Protein AF-0000000085180677 (afdb_homodimer)

Solvent-accessible surface area (backbone atoms only — not comparable to full-atom values): 26412 Å² total; per-residue (Å²): 86,50,84,42,49,34,26,35,28,40,88,86,65,54,74,43,72,42,73,51,40,92,92,35,70,45,81,49,100,57,35,43,36,52,25,64,53,53,64,69,41,31,62,22,26,59,44,58,23,82,68,62,42,54,28,40,29,27,62,55,44,68,57,55,39,57,76,54,50,84,66,73,38,88,64,59,52,51,73,51,37,52,46,48,44,57,70,34,53,63,38,58,50,37,31,33,40,34,35,48,37,37,26,21,42,47,52,47,53,51,38,46,44,14,24,78,71,14,36,29,43,31,18,23,67,49,65,69,27,43,54,48,12,52,52,48,36,54,43,58,45,77,58,88,24,65,46,81,38,90,33,46,67,79,74,54,87,72,59,68,48,64,19,51,23,37,42,35,45,47,95,62,54,45,77,36,40,71,62,51,57,48,22,34,26,63,52,26,22,35,40,37,50,35,75,44,72,69,56,50,53,49,33,58,58,53,38,61,92,49,58,51,40,85,72,47,34,31,32,67,38,69,51,45,41,44,78,50,91,88,47,73,47,67,45,85,81,68,77,66,91,71,40,36,41,40,32,29,35,25,39,46,76,127,85,48,84,40,48,34,24,34,30,39,88,86,66,53,74,42,71,41,74,52,42,91,90,36,71,44,81,49,101,59,35,44,35,51,23,65,53,53,63,68,41,30,61,22,26,60,45,57,21,83,69,64,42,55,29,40,29,29,61,57,44,66,58,56,38,56,77,55,49,85,68,75,37,88,64,60,52,54,73,53,37,53,47,48,43,57,70,35,54,63,37,57,51,38,32,32,39,34,34,47,38,38,27,20,43,47,52,46,54,52,38,44,45,12,25,79,72,13,36,28,45,32,18,22,66,49,67,70,27,44,54,47,11,53,53,48,35,53,45,55,43,77,60,90,23,64,46,79,36,90,35,46,67,78,75,55,88,74,59,70,48,64,19,52,22,36,42,36,46,46,95,62,54,44,76,36,40,71,61,51,56,47,22,34,25,63,52,26,23,37,39,36,50,35,74,44,72,69,55,50,53,50,33,58,59,53,38,61,92,49,60,51,42,84,73,46,34,31,32,67,37,70,50,45,41,44,78,50,91,88,48,72,47,67,44,86,81,67,78,66,90,71,41,37,41,39,32,29,34,24,39,48,76,126

Foldseek 3Di:
DQQQWKWKAFPVGDIATDRQDVPDWADDPQAIDHSVQLNVQGAQGWDAGPNGTIIHIHDDDLQRLLVHPDFPDDDDHPLVLLVQLVLQVEAAQFEEEEEDCGQNSSVLSNDVRNDQNYAYEYEDQDPVRQVNNVVSNVNRPVHDRYDYHNDHLLPDDADFQQGQEYEYEDPQCLSCLQVRLRRHHAQGKYKYWAQDVVSVVVNVVSCPPAQKDWDDKDFGADFAWDDDVPDIDTDPDGDDGDTIITMIGGHDDD/DAQQWKWKAFPVGDIATDRQDVPDWADDPQAIDHSVQLNVQGAQGWDAGPNGTIIHIHDDDLQRLLVHPDFPDDDDHPLVLLVQLVLQVEAAQFEEEEEDCGQNSSVLSNDVRNDQNYAYEYEDQDPVRQVNNVVSNVNRPVHDRYDYHNDHLLPDDADFQQGQEYEYEDPQCLSCLQVRLRRHHAQGKYKYWAQDVVSVVVNVVSCPPGQKDWDDKDFGADFAWDDDVPDIDTDPDGDDGDTIITMIGGHDDD

Radius of gyration: 23.25 Å; Cα contacts (8 Å, |Δi|>4): 1217; chains: 2; bounding box: 56×69×51 Å

Nearest PDB structures (foldseek):
  2pwy-assembly1_A  TM=9.810E-01  e=4.908E-44  Thermus thermophilus HB27
  5c1i-assembly1_B  TM=9.732E-01  e=2.450E-41  Thermus thermophilus HB27
  5c0o-assembly1_E  TM=9.878E-01  e=6.765E-39  Thermus thermophilus HB27
  5c0o-assembly1_G  TM=9.748E-01  e=3.546E-38  Thermus thermophilus HB27
  5c0o-assembly1_H  TM=9.723E-01  e=2.265E-33  Thermus thermophilus HB27
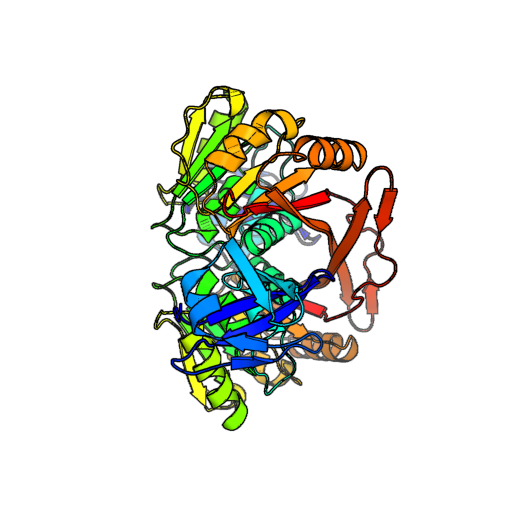
Sequence (508 aa):
MDEGLFLLKDGKGRAFLVRAKPGGVFHHHRGTVPHEAILEAGPGGRVKTHLGEELSVHRPSLEEYVLHMKRSATPTYPKDASAMVALLDLAPGMRVLEAGTGSGGLTLFLARAVGPEGLVDSYEARPQHLKQAEANVRAFWPHDNVRFHLKALEEAELEGEAYHGVALDLMEPWKVLPKAALALMPDRFLVAYLPNITQVLELVKGAEGLPLRLERVLEVGWREWEIRLPVAHPRFQQVGHTAFLVVFRRWKASMDEGLFLLKDGKGRAFLVRAKPGGVFHHHRGTVPHEAILEAGPGGRVKTHLGEELSVHRPSLEEYVLHMKRSATPTYPKDASAMVALLDLAPGMRVLEAGTGSGGLTLFLARAVGPEGLVDSYEARPQHLKQAEANVRAFWPHDNVRFHLKALEEAELEGEAYHGVALDLMEPWKVLPKAALALMPDRFLVAYLPNITQVLELVKGAEGLPLRLERVLEVGWREWEIRLPVAHPRFQQVGHTAFLVVFRRWKAS

pLDDT: mean 95.99, std 4.91, range [49.03, 98.94]

InterPro domains:
  IPR014816 tRNA (1-methyladenosine) methyltransferase catalytic subunit Gcd14 [PIRSF017269] (7-251)
  IPR014816 tRNA (1-methyladenosine) methyltransferase catalytic subunit Gcd14 [PS51620] (1-251)
  IPR014816 tRNA (1-methyladenosine) methyltransferase catalytic subunit Gcd14 [PTHR12133] (7-229)
  IPR029063 S-adenosyl-L-methionine-dependent methyltransferase superfamily [G3DSA:3.40.50.150] (5-254)
  IPR029063 S-adenosyl-L-methionine-dependent methyltransferase superfamily [SSF53335] (7-250)
  IPR049470 tRNA (adenine(58)-N(1))-methyltransferase catalytic subunit TRM61, C-terminal [PF08704] (75-229)

Secondary structure (DSSP, 8-state):
--TTEEEEE-TT--EEEEE--TT-EEEETTEEEEHHHHHHH-TT-EEE-TT--EEEEEPPPHHHHHHHS--SSPPPPHHHHHHHHHHTT--TT-EEEEE--TTSHHHHHHHHHH-TTSEEEEEES-HHHHHHHHHHHHHH--S--EEEEES-GGG----TT-EEEEEE--S-GGGGHHHHHHHEEEEEEEEEEES-HHHHHHHHHHTTTSSEEEEEEEEEEEEEEEEETTEEEE-SS------EEEEEEE----/--TTEEEEE-TT--EEEEE--TT-EEEETTEEEEHHHHHHH-TT-EEE-TT--EEEEEPPPHHHHHHHS--SSPPPPHHHHHHHHHHTT--TT-EEEEE--TTSHHHHHHHHHH-TTSEEEEEES-HHHHHHHHHHHHHH--S--EEEEES-GGG----TT-EEEEEE--S-GGGGHHHHHHHEEEEEEEEEEES-HHHHHHHHHHHTTSSEEEEEEEEEEEEEEEEETTEEEE-SS------EEEEEEE----

Structure (mmCIF, N/CA/C/O backbone):
data_AF-0000000085180677-model_v1
#
loop_
_entity.id
_entity.type
_entity.pdbx_description
1 polymer 'tRNA (adenine(58)-N(1))-methyltransferase TrmI'
#
loop_
_atom_site.group_PDB
_atom_site.id
_atom_site.type_symbol
_atom_site.label_atom_id
_atom_site.label_alt_id
_atom_site.label_comp_id
_atom_site.label_asym_id
_atom_site.label_entity_id
_atom_site.label_seq_id
_atom_site.pdbx_PDB_ins_code
_atom_site.Cartn_x
_atom_site.Cartn_y
_atom_site.Cartn_z
_atom_site.occupancy
_atom_site.B_iso_or_equiv
_atom_site.auth_seq_id
_atom_site.auth_comp_id
_atom_site.auth_asym_id
_atom_site.auth_atom_id
_atom_site.pdbx_PDB_model_num
ATOM 1 N N . MET A 1 1 ? 11.922 4.957 15.633 1 78.44 1 MET A N 1
ATOM 2 C CA . MET A 1 1 ? 12.578 5.891 14.727 1 78.44 1 MET A CA 1
ATOM 3 C C . MET A 1 1 ? 13.531 6.812 15.477 1 78.44 1 MET A C 1
ATOM 5 O O . MET A 1 1 ? 13.266 7.188 16.625 1 78.44 1 MET A O 1
ATOM 9 N N . ASP A 1 2 ? 14.758 7.125 14.828 1 82.06 2 ASP A N 1
ATOM 10 C CA . ASP A 1 2 ? 15.688 8.133 15.344 1 82.06 2 ASP A CA 1
ATOM 11 C C . ASP A 1 2 ? 14.953 9.422 15.703 1 82.06 2 ASP A C 1
ATOM 13 O O . ASP A 1 2 ? 14.344 10.055 14.836 1 82.06 2 ASP A O 1
ATOM 17 N N . GLU A 1 3 ? 14.992 9.805 16.891 1 84.94 3 GLU A N 1
ATOM 18 C CA . GLU A 1 3 ? 14.219 10.922 17.422 1 84.94 3 GLU A CA 1
ATOM 19 C C . GLU A 1 3 ? 14.766 12.258 16.906 1 84.94 3 GLU A C 1
ATOM 21 O O . GLU A 1 3 ? 14.086 13.281 16.984 1 84.94 3 GLU A O 1
ATOM 26 N N . GLY A 1 4 ? 15.922 12.148 16.359 1 91.5 4 GLY A N 1
ATOM 27 C CA . GLY A 1 4 ? 16.531 13.367 15.844 1 91.5 4 GLY A CA 1
ATOM 28 C C . GLY A 1 4 ? 16.25 13.586 14.367 1 91.5 4 GLY A C 1
ATOM 29 O O . GLY A 1 4 ? 16.672 14.594 13.797 1 91.5 4 GLY A O 1
ATOM 30 N N . LEU A 1 5 ? 15.508 12.641 13.773 1 95.56 5 LEU A N 1
ATOM 31 C CA . LEU A 1 5 ? 15.219 12.742 12.352 1 95.56 5 LEU A CA 1
ATOM 32 C C . LEU A 1 5 ? 13.984 13.602 12.109 1 95.56 5 LEU A C 1
ATOM 34 O O . LEU A 1 5 ? 12.906 13.312 12.633 1 95.56 5 LEU A O 1
ATOM 38 N N . PHE A 1 6 ? 14.156 14.727 11.383 1 97.69 6 PHE A N 1
ATOM 39 C CA . PHE A 1 6 ? 13.055 15.641 11.102 1 97.69 6 PHE A CA 1
ATOM 40 C C . PHE A 1 6 ? 12.984 15.953 9.609 1 97.69 6 PHE A C 1
ATOM 42 O O . PHE A 1 6 ? 13.969 15.766 8.883 1 97.69 6 PHE A O 1
ATOM 49 N N . LEU A 1 7 ? 11.875 16.312 9.164 1 97.94 7 LEU A N 1
ATOM 50 C CA . LEU A 1 7 ? 11.648 16.875 7.836 1 97.94 7 LEU A CA 1
ATOM 51 C C . LEU A 1 7 ? 11.172 18.328 7.938 1 97.94 7 LEU A C 1
ATOM 53 O O . LEU A 1 7 ? 10.148 18.609 8.562 1 97.94 7 LEU A O 1
ATOM 57 N N . LEU A 1 8 ? 11.906 19.203 7.418 1 97.94 8 LEU A N 1
ATOM 58 C CA . LEU A 1 8 ? 11.508 20.609 7.34 1 97.94 8 LEU A CA 1
ATOM 59 C C . LEU A 1 8 ? 10.883 20.922 5.984 1 97.94 8 LEU A C 1
ATOM 61 O O . LEU A 1 8 ? 11.367 20.438 4.953 1 97.94 8 LEU A O 1
ATOM 65 N N . LYS A 1 9 ? 9.836 21.656 6 1 96.56 9 LYS A N 1
ATOM 66 C CA . LYS A 1 9 ? 9.227 22.125 4.758 1 96.56 9 LYS A CA 1
ATOM 67 C C . LYS A 1 9 ? 9.094 23.641 4.738 1 96.56 9 LYS A C 1
ATOM 69 O O . LYS A 1 9 ? 8.672 24.25 5.723 1 96.56 9 LYS A O 1
ATOM 74 N N . ASP A 1 10 ? 9.453 24.203 3.629 1 95.44 10 ASP A N 1
ATOM 75 C CA . ASP A 1 10 ? 9.328 25.656 3.549 1 95.44 10 ASP A CA 1
ATOM 76 C C . ASP A 1 10 ? 8.008 26.062 2.893 1 95.44 10 ASP A C 1
ATOM 78 O O . ASP A 1 10 ? 7.148 25.219 2.648 1 95.44 10 ASP A O 1
ATOM 82 N N . GLY A 1 11 ? 7.809 27.344 2.658 1 88.06 11 GLY A N 1
ATOM 83 C CA . GLY A 1 11 ? 6.551 27.875 2.164 1 88.06 11 GLY A CA 1
ATOM 84 C C . GLY A 1 11 ? 6.215 27.422 0.757 1 88.06 11 GLY A C 1
ATOM 85 O O . GLY A 1 11 ? 5.051 27.438 0.351 1 88.06 11 GLY A O 1
ATOM 86 N N . LYS A 1 12 ? 7.207 27.016 0.036 1 88.19 12 LYS A N 1
ATOM 87 C CA . LYS A 1 12 ? 7 26.578 -1.345 1 88.19 12 LYS A CA 1
ATOM 88 C C . LYS A 1 12 ? 6.82 25.062 -1.43 1 88.19 12 LYS A C 1
ATOM 90 O O . LYS A 1 12 ? 6.652 24.516 -2.52 1 88.19 12 LYS A O 1
ATOM 95 N N . GLY A 1 13 ? 6.918 24.422 -0.29 1 88.38 13 GLY A N 1
ATOM 96 C CA . GLY A 1 13 ? 6.68 23 -0.255 1 88.38 13 GLY A CA 1
ATOM 97 C C . GLY A 1 13 ? 7.945 22.172 -0.401 1 88.38 13 GLY A C 1
ATOM 98 O O . GLY A 1 13 ? 7.895 20.938 -0.441 1 88.38 13 GLY A O 1
ATOM 99 N N . ARG A 1 14 ? 9.141 22.969 -0.433 1 94.94 14 ARG A N 1
ATOM 100 C CA . ARG A 1 14 ? 10.398 22.234 -0.47 1 94.94 14 ARG A CA 1
ATOM 101 C C . ARG A 1 14 ? 10.672 21.547 0.869 1 94.94 14 ARG A C 1
ATOM 103 O O . ARG A 1 14 ? 10.477 22.156 1.927 1 94.94 14 ARG A O 1
ATOM 110 N N . ALA A 1 15 ? 11.062 20.172 0.736 1 97.5 15 ALA A N 1
ATOM 111 C CA . ALA A 1 15 ? 11.289 19.375 1.938 1 97.5 15 ALA A CA 1
ATOM 112 C C . ALA A 1 15 ? 12.773 19.094 2.135 1 97.5 15 ALA A C 1
ATOM 114 O O . ALA A 1 15 ? 13.5 18.844 1.169 1 97.5 15 ALA A O 1
ATOM 115 N N . PHE A 1 16 ? 13.211 19.141 3.381 1 97.94 16 PHE A N 1
ATOM 116 C CA . PHE A 1 16 ? 14.602 18.906 3.758 1 97.94 16 PHE A CA 1
ATOM 117 C C . PHE A 1 16 ? 14.688 17.938 4.93 1 97.94 16 PHE A C 1
ATOM 119 O O . PHE A 1 16 ? 14.18 18.219 6.016 1 97.94 16 PHE A O 1
ATOM 126 N N . LEU A 1 17 ? 15.344 16.812 4.668 1 97.69 17 LEU A N 1
ATOM 127 C CA . LEU A 1 17 ? 15.586 15.859 5.75 1 97.69 17 LEU A CA 1
ATOM 128 C C . LEU A 1 17 ? 16.766 16.312 6.613 1 97.69 17 LEU A C 1
ATOM 130 O O . LEU A 1 17 ? 17.844 16.609 6.094 1 97.69 17 LEU A O 1
ATOM 134 N N . VAL A 1 18 ? 16.531 16.406 7.926 1 97.19 18 VAL A N 1
ATOM 135 C CA . VAL A 1 18 ? 17.547 16.922 8.836 1 97.19 18 VAL A CA 1
ATOM 136 C C . VAL A 1 18 ? 17.703 15.961 10.023 1 97.19 18 VAL A C 1
ATOM 138 O O . VAL A 1 18 ? 16.719 15.531 10.625 1 97.19 18 VAL A O 1
ATOM 141 N N . ARG A 1 19 ? 18.891 15.578 10.289 1 95.44 19 ARG A N 1
ATOM 142 C CA . ARG A 1 19 ? 19.219 14.898 11.539 1 95.44 19 ARG A CA 1
ATOM 143 C C . ARG A 1 19 ? 19.75 15.883 12.57 1 95.44 19 ARG A C 1
ATOM 145 O O . ARG A 1 19 ? 20.906 16.328 12.484 1 95.44 19 ARG A O 1
ATOM 152 N N . ALA A 1 20 ? 18.938 16.172 13.547 1 95 20 ALA A N 1
ATOM 153 C CA . ALA A 1 20 ? 19.297 17.172 14.547 1 95 20 ALA A CA 1
ATOM 154 C C . ALA A 1 20 ? 20.406 16.656 15.469 1 95 20 ALA A C 1
ATOM 156 O O . ALA A 1 20 ? 20.359 15.508 15.906 1 95 20 ALA A O 1
ATOM 157 N N . LYS A 1 21 ? 21.344 17.391 15.664 1 92.38 21 LYS A N 1
ATOM 158 C CA . LYS A 1 21 ? 22.438 17.125 16.594 1 92.38 21 LYS A CA 1
ATOM 159 C C . LYS A 1 21 ? 22.781 18.359 17.422 1 92.38 21 LYS A C 1
ATOM 161 O O . LYS A 1 21 ? 22.594 19.484 16.953 1 92.38 21 LYS A O 1
ATOM 166 N N . PRO A 1 22 ? 23.25 18.047 18.609 1 90.88 22 PRO A N 1
ATOM 167 C CA . PRO A 1 22 ? 23.641 19.203 19.422 1 90.88 22 PRO A CA 1
ATOM 168 C C . PRO A 1 22 ? 24.641 20.109 18.703 1 90.88 22 PRO A C 1
ATOM 170 O O . PRO A 1 22 ? 25.609 19.625 18.109 1 90.88 22 PRO A O 1
ATOM 173 N N . GLY A 1 23 ? 24.359 21.391 18.75 1 93.94 23 GLY A N 1
ATOM 174 C CA . GLY A 1 23 ? 25.266 22.359 18.156 1 93.94 23 GLY A CA 1
ATOM 175 C C . GLY A 1 23 ? 25.125 22.453 16.641 1 93.94 23 GLY A C 1
ATOM 176 O O . GLY A 1 23 ? 25.781 23.281 16.016 1 93.94 23 GLY A O 1
ATOM 177 N N . GLY A 1 24 ? 24.234 21.656 16.047 1 95.38 24 GLY A N 1
ATOM 178 C CA . GLY A 1 24 ? 24.062 21.672 14.602 1 95.38 24 GLY A CA 1
ATOM 179 C C . GLY A 1 24 ? 23.25 22.859 14.109 1 95.38 24 GLY A C 1
ATOM 180 O O . GLY A 1 24 ? 22.594 23.531 14.898 1 95.38 24 GLY A O 1
ATOM 181 N N . VAL A 1 25 ? 23.438 23.172 12.758 1 97.5 25 VAL A N 1
ATOM 182 C CA . VAL A 1 25 ? 22.719 24.266 12.117 1 97.5 25 VAL A CA 1
ATOM 183 C C . VAL A 1 25 ? 22.203 23.812 10.758 1 97.5 25 VAL A C 1
ATOM 185 O O . VAL A 1 25 ? 22.938 23.188 9.984 1 97.5 25 VAL A O 1
ATOM 188 N N . PHE A 1 26 ? 20.906 24.062 10.516 1 97.31 26 PHE A N 1
ATOM 189 C CA . PHE A 1 26 ? 20.328 23.828 9.195 1 97.31 26 PHE A CA 1
ATOM 190 C C . PHE A 1 26 ? 20.469 25.062 8.312 1 97.31 26 PHE A C 1
ATOM 192 O O . PHE A 1 26 ? 20.125 26.172 8.734 1 97.31 26 PHE A O 1
ATOM 199 N N . HIS A 1 27 ? 20.938 24.828 7.102 1 96.69 27 HIS A N 1
ATOM 200 C CA . HIS A 1 27 ? 21.156 25.922 6.168 1 96.69 27 HIS A CA 1
ATOM 201 C C . HIS A 1 27 ? 20.078 25.938 5.086 1 96.69 27 HIS A C 1
ATOM 203 O O . HIS A 1 27 ? 19.906 24.953 4.367 1 96.69 27 HIS A O 1
ATOM 209 N N . HIS A 1 28 ? 19.406 26.969 4.996 1 94.81 28 HIS A N 1
ATOM 210 C CA . HIS A 1 28 ? 18.438 27.297 3.951 1 94.81 28 HIS A CA 1
ATOM 211 C C . HIS A 1 28 ? 18.906 28.484 3.121 1 94.81 28 HIS A C 1
ATOM 213 O O . HIS A 1 28 ? 19.719 29.297 3.584 1 94.81 28 HIS A O 1
ATOM 219 N N . HIS A 1 29 ? 18.484 28.562 1.869 1 94.38 29 HIS A N 1
ATOM 220 C CA . HIS A 1 29 ? 18.891 29.688 1.023 1 94.38 29 HIS A CA 1
ATOM 221 C C . HIS A 1 29 ? 18.391 31.016 1.592 1 94.38 29 HIS A C 1
ATOM 223 O O . HIS A 1 29 ? 18.953 32.062 1.314 1 94.38 29 HIS A O 1
ATOM 229 N N . ARG A 1 30 ? 17.375 30.969 2.459 1 94.88 30 ARG A N 1
ATOM 230 C CA . ARG A 1 30 ? 16.859 32.156 3.123 1 94.88 30 ARG A CA 1
ATOM 231 C C . ARG A 1 30 ? 17.219 32.156 4.602 1 94.88 30 ARG A C 1
ATOM 233 O O . ARG A 1 30 ? 16.391 32.438 5.453 1 94.88 30 ARG A O 1
ATOM 240 N N . GLY A 1 31 ? 18.406 31.641 4.934 1 96.25 31 GLY A N 1
ATOM 241 C CA . GLY A 1 31 ? 18.891 31.75 6.301 1 96.25 31 GLY A CA 1
ATOM 242 C C . GLY A 1 31 ? 19.188 30.391 6.934 1 96.25 31 GLY A C 1
ATOM 243 O O . GLY A 1 31 ? 19.297 29.391 6.234 1 96.25 31 GLY A O 1
ATOM 244 N N . THR A 1 32 ? 19.359 30.484 8.312 1 97.62 32 THR A N 1
ATOM 245 C CA . THR A 1 32 ? 19.734 29.266 9.023 1 97.62 32 THR A CA 1
ATOM 246 C C . THR A 1 32 ? 18.812 29.031 10.227 1 97.62 32 THR A C 1
ATOM 248 O O . THR A 1 32 ? 18.156 29.969 10.688 1 97.62 32 THR A O 1
ATOM 251 N N . VAL A 1 33 ? 18.688 27.797 10.617 1 97.88 33 VAL A N 1
ATOM 252 C CA . VAL A 1 33 ? 17.938 27.406 11.805 1 97.88 33 VAL A CA 1
ATOM 253 C C . VAL A 1 33 ? 18.828 26.531 12.703 1 97.88 33 VAL A C 1
ATOM 255 O O . VAL A 1 33 ? 19.297 25.469 12.289 1 97.88 33 VAL A O 1
ATOM 258 N N . PRO A 1 34 ? 19.078 27.031 13.961 1 97.62 34 PRO A N 1
ATOM 259 C CA . PRO A 1 34 ? 19.781 26.125 14.875 1 97.62 34 PRO A CA 1
ATOM 260 C C . PRO A 1 34 ? 19.016 24.828 15.125 1 97.62 34 PRO A C 1
ATOM 262 O O . PRO A 1 34 ? 17.781 24.844 15.234 1 97.62 34 PRO A O 1
ATOM 265 N N . HIS A 1 35 ? 19.688 23.641 15.242 1 97.75 35 HIS A N 1
ATOM 266 C CA . HIS A 1 35 ? 19.047 22.344 15.469 1 97.75 35 HIS A CA 1
ATOM 267 C C . HIS A 1 35 ? 18.266 22.359 16.781 1 97.75 35 HIS A C 1
ATOM 269 O O . HIS A 1 35 ? 17.234 21.688 16.891 1 97.75 35 HIS A O 1
ATOM 275 N N . GLU A 1 36 ? 18.734 23.172 17.719 1 96.62 36 GLU A N 1
ATOM 276 C CA . GLU A 1 36 ? 18.031 23.281 19 1 96.62 36 GLU A CA 1
ATOM 277 C C . GLU A 1 36 ? 16.609 23.828 18.797 1 96.62 36 GLU A C 1
ATOM 279 O O . GLU A 1 36 ? 15.68 23.406 19.484 1 96.62 36 GLU A O 1
ATOM 284 N N . ALA A 1 37 ? 16.484 24.75 17.875 1 96.62 37 ALA A N 1
ATOM 285 C CA . ALA A 1 37 ? 15.164 25.312 17.578 1 96.62 37 ALA A CA 1
ATOM 286 C C . ALA A 1 37 ? 14.242 24.266 16.969 1 96.62 37 ALA A C 1
ATOM 288 O O . ALA A 1 37 ? 13.039 24.25 17.234 1 96.62 37 ALA A O 1
ATOM 289 N N . ILE A 1 38 ? 14.789 23.406 16.109 1 96.69 38 ILE A N 1
ATOM 290 C CA . ILE A 1 38 ? 14.039 22.328 15.492 1 96.69 38 ILE A CA 1
ATOM 291 C C . ILE A 1 38 ? 13.547 21.344 16.562 1 96.69 38 ILE A C 1
ATOM 293 O O . ILE A 1 38 ? 12.375 20.969 16.578 1 96.69 38 ILE A O 1
ATOM 297 N N . LEU A 1 39 ? 14.477 21 17.484 1 95.81 39 LEU A N 1
ATOM 298 C CA . LEU A 1 39 ? 14.148 20.078 18.562 1 95.81 39 LEU A CA 1
ATOM 299 C C . LEU A 1 39 ? 13.07 20.641 19.469 1 95.81 39 LEU A C 1
ATOM 301 O O . LEU A 1 39 ? 12.172 19.922 19.906 1 95.81 39 LEU A O 1
ATOM 305 N N . GLU A 1 40 ? 13.141 21.969 19.719 1 94.62 40 GLU A N 1
ATOM 306 C CA . GLU A 1 40 ? 12.18 22.641 20.578 1 94.62 40 GLU A CA 1
ATOM 307 C C . GLU A 1 40 ? 10.797 22.703 19.922 1 94.62 40 GLU A C 1
ATOM 309 O O . GLU A 1 40 ? 9.781 22.5 20.594 1 94.62 40 GLU A O 1
ATOM 314 N N . ALA A 1 41 ? 10.758 23.047 18.672 1 94.06 41 ALA A N 1
ATOM 315 C CA . ALA A 1 41 ? 9.492 23.109 17.953 1 94.06 41 ALA A CA 1
ATOM 316 C C . ALA A 1 41 ? 8.82 21.75 17.891 1 94.06 41 ALA A C 1
ATOM 318 O O . ALA A 1 41 ? 7.625 21.625 18.156 1 94.06 41 ALA A O 1
ATOM 319 N N . GLY A 1 42 ? 9.648 20.719 17.547 1 93.06 42 GLY A N 1
ATOM 320 C CA . GLY A 1 42 ? 9.156 19.359 17.453 1 93.06 42 GLY A CA 1
ATOM 321 C C . GLY A 1 42 ? 8.211 19.141 16.281 1 93.06 42 GLY A C 1
ATOM 322 O O . GLY A 1 42 ? 7.887 20.078 15.562 1 93.06 42 GLY A O 1
ATOM 323 N N . PRO A 1 43 ? 7.777 17.906 16.094 1 93.75 43 PRO A N 1
ATOM 324 C CA . PRO A 1 43 ? 6.887 17.594 14.977 1 93.75 43 PRO A CA 1
ATOM 325 C C . PRO A 1 43 ? 5.559 18.328 15.055 1 93.75 43 PRO A C 1
ATOM 327 O O . PRO A 1 43 ? 4.914 18.359 16.109 1 93.75 43 PRO A O 1
ATOM 330 N N . GLY A 1 44 ? 5.141 18.844 13.938 1 92.5 44 GLY A N 1
ATOM 331 C CA . GLY A 1 44 ? 3.924 19.641 13.883 1 92.5 44 GLY A CA 1
ATOM 332 C C . GLY A 1 44 ? 4.16 21.109 14.188 1 92.5 44 GLY A C 1
ATOM 333 O O . GLY A 1 44 ? 3.256 21.938 14.023 1 92.5 44 GLY A O 1
ATOM 334 N N . GLY A 1 45 ? 5.355 21.438 14.555 1 93.69 45 GLY A N 1
ATOM 335 C CA . GLY A 1 45 ? 5.695 22.797 14.898 1 93.69 45 GLY A CA 1
ATOM 336 C C . GLY A 1 45 ? 6.211 23.609 13.719 1 93.69 45 GLY A C 1
ATOM 337 O O . GLY A 1 45 ? 6.074 23.188 12.57 1 93.69 45 GLY A O 1
ATOM 338 N N . ARG A 1 46 ? 6.703 24.797 14.117 1 95.31 46 ARG A N 1
ATOM 339 C CA . ARG A 1 46 ? 7.277 25.719 13.133 1 95.31 46 ARG A CA 1
ATOM 340 C C . ARG A 1 46 ? 8.523 26.391 13.68 1 95.31 46 ARG A C 1
ATOM 342 O O . ARG A 1 46 ? 8.664 26.562 14.891 1 95.31 46 ARG A O 1
ATOM 349 N N . VAL A 1 47 ? 9.398 26.672 12.773 1 96.31 47 VAL A N 1
ATOM 350 C CA . VAL A 1 47 ? 10.594 27.438 13.102 1 96.31 47 VAL A CA 1
ATOM 351 C C . VAL A 1 47 ? 10.82 28.531 12.055 1 96.31 47 VAL A C 1
ATOM 353 O O . VAL A 1 47 ? 10.25 28.469 10.961 1 96.31 47 VAL A O 1
ATOM 356 N N . LYS A 1 48 ? 11.555 29.484 12.438 1 96.69 48 LYS A N 1
ATOM 357 C CA . LYS A 1 48 ? 11.898 30.562 11.516 1 96.69 48 LYS A CA 1
ATOM 358 C C . LYS A 1 48 ? 13.406 30.688 11.359 1 96.69 48 LYS A C 1
ATOM 360 O O . LYS A 1 48 ? 14.148 30.578 12.344 1 96.69 48 LYS A O 1
ATOM 365 N N . THR A 1 49 ? 13.805 30.906 10.148 1 96.56 49 THR A N 1
ATOM 366 C CA . THR A 1 49 ? 15.203 31.266 9.953 1 96.56 49 THR A CA 1
ATOM 367 C C . THR A 1 49 ? 15.492 32.656 10.477 1 96.56 49 THR A C 1
ATOM 369 O O . THR A 1 49 ? 14.562 33.438 10.734 1 96.56 49 THR A O 1
ATOM 372 N N . HIS A 1 50 ? 16.766 32.969 10.539 1 94.25 50 HIS A N 1
ATOM 373 C CA . HIS A 1 50 ? 17.109 34.312 11.031 1 94.25 50 HIS A CA 1
ATOM 374 C C . HIS A 1 50 ? 16.734 35.375 10.023 1 94.25 50 HIS A C 1
ATOM 376 O O . HIS A 1 50 ? 16.672 36.562 10.367 1 94.25 50 HIS A O 1
ATOM 382 N N . LEU A 1 51 ? 16.375 34.969 8.781 1 95.38 51 LEU A N 1
ATOM 383 C CA . LEU A 1 51 ? 15.945 35.938 7.766 1 95.38 51 LEU A CA 1
ATOM 384 C C . LEU A 1 51 ? 14.43 35.906 7.625 1 95.38 51 LEU A C 1
ATOM 386 O O . LEU A 1 51 ? 13.875 36.562 6.727 1 95.38 51 LEU A O 1
ATOM 390 N N . GLY A 1 52 ? 13.766 35.094 8.398 1 93.94 52 GLY A N 1
ATOM 391 C CA . GLY A 1 52 ? 12.32 35.219 8.508 1 93.94 52 GLY A CA 1
ATOM 392 C C . GLY A 1 52 ? 11.57 34.156 7.734 1 93.94 52 GLY A C 1
ATOM 393 O O . GLY A 1 52 ? 10.336 34.156 7.707 1 93.94 52 GLY A O 1
ATOM 394 N N . GLU A 1 53 ? 12.336 33.219 7.094 1 95 53 GLU A N 1
ATOM 395 C CA . GLU A 1 53 ? 11.656 32.156 6.402 1 95 53 GLU A CA 1
ATOM 396 C C . GLU A 1 53 ? 11.047 31.156 7.395 1 95 53 GLU A C 1
ATOM 398 O O . GLU A 1 53 ? 11.727 30.688 8.312 1 95 53 GLU A O 1
ATOM 403 N N . GLU A 1 54 ? 9.734 30.922 7.234 1 95.88 54 GLU A N 1
ATOM 404 C CA . GLU A 1 54 ? 9.07 29.953 8.102 1 95.88 54 GLU A CA 1
ATOM 405 C C . GLU A 1 54 ? 9.188 28.531 7.543 1 95.88 54 GLU A C 1
ATOM 407 O O . GLU A 1 54 ? 8.969 28.312 6.348 1 95.88 54 GLU A O 1
ATOM 412 N N . LEU A 1 55 ? 9.555 27.625 8.414 1 96.94 55 LEU A N 1
ATOM 413 C CA . LEU A 1 55 ? 9.617 26.203 8.07 1 96.94 55 LEU A CA 1
ATOM 414 C C . LEU A 1 55 ? 8.773 25.375 9.023 1 96.94 55 LEU A C 1
ATOM 416 O O . LEU A 1 55 ? 8.789 25.594 10.234 1 96.94 55 LEU A O 1
ATOM 420 N N . SER A 1 56 ? 7.957 24.516 8.445 1 96.25 56 SER A N 1
ATOM 421 C CA . SER A 1 56 ? 7.266 23.562 9.297 1 96.25 56 SER A CA 1
ATOM 422 C C . SER A 1 56 ? 8.172 22.375 9.641 1 96.25 56 SER A C 1
ATOM 424 O O . SER A 1 56 ? 9.047 22.016 8.852 1 96.25 56 SER A O 1
ATOM 426 N N . VAL A 1 57 ? 8.016 21.844 10.844 1 96.88 57 VAL A N 1
ATOM 427 C CA . VAL A 1 57 ? 8.82 20.75 11.352 1 96.88 57 VAL A CA 1
ATOM 428 C C . VAL A 1 57 ? 7.977 19.484 11.445 1 96.88 57 VAL A C 1
ATOM 430 O O . VAL A 1 57 ? 6.93 19.469 12.102 1 96.88 57 VAL A O 1
ATOM 433 N N . HIS A 1 58 ? 8.5 18.391 10.789 1 97.06 58 HIS A N 1
ATOM 434 C CA . HIS A 1 58 ? 7.723 17.156 10.75 1 97.06 58 HIS A CA 1
ATOM 435 C C . HIS A 1 58 ? 8.602 15.938 11.023 1 97.06 58 HIS A C 1
ATOM 437 O O . HIS A 1 58 ? 9.82 15.992 10.828 1 97.06 58 HIS A O 1
ATOM 443 N N . ARG A 1 59 ? 7.941 14.906 11.594 1 96.88 59 ARG A N 1
ATOM 444 C CA . ARG A 1 59 ? 8.516 13.578 11.391 1 96.88 59 ARG A CA 1
ATOM 445 C C . ARG A 1 59 ? 8.305 13.109 9.953 1 96.88 59 ARG A C 1
ATOM 447 O O . ARG A 1 59 ? 7.184 13.156 9.438 1 96.88 59 ARG A O 1
ATOM 454 N N . PRO A 1 60 ? 9.383 12.719 9.352 1 97.75 60 PRO A N 1
ATOM 455 C CA . PRO A 1 60 ? 9.156 12.25 7.984 1 97.75 60 PRO A CA 1
ATOM 456 C C . PRO A 1 60 ? 8.305 10.984 7.93 1 97.75 60 PRO A C 1
ATOM 458 O O . PRO A 1 60 ? 8.531 10.047 8.703 1 97.75 60 PRO A O 1
ATOM 461 N N . SER A 1 61 ? 7.293 10.984 7.055 1 97.94 61 SER A N 1
ATOM 462 C CA . SER A 1 61 ? 6.66 9.719 6.695 1 97.94 61 SER A CA 1
ATOM 463 C C . SER A 1 61 ? 7.637 8.797 5.984 1 97.94 61 SER A C 1
ATOM 465 O O . SER A 1 61 ? 8.727 9.219 5.582 1 97.94 61 SER A O 1
ATOM 467 N N . LEU A 1 62 ? 7.238 7.555 5.82 1 98.31 62 LEU A N 1
ATOM 468 C CA . LEU A 1 62 ? 8.086 6.613 5.102 1 98.31 62 LEU A CA 1
ATOM 469 C C . LEU A 1 62 ? 8.359 7.098 3.684 1 98.31 62 LEU A C 1
ATOM 471 O O . LEU A 1 62 ? 9.5 7.059 3.217 1 98.31 62 LEU A O 1
ATOM 475 N N . GLU A 1 63 ? 7.359 7.555 2.979 1 98.12 63 GLU A N 1
ATOM 476 C CA . GLU A 1 63 ? 7.531 8.102 1.635 1 98.12 63 GLU A CA 1
ATOM 477 C C . GLU A 1 63 ? 8.516 9.266 1.636 1 98.12 63 GLU A C 1
ATOM 479 O O . GLU A 1 63 ? 9.453 9.297 0.838 1 98.12 63 GLU A O 1
ATOM 484 N N . GLU A 1 64 ? 8.289 10.219 2.541 1 97.5 64 GLU A N 1
ATOM 485 C CA . GLU A 1 64 ? 9.133 11.398 2.621 1 97.5 64 GLU A CA 1
ATOM 486 C C . GLU A 1 64 ? 10.578 11.031 2.939 1 97.5 64 GLU A C 1
ATOM 488 O O . GLU A 1 64 ? 11.508 11.578 2.348 1 97.5 64 GLU A O 1
ATOM 493 N N . TYR A 1 65 ? 10.742 10.102 3.85 1 98.12 65 TYR A N 1
ATOM 494 C CA . TYR A 1 65 ? 12.086 9.672 4.223 1 98.12 65 TYR A CA 1
ATOM 495 C C . TYR A 1 65 ? 12.812 9.047 3.037 1 98.12 65 TYR A C 1
ATOM 497 O O . TYR A 1 65 ? 13.945 9.414 2.732 1 98.12 65 TYR A O 1
ATOM 505 N N . VAL A 1 66 ? 12.148 8.172 2.338 1 97.56 66 VAL A N 1
ATOM 506 C CA . VAL A 1 66 ? 12.773 7.434 1.242 1 97.56 66 VAL A CA 1
ATOM 507 C C . VAL A 1 66 ? 13.133 8.398 0.113 1 97.56 66 VAL A C 1
ATOM 509 O O . VAL A 1 66 ? 14.164 8.234 -0.544 1 97.56 66 VAL A O 1
ATOM 512 N N . LEU A 1 67 ? 12.336 9.414 -0.087 1 96.38 67 LEU A N 1
ATOM 513 C CA . LEU A 1 67 ? 12.57 10.367 -1.169 1 96.38 67 LEU A CA 1
ATOM 514 C C . LEU A 1 67 ? 13.727 11.297 -0.833 1 96.38 67 LEU A C 1
ATOM 516 O O . LEU A 1 67 ? 14.289 11.938 -1.724 1 96.38 67 LEU A O 1
ATOM 520 N N . HIS A 1 68 ? 14.102 11.375 0.492 1 96.56 68 HIS A N 1
ATOM 521 C CA . HIS A 1 68 ? 15.055 12.422 0.86 1 96.56 68 HIS A CA 1
ATOM 522 C C . HIS A 1 68 ? 16.281 11.836 1.561 1 96.56 68 HIS A C 1
ATOM 524 O O . HIS A 1 68 ? 17.234 12.555 1.83 1 96.56 68 HIS A O 1
ATOM 530 N N . MET A 1 69 ? 16.266 10.531 1.845 1 95.75 69 MET A N 1
ATOM 531 C CA . MET A 1 69 ? 17.391 9.906 2.521 1 95.75 69 MET A CA 1
ATOM 532 C C . MET A 1 69 ? 18.609 9.844 1.602 1 95.75 69 MET A C 1
ATOM 534 O O . MET A 1 69 ? 18.484 10.031 0.39 1 95.75 69 MET A O 1
ATOM 538 N N . LYS A 1 70 ? 19.75 9.672 2.223 1 94.06 70 LYS A N 1
ATOM 539 C CA . LYS A 1 70 ? 20.969 9.484 1.437 1 94.06 70 LYS A CA 1
ATOM 540 C C . LYS A 1 70 ? 20.859 8.25 0.551 1 94.06 70 LYS A C 1
ATOM 542 O O . LYS A 1 70 ? 20.453 7.18 1.011 1 94.06 70 LYS A O 1
ATOM 547 N N . ARG A 1 71 ? 21.25 8.453 -0.722 1 92.31 71 ARG A N 1
ATOM 548 C CA . ARG A 1 71 ? 21.094 7.352 -1.658 1 92.31 71 ARG A CA 1
ATOM 549 C C . ARG A 1 71 ? 22.422 6.973 -2.301 1 92.31 71 ARG A C 1
ATOM 5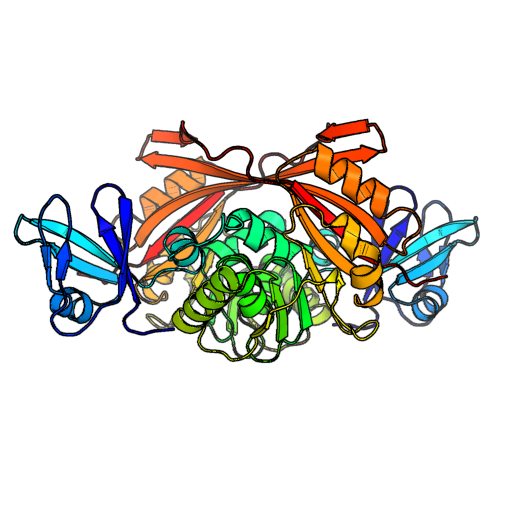51 O O . ARG A 1 71 ? 23.234 7.844 -2.613 1 92.31 71 ARG A O 1
ATOM 558 N N . SER A 1 72 ? 22.547 5.723 -2.441 1 89.69 72 SER A N 1
ATOM 559 C CA . SER A 1 72 ? 23.672 5.168 -3.174 1 89.69 72 SER A CA 1
ATOM 560 C C . SER A 1 72 ? 23.219 4.457 -4.441 1 89.69 72 SER A C 1
ATOM 562 O O . SER A 1 72 ? 24.047 4.051 -5.262 1 89.69 72 SER A O 1
ATOM 564 N N . ALA A 1 73 ? 21.969 4.266 -4.566 1 86.25 73 ALA A N 1
ATOM 565 C CA . ALA A 1 73 ? 21.297 3.672 -5.719 1 86.25 73 ALA A CA 1
ATOM 566 C C . ALA A 1 73 ? 19.969 4.359 -5.988 1 86.25 73 ALA A C 1
ATOM 568 O O . ALA A 1 73 ? 19.391 4.984 -5.094 1 86.25 73 ALA A O 1
ATOM 569 N N . THR A 1 74 ? 19.578 4.336 -7.238 1 84.69 74 THR A N 1
ATOM 570 C CA . THR A 1 74 ? 18.266 4.863 -7.551 1 84.69 74 THR A CA 1
ATOM 571 C C . THR A 1 74 ? 17.172 4.098 -6.797 1 84.69 74 THR A C 1
ATOM 573 O O . THR A 1 74 ? 17.141 2.863 -6.832 1 84.69 74 THR A O 1
ATOM 576 N N . PRO A 1 75 ? 16.422 4.762 -6.043 1 86.75 75 PRO A N 1
ATOM 577 C CA . PRO A 1 75 ? 15.438 4.074 -5.207 1 86.75 75 PRO A CA 1
ATOM 578 C C . PRO A 1 75 ? 14.219 3.604 -5.992 1 86.75 75 PRO A C 1
ATOM 580 O O . PRO A 1 75 ? 13.883 4.184 -7.031 1 86.75 75 PRO A O 1
ATOM 583 N N . THR A 1 76 ? 13.586 2.494 -5.516 1 94.75 76 THR A N 1
ATOM 584 C CA . THR A 1 76 ? 12.203 2.205 -5.875 1 94.75 76 THR A CA 1
ATOM 585 C C . THR A 1 76 ? 11.273 3.312 -5.387 1 94.75 76 THR A C 1
ATOM 587 O O . THR A 1 76 ? 11.234 3.617 -4.191 1 94.75 76 THR A O 1
ATOM 590 N N . TYR A 1 77 ? 10.578 3.922 -6.297 1 96.5 77 TYR A N 1
ATOM 591 C CA . TYR A 1 77 ? 9.703 5.023 -5.91 1 96.5 77 TYR A CA 1
ATOM 592 C C . TYR A 1 77 ? 8.648 4.562 -4.906 1 96.5 77 TYR A C 1
ATOM 594 O O . TYR A 1 77 ? 8.094 3.469 -5.043 1 96.5 77 TYR A O 1
ATOM 602 N N . PRO A 1 78 ? 8.336 5.395 -3.977 1 97.5 78 PRO A N 1
ATOM 603 C CA . PRO A 1 78 ? 7.438 4.996 -2.891 1 97.5 78 PRO A CA 1
ATOM 604 C C . PRO A 1 78 ? 6.086 4.5 -3.396 1 97.5 78 PRO A C 1
ATOM 606 O O . PRO A 1 78 ? 5.531 3.539 -2.85 1 97.5 78 PRO A O 1
ATOM 609 N N . LYS A 1 79 ? 5.508 5.148 -4.461 1 97.88 79 LYS A N 1
ATOM 610 C CA . LYS A 1 79 ? 4.223 4.68 -4.965 1 97.88 79 LYS A CA 1
ATOM 611 C C . LYS A 1 79 ? 4.32 3.244 -5.469 1 97.88 79 LYS A C 1
ATOM 613 O O . LYS A 1 79 ? 3.391 2.453 -5.293 1 97.88 79 LYS A O 1
ATOM 618 N N . ASP A 1 80 ? 5.418 2.908 -6.102 1 98.56 80 ASP A N 1
ATOM 619 C CA . ASP A 1 80 ? 5.633 1.553 -6.602 1 98.56 80 ASP A CA 1
ATOM 620 C C . ASP A 1 80 ? 5.902 0.583 -5.453 1 98.56 80 ASP A C 1
ATOM 622 O O . ASP A 1 80 ? 5.383 -0.537 -5.445 1 98.56 80 ASP A O 1
ATOM 626 N N . ALA A 1 81 ? 6.77 1.035 -4.492 1 98.75 81 ALA A N 1
ATOM 627 C CA . ALA A 1 81 ? 7.078 0.195 -3.34 1 98.75 81 ALA A CA 1
ATOM 628 C C . ALA A 1 81 ? 5.809 -0.165 -2.568 1 98.75 81 ALA A C 1
ATOM 630 O O . ALA A 1 81 ? 5.629 -1.314 -2.16 1 98.75 81 ALA A O 1
ATOM 631 N N . SER A 1 82 ? 4.941 0.81 -2.379 1 98.62 82 SER A N 1
ATOM 632 C CA . SER A 1 82 ? 3.682 0.556 -1.688 1 98.62 82 SER A CA 1
ATOM 633 C C . SER A 1 82 ? 2.811 -0.421 -2.471 1 98.62 82 SER A C 1
ATOM 635 O O . SER A 1 82 ? 2.176 -1.301 -1.887 1 98.62 82 SER A O 1
ATOM 637 N N . ALA A 1 83 ? 2.775 -0.248 -3.762 1 98.75 83 ALA A N 1
ATOM 638 C CA . ALA A 1 83 ? 2.018 -1.17 -4.605 1 98.75 83 ALA A CA 1
ATOM 639 C C . ALA A 1 83 ? 2.6 -2.578 -4.535 1 98.75 83 ALA A C 1
ATOM 641 O O . ALA A 1 83 ? 1.856 -3.562 -4.516 1 98.75 83 ALA A O 1
ATOM 642 N N . MET A 1 84 ? 3.93 -2.693 -4.512 1 98.88 84 MET A N 1
ATOM 643 C CA . MET A 1 84 ? 4.574 -4 -4.426 1 98.88 84 MET A CA 1
ATOM 644 C C . MET A 1 84 ? 4.156 -4.734 -3.156 1 98.88 84 MET A C 1
ATOM 646 O O . MET A 1 84 ? 3.908 -5.941 -3.186 1 98.88 84 MET A O 1
ATOM 650 N N . VAL A 1 85 ? 4.074 -3.99 -2.07 1 98.94 85 VAL A N 1
ATOM 651 C CA . VAL A 1 85 ? 3.65 -4.582 -0.807 1 98.94 85 VAL A CA 1
ATOM 652 C C . VAL A 1 85 ? 2.244 -5.164 -0.955 1 98.94 85 VAL A C 1
ATOM 654 O O . VAL A 1 85 ? 1.979 -6.281 -0.512 1 98.94 85 VAL A O 1
ATOM 657 N N . ALA A 1 86 ? 1.382 -4.406 -1.587 1 98.81 86 ALA A N 1
ATOM 658 C CA . ALA A 1 86 ? 0.009 -4.855 -1.798 1 98.81 86 ALA A CA 1
ATOM 659 C C . ALA A 1 86 ? -0.036 -6.062 -2.732 1 98.81 86 ALA A C 1
ATOM 661 O O . ALA A 1 86 ? -0.743 -7.035 -2.467 1 98.81 86 ALA A O 1
ATOM 662 N N . LEU A 1 87 ? 0.751 -6.02 -3.811 1 98.88 87 LEU A N 1
ATOM 663 C CA . LEU A 1 87 ? 0.747 -7.059 -4.832 1 98.88 87 LEU A CA 1
ATOM 664 C C . LEU A 1 87 ? 1.36 -8.352 -4.297 1 98.88 87 LEU A C 1
ATOM 666 O O . LEU A 1 87 ? 0.971 -9.445 -4.707 1 98.88 87 LEU A O 1
ATOM 670 N N . LEU A 1 88 ? 2.24 -8.234 -3.32 1 98.94 88 LEU A N 1
ATOM 671 C CA . LEU A 1 88 ? 2.838 -9.391 -2.66 1 98.94 88 LEU A CA 1
ATOM 672 C C . LEU A 1 88 ? 1.892 -9.969 -1.613 1 98.94 88 LEU A C 1
ATOM 674 O O . LEU A 1 88 ? 2.125 -11.062 -1.094 1 98.94 88 LEU A O 1
ATOM 678 N N . ASP A 1 89 ? 0.868 -9.25 -1.295 1 98.75 89 ASP A N 1
ATOM 679 C CA . ASP A 1 89 ? -0.105 -9.641 -0.279 1 98.75 89 ASP A CA 1
ATOM 680 C C . ASP A 1 89 ? 0.575 -9.891 1.064 1 98.75 89 ASP A C 1
ATOM 682 O O . ASP A 1 89 ? 0.337 -10.914 1.703 1 98.75 89 ASP A O 1
ATOM 686 N N . LEU A 1 90 ? 1.437 -8.961 1.479 1 98.81 90 LEU A N 1
ATOM 687 C CA . LEU A 1 90 ? 2.203 -9.141 2.705 1 98.81 90 LEU A CA 1
ATOM 688 C C . LEU A 1 90 ? 1.353 -8.828 3.932 1 98.81 90 LEU A C 1
ATOM 690 O O . LEU A 1 90 ? 0.502 -7.938 3.891 1 98.81 90 LEU A O 1
ATOM 694 N N . ALA A 1 91 ? 1.556 -9.516 4.988 1 98.5 91 ALA A N 1
ATOM 695 C CA . ALA A 1 91 ? 0.9 -9.359 6.285 1 98.5 91 ALA A CA 1
ATOM 696 C C . ALA A 1 91 ? 1.895 -9.539 7.43 1 98.5 91 ALA A C 1
ATOM 698 O O . ALA A 1 91 ? 2.979 -10.094 7.234 1 98.5 91 ALA A O 1
ATOM 699 N N . PRO A 1 92 ? 1.521 -9.023 8.602 1 98.44 92 PRO A N 1
ATOM 700 C CA . PRO A 1 92 ? 2.414 -9.172 9.758 1 98.44 92 PRO A CA 1
ATOM 701 C C . PRO A 1 92 ? 2.805 -10.625 10.016 1 98.44 92 PRO A C 1
ATOM 703 O O . PRO A 1 92 ? 1.958 -11.516 9.945 1 98.44 92 PRO A O 1
ATOM 706 N N . GLY A 1 93 ? 4.133 -10.828 10.281 1 98.44 93 GLY A N 1
ATOM 707 C CA . GLY A 1 93 ? 4.625 -12.148 10.641 1 98.44 93 GLY A CA 1
ATOM 708 C C . GLY A 1 93 ? 5.234 -12.898 9.469 1 98.44 93 GLY A C 1
ATOM 709 O O . GLY A 1 93 ? 5.91 -13.914 9.656 1 98.44 93 GLY A O 1
ATOM 710 N N . MET A 1 94 ? 5.102 -12.398 8.234 1 98.75 94 MET A N 1
ATOM 711 C CA . MET A 1 94 ? 5.539 -13.117 7.039 1 98.75 94 MET A CA 1
ATOM 712 C C . MET A 1 94 ? 7.035 -12.93 6.809 1 98.75 94 MET A C 1
ATOM 714 O O . MET A 1 94 ? 7.641 -12 7.355 1 98.75 94 MET A O 1
ATOM 718 N N . ARG A 1 95 ? 7.598 -13.812 6.051 1 98.88 95 ARG A N 1
ATOM 719 C CA . ARG A 1 95 ? 9 -13.758 5.637 1 98.88 95 ARG A CA 1
ATOM 720 C C . ARG A 1 95 ? 9.117 -13.406 4.16 1 98.88 95 ARG A C 1
ATOM 722 O O . ARG A 1 95 ? 8.477 -14.031 3.312 1 98.88 95 ARG A O 1
ATOM 729 N N . VAL A 1 96 ? 9.984 -12.414 3.867 1 98.94 96 VAL A N 1
ATOM 730 C CA . VAL A 1 96 ? 10.117 -11.938 2.496 1 98.94 96 VAL A CA 1
ATOM 731 C C . VAL A 1 96 ? 11.586 -12.008 2.064 1 98.94 96 VAL A C 1
ATOM 733 O O . VAL A 1 96 ? 12.484 -11.695 2.85 1 98.94 96 VAL A O 1
ATOM 736 N N . LEU A 1 97 ? 11.805 -12.484 0.875 1 98.94 97 LEU A N 1
ATOM 737 C CA . LEU A 1 97 ? 13.109 -12.438 0.226 1 98.94 97 LEU A CA 1
ATOM 738 C C . LEU A 1 97 ? 13.211 -11.219 -0.686 1 98.94 97 LEU A C 1
ATOM 740 O O . LEU A 1 97 ? 12.375 -11.023 -1.569 1 98.94 97 LEU A O 1
ATOM 744 N N . GLU A 1 98 ? 14.148 -10.383 -0.427 1 98.88 98 GLU A N 1
ATOM 745 C CA . GLU A 1 98 ? 14.43 -9.242 -1.288 1 98.88 98 GLU A CA 1
ATOM 746 C C . GLU A 1 98 ? 15.805 -9.367 -1.938 1 98.88 98 GLU A C 1
ATOM 748 O O . GLU A 1 98 ? 16.781 -9.75 -1.282 1 98.88 98 GLU A O 1
ATOM 753 N N . ALA A 1 99 ? 15.883 -9.109 -3.227 1 98.56 99 ALA A N 1
ATOM 754 C CA . ALA A 1 99 ? 17.156 -8.93 -3.908 1 98.56 99 ALA A CA 1
ATOM 755 C C . ALA A 1 99 ? 17.234 -7.562 -4.578 1 98.56 99 ALA A C 1
ATOM 757 O O . ALA A 1 99 ? 16.281 -7.125 -5.227 1 98.56 99 ALA A O 1
ATOM 758 N N . GLY A 1 100 ? 18.344 -6.918 -4.457 1 97.25 100 GLY A N 1
ATOM 759 C CA . GLY A 1 100 ? 18.484 -5.523 -4.844 1 97.25 100 GLY A CA 1
ATOM 760 C C . GLY A 1 100 ? 18.141 -4.559 -3.729 1 97.25 100 GLY A C 1
ATOM 761 O O . GLY A 1 100 ? 17.234 -3.725 -3.883 1 97.25 100 GLY A O 1
ATOM 762 N N . THR A 1 101 ? 18.891 -4.637 -2.629 1 97.56 101 THR A N 1
ATOM 763 C CA . THR A 1 101 ? 18.641 -3.811 -1.455 1 97.56 101 THR A CA 1
ATOM 764 C C . THR A 1 101 ? 18.781 -2.33 -1.794 1 97.56 101 THR A C 1
ATOM 766 O O . THR A 1 101 ? 17.984 -1.505 -1.354 1 97.56 101 THR A O 1
ATOM 769 N N . GLY A 1 102 ? 19.875 -1.985 -2.566 1 96.44 102 GLY A N 1
ATOM 770 C CA . GLY A 1 102 ? 20.156 -0.598 -2.906 1 96.44 102 GLY A CA 1
ATOM 771 C C . GLY A 1 102 ? 20.344 0.289 -1.691 1 96.44 102 GLY A C 1
ATOM 772 O O . GLY A 1 102 ? 21.156 -0.013 -0.816 1 96.44 102 GLY A O 1
ATOM 773 N N . SER A 1 103 ? 19.578 1.353 -1.625 1 97 103 SER A N 1
ATOM 774 C CA . SER A 1 103 ? 19.672 2.285 -0.507 1 97 103 SER A CA 1
ATOM 775 C C . SER A 1 103 ? 18.734 1.893 0.625 1 97 103 SER A C 1
ATOM 777 O O . SER A 1 103 ? 18.688 2.561 1.661 1 97 103 SER A O 1
ATOM 779 N N . GLY A 1 104 ? 17.969 0.884 0.44 1 98.06 104 GLY A N 1
ATOM 780 C CA . GLY A 1 104 ? 17.125 0.364 1.494 1 98.06 104 GLY A CA 1
ATOM 781 C C . GLY A 1 104 ? 15.703 0.91 1.438 1 98.06 104 GLY A C 1
ATOM 782 O O . GLY A 1 104 ? 14.93 0.741 2.383 1 98.06 104 GLY A O 1
ATOM 783 N N . GLY A 1 105 ? 15.398 1.626 0.326 1 97.94 105 GLY A N 1
ATOM 784 C CA . GLY A 1 105 ? 14.07 2.209 0.204 1 97.94 105 GLY A CA 1
ATOM 785 C C . GLY A 1 105 ? 12.961 1.174 0.2 1 97.94 105 GLY A C 1
ATOM 786 O O . GLY A 1 105 ? 12.078 1.2 1.059 1 97.94 105 GLY A O 1
ATOM 787 N N . LEU A 1 106 ? 13.039 0.21 -0.759 1 98.62 106 LEU A N 1
ATOM 788 C CA . LEU A 1 106 ? 12.047 -0.862 -0.828 1 98.62 106 LEU A CA 1
ATOM 789 C C . LEU A 1 106 ? 12.086 -1.719 0.434 1 98.62 106 LEU A C 1
ATOM 791 O O . LEU A 1 106 ? 11.047 -2.123 0.946 1 98.62 106 LEU A O 1
ATOM 795 N N . THR A 1 107 ? 13.266 -1.938 1.006 1 98.75 107 THR A N 1
ATOM 796 C CA . THR A 1 107 ? 13.461 -2.729 2.215 1 98.75 107 THR A CA 1
ATOM 797 C C . THR A 1 107 ? 12.594 -2.197 3.355 1 98.75 107 THR A C 1
ATOM 799 O O . THR A 1 107 ? 11.977 -2.973 4.082 1 98.75 107 THR A O 1
ATOM 802 N N . LEU A 1 108 ? 12.547 -0.906 3.463 1 98.69 108 LEU A N 1
ATOM 803 C CA . LEU A 1 108 ? 11.789 -0.27 4.535 1 98.69 108 LEU A CA 1
ATOM 804 C C . LEU A 1 108 ? 10.297 -0.56 4.391 1 98.69 108 LEU A C 1
ATOM 806 O O . LEU A 1 108 ? 9.617 -0.847 5.379 1 98.69 108 LEU A O 1
ATOM 810 N N . PHE A 1 109 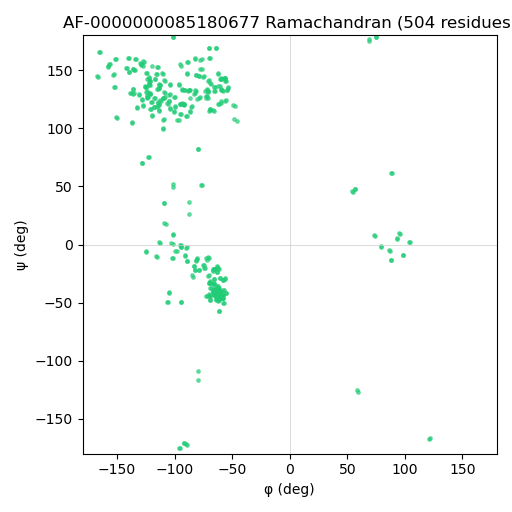? 9.758 -0.484 3.162 1 98.88 109 PHE A N 1
ATOM 811 C CA . PHE A 1 109 ? 8.352 -0.784 2.926 1 98.88 109 PHE A CA 1
ATOM 812 C C . PHE A 1 109 ? 8.047 -2.238 3.262 1 98.88 109 PHE A C 1
ATOM 814 O O . PHE A 1 109 ? 7.039 -2.531 3.906 1 98.88 109 PHE A O 1
ATOM 821 N N . LEU A 1 110 ? 8.906 -3.131 2.848 1 98.94 110 LEU A N 1
ATOM 822 C CA . LEU A 1 110 ? 8.719 -4.551 3.115 1 98.94 110 LEU A CA 1
ATOM 823 C C . LEU A 1 110 ? 8.773 -4.836 4.613 1 98.94 110 LEU A C 1
ATOM 825 O O . LEU A 1 110 ? 7.914 -5.535 5.148 1 98.94 110 LEU A O 1
ATOM 829 N N . ALA A 1 111 ? 9.781 -4.289 5.289 1 98.88 111 ALA A N 1
ATOM 830 C CA . ALA A 1 111 ? 9.984 -4.512 6.719 1 98.88 111 ALA A CA 1
ATOM 831 C C . ALA A 1 111 ? 8.781 -4.031 7.523 1 98.88 111 ALA A C 1
ATOM 833 O O . ALA A 1 111 ? 8.328 -4.723 8.438 1 98.88 111 ALA A O 1
ATOM 834 N N . ARG A 1 112 ? 8.32 -2.861 7.168 1 98.75 112 ARG A N 1
ATOM 835 C CA . ARG A 1 112 ? 7.156 -2.322 7.871 1 98.75 112 ARG A CA 1
ATOM 836 C C . ARG A 1 112 ? 5.926 -3.188 7.637 1 98.75 112 ARG A C 1
ATOM 838 O O . ARG A 1 112 ? 5.145 -3.428 8.562 1 98.75 112 ARG A O 1
ATOM 845 N N . ALA A 1 113 ? 5.723 -3.676 6.445 1 98.81 113 ALA A N 1
ATOM 846 C CA . ALA A 1 113 ? 4.539 -4.449 6.078 1 98.81 113 ALA A CA 1
ATOM 847 C C . ALA A 1 113 ? 4.477 -5.762 6.855 1 98.81 113 ALA A C 1
ATOM 849 O O . ALA A 1 113 ? 3.406 -6.172 7.305 1 98.81 113 ALA A O 1
ATOM 850 N N . VAL A 1 114 ? 5.617 -6.418 7.078 1 98.81 114 VAL A N 1
ATOM 851 C CA . VAL A 1 114 ? 5.598 -7.73 7.719 1 98.81 114 VAL A CA 1
ATOM 852 C C . VAL A 1 114 ? 5.684 -7.566 9.234 1 98.81 114 VAL A C 1
ATOM 854 O O . VAL A 1 114 ? 5.449 -8.516 9.984 1 98.81 114 VAL A O 1
ATOM 857 N N . GLY A 1 115 ? 6.059 -6.348 9.703 1 98.12 115 GLY A N 1
ATOM 858 C CA . GLY A 1 115 ? 6.035 -6.031 11.125 1 98.12 115 GLY A CA 1
ATOM 859 C C . GLY A 1 115 ? 7.168 -6.676 11.898 1 98.12 115 GLY A C 1
ATOM 860 O O . GLY A 1 115 ? 7.945 -7.457 11.344 1 98.12 115 GLY A O 1
ATOM 861 N N . PRO A 1 116 ? 7.23 -6.406 13.203 1 97.25 116 PRO A N 1
ATOM 862 C CA . PRO A 1 116 ? 8.344 -6.848 14.047 1 97.25 116 PRO A CA 1
ATOM 863 C C . PRO A 1 116 ? 8.445 -8.367 14.141 1 97.25 116 PRO A C 1
ATOM 865 O O . PRO A 1 116 ? 9.516 -8.906 14.43 1 97.25 116 PRO A O 1
ATOM 868 N N . GLU A 1 117 ? 7.375 -9.055 13.914 1 97.69 117 GLU A N 1
ATOM 869 C CA . GLU A 1 117 ? 7.379 -10.516 14.031 1 97.69 117 GLU A CA 1
ATOM 870 C C . GLU A 1 117 ? 7.707 -11.172 12.695 1 97.69 117 GLU A C 1
ATOM 872 O O . GLU A 1 117 ? 7.82 -12.398 12.609 1 97.69 117 GLU A O 1
ATOM 877 N N . GLY A 1 118 ? 7.746 -10.359 11.609 1 98.62 118 GLY A N 1
ATOM 878 C CA . GLY A 1 118 ? 8.148 -10.867 10.305 1 98.62 118 GLY A CA 1
ATOM 879 C C . GLY A 1 118 ? 9.641 -10.75 10.055 1 98.62 118 GLY A C 1
ATOM 880 O O . GLY A 1 118 ? 10.406 -10.461 10.977 1 98.62 118 GLY A O 1
ATOM 881 N N . LEU A 1 119 ? 10.039 -11.047 8.805 1 98.88 119 LEU A N 1
ATOM 882 C CA . LEU A 1 119 ? 11.461 -10.992 8.484 1 98.88 119 LEU A CA 1
ATOM 883 C C . LEU A 1 119 ? 11.672 -10.688 7.004 1 98.88 119 LEU A C 1
ATOM 885 O O . LEU A 1 119 ? 10.984 -11.25 6.145 1 98.88 119 LEU A O 1
ATOM 889 N N . VAL A 1 120 ? 12.594 -9.805 6.75 1 98.94 120 VAL A N 1
ATOM 890 C CA . VAL A 1 120 ? 13.07 -9.547 5.395 1 98.94 120 VAL A CA 1
ATOM 891 C C . VAL A 1 120 ? 14.523 -9.992 5.266 1 98.94 120 VAL A C 1
ATOM 893 O O . VAL A 1 120 ? 15.398 -9.508 6 1 98.94 120 VAL A O 1
ATOM 896 N N . ASP A 1 121 ? 14.781 -10.953 4.461 1 98.88 121 ASP A N 1
ATOM 897 C CA . ASP A 1 121 ? 16.141 -11.266 4.027 1 98.88 121 ASP A CA 1
ATOM 898 C C . ASP A 1 121 ? 16.5 -10.492 2.766 1 98.88 121 ASP A C 1
ATOM 900 O O . ASP A 1 121 ? 15.961 -10.75 1.692 1 98.88 121 ASP A O 1
ATOM 904 N N . SER A 1 122 ? 17.391 -9.562 2.896 1 98.69 122 SER A N 1
ATOM 905 C CA . SER A 1 122 ? 17.703 -8.656 1.802 1 98.69 122 SER A CA 1
ATOM 906 C C . SER A 1 122 ? 19.125 -8.891 1.288 1 98.69 122 SER A C 1
ATOM 908 O O . SER A 1 122 ? 20.094 -8.781 2.047 1 98.69 122 SER A O 1
ATOM 910 N N . TYR A 1 123 ? 19.266 -9.148 -0.007 1 98.56 123 TYR A N 1
ATOM 911 C CA . TYR A 1 123 ? 20.547 -9.484 -0.623 1 98.56 123 TYR A CA 1
ATOM 912 C C . TYR A 1 123 ? 21.047 -8.344 -1.506 1 98.56 123 TYR A C 1
ATOM 914 O O . TYR A 1 123 ? 20.297 -7.848 -2.359 1 98.56 123 TYR A O 1
ATOM 922 N N . GLU A 1 124 ? 22.188 -7.875 -1.335 1 97.62 124 GLU A N 1
ATOM 923 C CA . GLU A 1 124 ? 22.875 -6.832 -2.088 1 97.62 124 GLU A CA 1
ATOM 924 C C . GLU A 1 124 ? 24.344 -7.199 -2.326 1 97.62 124 GLU A C 1
ATOM 926 O O . GLU A 1 124 ? 25.047 -7.598 -1.396 1 97.62 124 GLU A O 1
ATOM 931 N N . ALA A 1 125 ? 24.781 -7.082 -3.598 1 96.69 125 ALA A N 1
ATOM 932 C CA . ALA A 1 125 ? 26.125 -7.516 -3.975 1 96.69 125 ALA A CA 1
ATOM 933 C C . ALA A 1 125 ? 27.156 -6.426 -3.691 1 96.69 125 ALA A C 1
ATOM 935 O O . ALA A 1 125 ? 28.344 -6.711 -3.51 1 96.69 125 ALA A O 1
ATOM 936 N N . ARG A 1 126 ? 26.812 -5.168 -3.707 1 96.56 126 ARG A N 1
ATOM 937 C CA . ARG A 1 126 ? 27.734 -4.047 -3.578 1 96.56 126 ARG A CA 1
ATOM 938 C C . ARG A 1 126 ? 27.844 -3.594 -2.127 1 96.56 126 ARG A C 1
ATOM 940 O O . ARG A 1 126 ? 26.875 -3.098 -1.548 1 96.56 126 ARG A O 1
ATOM 947 N N . PRO A 1 127 ? 28.969 -3.609 -1.581 1 97.12 127 PRO A N 1
ATOM 948 C CA . PRO A 1 127 ? 29.156 -3.312 -0.159 1 97.12 127 PRO A CA 1
ATOM 949 C C . PRO A 1 127 ? 28.734 -1.889 0.205 1 97.12 127 PRO A C 1
ATOM 951 O O . PRO A 1 127 ? 28.156 -1.663 1.273 1 97.12 127 PRO A O 1
ATOM 954 N N . GLN A 1 128 ? 29.062 -0.978 -0.644 1 96.31 128 GLN A N 1
ATOM 955 C CA . GLN A 1 128 ? 28.734 0.415 -0.349 1 96.31 128 GLN A CA 1
ATOM 956 C C . GLN A 1 128 ? 27.234 0.628 -0.27 1 96.31 128 GLN A C 1
ATOM 958 O O . GLN A 1 128 ? 26.75 1.362 0.594 1 96.31 128 GLN A O 1
ATOM 963 N N . HIS A 1 129 ? 26.531 -0.004 -1.23 1 96.62 129 HIS A N 1
ATOM 964 C CA . HIS A 1 129 ? 25.078 0.08 -1.204 1 96.62 129 HIS A CA 1
ATOM 965 C C . HIS A 1 129 ? 24.516 -0.535 0.073 1 96.62 129 HIS A C 1
ATOM 967 O O . HIS A 1 129 ? 23.672 0.066 0.732 1 96.62 129 HIS A O 1
ATOM 973 N N . LEU A 1 130 ? 25 -1.64 0.448 1 97.12 130 LEU A N 1
ATOM 974 C CA . LEU A 1 130 ? 24.484 -2.354 1.609 1 97.12 130 LEU A CA 1
ATOM 975 C C . LEU A 1 130 ? 24.734 -1.567 2.891 1 97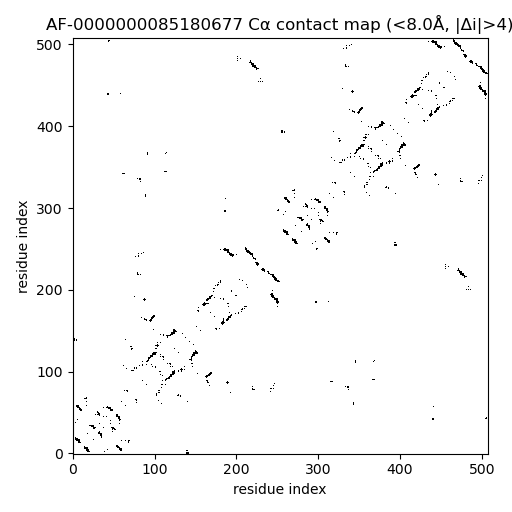.12 130 LEU A C 1
ATOM 977 O O . LEU A 1 130 ? 23.875 -1.494 3.764 1 97.12 130 LEU A O 1
ATOM 981 N N . LYS A 1 131 ? 25.922 -1.029 3.006 1 97.12 131 LYS A N 1
ATOM 982 C CA . LYS A 1 131 ? 26.25 -0.218 4.172 1 97.12 131 LYS A CA 1
ATOM 983 C C . LYS A 1 131 ? 25.297 0.964 4.312 1 97.12 131 LYS A C 1
ATOM 985 O O . LYS A 1 131 ? 24.797 1.241 5.406 1 97.12 131 LYS A O 1
ATOM 990 N N . GLN A 1 132 ? 25.094 1.599 3.221 1 96.88 132 GLN A N 1
ATOM 991 C CA . GLN A 1 132 ? 24.156 2.727 3.219 1 96.88 132 GLN A CA 1
ATOM 992 C C . GLN A 1 132 ? 22.75 2.279 3.564 1 96.88 132 GLN A C 1
ATOM 994 O O . GLN A 1 132 ? 22.047 2.945 4.332 1 96.88 132 GLN A O 1
ATOM 999 N N . ALA A 1 133 ? 22.312 1.172 2.979 1 97.75 133 ALA A N 1
ATOM 1000 C CA . ALA A 1 133 ? 20.984 0.635 3.238 1 97.75 133 ALA A CA 1
ATOM 1001 C C . ALA A 1 133 ? 20.797 0.323 4.719 1 97.75 133 ALA A C 1
ATOM 1003 O O . ALA A 1 133 ? 19.766 0.661 5.309 1 97.75 133 ALA A O 1
ATOM 1004 N N . GLU A 1 134 ? 21.766 -0.312 5.281 1 97.5 134 GLU A N 1
ATOM 1005 C CA . GLU A 1 134 ? 21.703 -0.646 6.699 1 97.5 134 GLU A CA 1
ATOM 1006 C C . GLU A 1 134 ? 21.562 0.609 7.559 1 97.5 134 GLU A C 1
ATOM 1008 O O . GLU A 1 134 ? 20.75 0.651 8.484 1 97.5 134 GLU A O 1
ATOM 1013 N N . ALA A 1 135 ? 22.359 1.607 7.262 1 96.56 135 ALA A N 1
ATOM 1014 C CA . ALA A 1 135 ? 22.281 2.869 7.996 1 96.56 135 ALA A CA 1
ATOM 1015 C C . ALA A 1 135 ? 20.906 3.52 7.84 1 96.56 135 ALA A C 1
ATOM 1017 O O . ALA A 1 135 ? 20.328 3.982 8.82 1 96.56 135 ALA A O 1
ATOM 1018 N N . ASN A 1 136 ? 20.422 3.541 6.621 1 97.12 136 ASN A N 1
ATOM 1019 C CA . ASN A 1 136 ? 19.109 4.133 6.348 1 97.12 136 ASN A CA 1
ATOM 1020 C C . ASN A 1 136 ? 18 3.4 7.094 1 97.12 136 ASN A C 1
ATOM 1022 O O . ASN A 1 136 ? 17.156 4.031 7.73 1 97.12 136 ASN A O 1
ATOM 1026 N N . VAL A 1 137 ? 18.031 2.061 7.016 1 97.94 137 VAL A N 1
ATOM 1027 C CA . VAL A 1 137 ? 16.969 1.255 7.609 1 97.94 137 VAL A CA 1
ATOM 1028 C C . VAL A 1 137 ? 17 1.394 9.133 1 97.94 137 VAL A C 1
ATOM 1030 O O . VAL A 1 137 ? 15.961 1.601 9.766 1 97.94 137 VAL A O 1
ATOM 1033 N N . ARG A 1 138 ? 18.141 1.425 9.703 1 96.31 138 ARG A N 1
ATOM 1034 C CA . ARG A 1 138 ? 18.281 1.521 11.148 1 96.31 138 ARG A CA 1
ATOM 1035 C C . ARG A 1 138 ? 17.844 2.896 11.648 1 96.31 138 ARG A C 1
ATOM 1037 O O . ARG A 1 138 ? 17.297 3.02 12.75 1 96.31 138 ARG A O 1
ATOM 1044 N N . ALA A 1 139 ? 18.062 3.877 10.883 1 96.25 139 ALA A N 1
ATOM 1045 C CA . ALA A 1 139 ? 17.734 5.242 11.273 1 96.25 139 ALA A CA 1
ATOM 1046 C C . ALA A 1 139 ? 16.219 5.453 11.328 1 96.25 139 ALA A C 1
ATOM 1048 O O . ALA A 1 139 ? 15.719 6.203 12.164 1 96.25 139 ALA A O 1
ATOM 1049 N N . PHE A 1 140 ? 15.492 4.797 10.492 1 97.56 140 PHE A N 1
ATOM 1050 C CA . PHE A 1 140 ? 14.07 5.086 10.344 1 97.56 140 PHE A CA 1
ATOM 1051 C C . PHE A 1 140 ? 13.227 4.008 11.008 1 97.56 140 PHE A C 1
ATOM 1053 O O . PHE A 1 140 ? 12.172 4.297 11.562 1 97.56 140 PHE A O 1
ATOM 1060 N N . TRP A 1 141 ? 13.617 2.773 10.852 1 96.88 141 TRP A N 1
ATOM 1061 C CA . TRP A 1 141 ? 12.859 1.603 11.281 1 96.88 141 TRP A CA 1
ATOM 1062 C C . TRP A 1 141 ? 13.531 0.918 12.469 1 96.88 141 TRP A C 1
ATOM 1064 O O . TRP A 1 141 ? 14.547 0.242 12.305 1 96.88 141 TRP A O 1
ATOM 1074 N N . PRO A 1 142 ? 12.938 1.055 13.68 1 91.31 142 PRO A N 1
ATOM 1075 C CA . PRO A 1 142 ? 13.617 0.645 14.906 1 91.31 142 PRO A CA 1
ATOM 1076 C C . PRO A 1 142 ? 13.383 -0.826 15.25 1 91.31 142 PRO A C 1
ATOM 1078 O O . PRO A 1 142 ? 13.102 -1.16 16.406 1 91.31 142 PRO A O 1
ATOM 1081 N N . HIS A 1 143 ? 13.32 -1.698 14.328 1 94.31 143 HIS A N 1
ATOM 1082 C CA . HIS A 1 143 ? 13.117 -3.123 14.562 1 94.31 143 HIS A CA 1
ATOM 1083 C C . HIS A 1 143 ? 14.188 -3.955 13.859 1 94.31 143 HIS A C 1
ATOM 1085 O O . HIS A 1 143 ? 14.781 -3.514 12.875 1 94.31 143 HIS A O 1
ATOM 1091 N N . ASP A 1 144 ? 14.398 -5.086 14.422 1 96 144 ASP A N 1
ATOM 1092 C CA . ASP A 1 144 ? 15.445 -5.961 13.906 1 96 144 ASP A CA 1
ATOM 1093 C C . ASP A 1 144 ? 14.852 -7.078 13.047 1 96 144 ASP A C 1
ATOM 1095 O O . ASP A 1 144 ? 15.164 -8.25 13.242 1 96 144 ASP A O 1
ATOM 1099 N N . ASN A 1 145 ? 13.992 -6.676 12.125 1 98.5 145 ASN A N 1
ATOM 1100 C CA . ASN A 1 145 ? 13.352 -7.699 11.305 1 98.5 145 ASN A CA 1
ATOM 1101 C C . ASN A 1 145 ? 13.898 -7.695 9.883 1 98.5 145 ASN A C 1
ATOM 1103 O O . ASN A 1 145 ? 13.227 -8.156 8.953 1 98.5 145 ASN A O 1
ATOM 1107 N N . VAL A 1 146 ? 15.062 -7.082 9.672 1 98.81 146 VAL A N 1
ATOM 1108 C CA . VAL A 1 146 ? 15.742 -7.129 8.383 1 98.81 146 VAL A CA 1
ATOM 1109 C C . VAL A 1 146 ? 17.125 -7.77 8.547 1 98.81 146 VAL A C 1
ATOM 1111 O O . VAL A 1 146 ? 17.922 -7.336 9.375 1 98.81 146 VAL A O 1
ATOM 1114 N N . ARG A 1 147 ? 17.344 -8.781 7.848 1 98.69 147 ARG A N 1
ATOM 1115 C CA . ARG A 1 147 ? 18.656 -9.398 7.754 1 98.69 147 ARG A CA 1
ATOM 1116 C C . ARG A 1 147 ? 19.328 -9.062 6.426 1 98.69 147 ARG A C 1
ATOM 1118 O O . ARG A 1 147 ? 18.859 -9.461 5.363 1 98.69 147 ARG A O 1
ATOM 1125 N N . PHE A 1 148 ? 20.438 -8.375 6.512 1 98.44 148 PHE A N 1
ATOM 1126 C CA . PHE A 1 148 ? 21.172 -7.957 5.324 1 98.44 148 PHE A CA 1
ATOM 1127 C C . PHE A 1 148 ? 22.234 -8.992 4.949 1 98.44 148 PHE A C 1
ATOM 1129 O O . PHE A 1 148 ? 22.953 -9.492 5.812 1 98.44 148 PHE A O 1
ATOM 1136 N N . HIS A 1 149 ? 22.25 -9.312 3.682 1 98.56 149 HIS A N 1
ATOM 1137 C CA . HIS A 1 149 ? 23.234 -10.25 3.158 1 98.56 149 HIS A CA 1
ATOM 1138 C C . HIS A 1 149 ? 24.078 -9.617 2.062 1 98.56 149 HIS A C 1
ATOM 1140 O O . HIS A 1 149 ? 23.562 -9.211 1.021 1 98.56 149 HIS A O 1
ATOM 1146 N N . LEU A 1 150 ? 25.391 -9.516 2.354 1 98.19 150 LEU A N 1
ATOM 1147 C CA . LEU A 1 150 ? 26.312 -9.039 1.323 1 98.19 150 LEU A CA 1
ATOM 1148 C C . LEU A 1 150 ? 26.656 -10.156 0.344 1 98.19 150 LEU A C 1
ATOM 1150 O O . LEU A 1 150 ? 27.703 -10.789 0.458 1 98.19 150 LEU A O 1
ATOM 1154 N N . LYS A 1 151 ? 25.734 -10.344 -0.612 1 97.38 151 LYS A N 1
ATOM 1155 C CA . LYS A 1 151 ? 25.844 -11.43 -1.581 1 97.38 151 LYS A CA 1
ATOM 1156 C C . LYS A 1 151 ? 24.859 -11.234 -2.732 1 97.38 151 LYS A C 1
ATOM 1158 O O . LYS A 1 151 ? 23.75 -10.75 -2.533 1 97.38 151 LYS A O 1
ATOM 1163 N N . ALA A 1 152 ? 25.312 -11.648 -3.92 1 97.06 152 ALA A N 1
ATOM 1164 C CA . ALA A 1 152 ? 24.359 -11.766 -5.012 1 97.06 152 ALA A CA 1
ATOM 1165 C C . ALA A 1 152 ? 23.375 -12.914 -4.77 1 97.06 152 ALA A C 1
ATOM 1167 O O . ALA A 1 152 ? 23.781 -13.977 -4.293 1 97.06 152 ALA A O 1
ATOM 1168 N N . LEU A 1 153 ? 22.094 -12.656 -5.074 1 97 153 LEU A N 1
ATOM 1169 C CA . LEU A 1 153 ? 21.109 -13.711 -4.84 1 97 153 LEU A CA 1
ATOM 1170 C C . LEU A 1 153 ? 21.469 -14.977 -5.605 1 97 153 LEU A C 1
ATOM 1172 O O . LEU A 1 153 ? 21.188 -16.078 -5.148 1 97 153 LEU A O 1
ATOM 1176 N N . GLU A 1 154 ? 22.125 -14.828 -6.77 1 95.62 154 GLU A N 1
ATOM 1177 C CA . GLU A 1 154 ? 22.547 -15.969 -7.578 1 95.62 154 GLU A CA 1
ATOM 1178 C C . GLU A 1 154 ? 23.438 -16.922 -6.77 1 95.62 154 GLU A C 1
ATOM 1180 O O . GLU A 1 154 ? 23.469 -18.125 -7.027 1 95.62 154 GLU A O 1
ATOM 1185 N N . GLU A 1 155 ? 24.125 -16.391 -5.844 1 95.81 155 GLU A N 1
ATOM 1186 C CA . GLU A 1 155 ? 25.109 -17.156 -5.074 1 95.81 155 GLU A CA 1
ATOM 1187 C C . GLU A 1 155 ? 24.531 -17.594 -3.732 1 95.81 155 GLU A C 1
ATOM 1189 O O . GLU A 1 155 ? 25.188 -18.312 -2.979 1 95.81 155 GLU A O 1
ATOM 1194 N N . ALA A 1 156 ? 23.328 -17.125 -3.455 1 95.69 156 ALA A N 1
ATOM 1195 C CA . ALA A 1 156 ? 22.734 -17.391 -2.146 1 95.69 156 ALA A CA 1
ATOM 1196 C C . ALA A 1 156 ? 22.266 -18.844 -2.043 1 95.69 156 ALA A C 1
ATOM 1198 O O . ALA A 1 156 ? 21.906 -19.469 -3.049 1 95.69 156 ALA A O 1
ATOM 1199 N N . GLU A 1 157 ? 22.406 -19.375 -0.87 1 94.81 157 GLU A N 1
ATOM 1200 C CA . GLU A 1 157 ? 21.75 -20.641 -0.537 1 94.81 157 GLU A CA 1
ATOM 1201 C C . GLU A 1 157 ? 20.422 -20.406 0.168 1 94.81 157 GLU A C 1
ATOM 1203 O O . GLU A 1 157 ? 20.391 -19.906 1.293 1 94.81 157 GLU A O 1
ATOM 1208 N N . LEU A 1 158 ? 19.422 -20.75 -0.492 1 96.38 158 LEU A N 1
ATOM 1209 C CA . LEU A 1 158 ? 18.078 -20.484 0.031 1 96.38 158 LEU A CA 1
ATOM 1210 C C . LEU A 1 158 ? 17.359 -21.797 0.362 1 96.38 158 LEU A C 1
ATOM 1212 O O . LEU A 1 158 ? 17.5 -22.781 -0.366 1 96.38 158 LEU A O 1
ATOM 1216 N N . GLU A 1 159 ? 16.719 -21.781 1.455 1 95.75 159 GLU A N 1
ATOM 1217 C CA . GLU A 1 159 ? 15.836 -22.891 1.782 1 95.75 159 GLU A CA 1
ATOM 1218 C C . GLU A 1 159 ? 14.594 -22.906 0.892 1 95.75 159 GLU A C 1
ATOM 1220 O O . GLU A 1 159 ? 14.055 -21.844 0.564 1 95.75 159 GLU A O 1
ATOM 1225 N N . GLY A 1 160 ? 14.188 -24.125 0.511 1 96.69 160 GLY A N 1
ATOM 1226 C CA . GLY A 1 160 ? 12.977 -24.25 -0.292 1 96.69 160 GLY A CA 1
ATOM 1227 C C . GLY A 1 160 ? 11.719 -23.828 0.448 1 96.69 160 GLY A C 1
ATOM 1228 O O . GLY A 1 160 ? 11.562 -24.141 1.632 1 96.69 160 GLY A O 1
ATOM 1229 N N . GLU A 1 161 ? 10.898 -23.078 -0.259 1 97.31 161 GLU A N 1
ATOM 1230 C CA . GLU A 1 161 ? 9.578 -22.719 0.245 1 97.31 161 GLU A CA 1
ATOM 1231 C C . GLU A 1 161 ? 9.672 -22.078 1.625 1 97.31 161 GLU A C 1
ATOM 1233 O O . GLU A 1 161 ? 8.906 -22.422 2.529 1 97.31 161 GLU A O 1
ATOM 1238 N N . ALA A 1 162 ? 10.609 -21.141 1.74 1 98.31 162 ALA A N 1
ATOM 1239 C CA . ALA A 1 162 ? 10.891 -20.516 3.033 1 98.31 162 ALA A CA 1
ATOM 1240 C C . ALA A 1 162 ? 10.266 -19.125 3.115 1 98.31 162 ALA A C 1
ATOM 1242 O O . ALA A 1 162 ? 10.156 -18.547 4.199 1 98.31 162 ALA A O 1
ATOM 1243 N N . TYR A 1 163 ? 9.805 -18.625 1.971 1 98.75 163 TYR A N 1
ATOM 1244 C CA . TYR A 1 163 ? 9.398 -17.219 1.961 1 98.75 163 TYR A CA 1
ATOM 1245 C C . TYR A 1 163 ? 7.941 -17.078 1.529 1 98.75 163 TYR A C 1
ATOM 1247 O O . TYR A 1 163 ? 7.488 -17.781 0.622 1 98.75 163 TYR A O 1
ATOM 1255 N N . HIS A 1 164 ? 7.234 -16.109 2.141 1 98.81 164 HIS A N 1
ATOM 1256 C CA . HIS A 1 164 ? 5.852 -15.781 1.813 1 98.81 164 HIS A CA 1
ATOM 1257 C C . HIS A 1 164 ? 5.781 -14.844 0.614 1 98.81 164 HIS A C 1
ATOM 1259 O O . HIS A 1 164 ? 4.719 -14.68 0.013 1 98.81 164 HIS A O 1
ATOM 1265 N N . GLY A 1 165 ? 6.836 -14.18 0.264 1 98.88 165 GLY A N 1
ATOM 1266 C CA . GLY A 1 165 ? 6.938 -13.266 -0.865 1 98.88 165 GLY A CA 1
ATOM 1267 C C . GLY A 1 165 ? 8.367 -13.062 -1.337 1 98.88 165 GLY A C 1
ATOM 1268 O O . GLY A 1 165 ? 9.305 -13.203 -0.559 1 98.88 165 GLY A O 1
ATOM 1269 N N . VAL A 1 166 ? 8.531 -12.742 -2.592 1 98.94 166 VAL A N 1
ATOM 1270 C CA . VAL A 1 166 ? 9.828 -12.414 -3.176 1 98.94 166 VAL A CA 1
ATOM 1271 C C . VAL A 1 166 ? 9.742 -11.078 -3.914 1 98.94 166 VAL A C 1
ATOM 1273 O O . VAL A 1 166 ? 8.859 -10.891 -4.762 1 98.94 166 VAL A O 1
ATOM 1276 N N . ALA A 1 167 ? 10.594 -10.164 -3.566 1 98.94 167 ALA A N 1
ATOM 1277 C CA . ALA A 1 167 ? 10.695 -8.859 -4.223 1 98.94 167 ALA A CA 1
ATOM 1278 C C . ALA A 1 167 ? 12.039 -8.711 -4.934 1 98.94 167 ALA A C 1
ATOM 1280 O O . ALA A 1 167 ? 13.094 -8.797 -4.305 1 98.94 167 ALA A O 1
ATOM 1281 N N . LEU A 1 168 ? 11.969 -8.461 -6.227 1 98.81 168 LEU A N 1
ATOM 1282 C CA . LEU A 1 168 ? 13.195 -8.344 -7.008 1 98.81 168 LEU A CA 1
ATOM 1283 C C . LEU A 1 168 ? 13.32 -6.953 -7.617 1 98.81 168 LEU A C 1
ATOM 1285 O O . LEU A 1 168 ? 12.438 -6.512 -8.359 1 98.81 168 LEU A O 1
ATOM 1289 N N . ASP A 1 169 ? 14.273 -6.25 -7.305 1 98.12 169 ASP A N 1
ATOM 1290 C CA . ASP A 1 169 ? 14.68 -4.996 -7.93 1 98.12 169 ASP A CA 1
ATOM 1291 C C . ASP A 1 169 ? 16.125 -5.074 -8.438 1 98.12 169 ASP A C 1
ATOM 1293 O O . ASP A 1 169 ? 17.031 -4.492 -7.84 1 98.12 169 ASP A O 1
ATOM 1297 N N . LEU A 1 170 ? 16.297 -5.77 -9.531 1 97.25 170 LEU A N 1
ATOM 1298 C CA . LEU A 1 170 ? 17.578 -6.09 -10.141 1 97.25 170 LEU A CA 1
ATOM 1299 C C . LEU A 1 170 ? 17.594 -5.688 -11.609 1 97.25 170 LEU A C 1
ATOM 1301 O O . LEU A 1 170 ? 16.531 -5.586 -12.242 1 97.25 170 LEU A O 1
ATOM 1305 N N . MET A 1 171 ? 18.734 -5.508 -12.125 1 95.25 171 MET A N 1
ATOM 1306 C CA . MET A 1 171 ? 18.891 -5.223 -13.547 1 95.25 171 MET A CA 1
ATOM 1307 C C . MET A 1 171 ? 18.484 -6.426 -14.391 1 95.25 171 MET A C 1
ATOM 1309 O O . MET A 1 171 ? 17.844 -6.273 -15.43 1 95.25 171 MET A O 1
ATOM 1313 N N . GLU A 1 172 ? 18.875 -7.625 -13.906 1 97.81 172 GLU A N 1
ATOM 1314 C CA . GLU A 1 172 ? 18.594 -8.859 -14.633 1 97.81 172 GLU A CA 1
ATOM 1315 C C . GLU A 1 172 ? 17.922 -9.883 -13.719 1 97.81 172 GLU A C 1
ATOM 1317 O O . GLU A 1 172 ? 18.484 -10.953 -13.461 1 97.81 172 GLU A O 1
ATOM 1322 N N . PRO A 1 173 ? 16.688 -9.625 -13.359 1 98.38 173 PRO A N 1
ATOM 1323 C CA . PRO A 1 173 ? 16.047 -10.523 -12.391 1 98.38 173 PRO A CA 1
ATOM 1324 C C . PRO A 1 173 ? 15.812 -11.922 -12.953 1 98.38 173 PRO A C 1
ATOM 1326 O O . PRO A 1 173 ? 15.633 -12.875 -12.188 1 98.38 173 PRO A O 1
ATOM 1329 N N . TRP A 1 174 ? 15.766 -12.125 -14.297 1 98.31 174 TRP A N 1
ATOM 1330 C CA . TRP A 1 174 ? 15.523 -13.438 -14.891 1 98.31 174 TRP A CA 1
ATOM 1331 C C . TRP A 1 174 ? 16.641 -14.414 -14.523 1 98.31 174 TRP A C 1
ATOM 1333 O O . TRP A 1 174 ? 16.422 -15.633 -14.539 1 98.31 174 TRP A O 1
ATOM 1343 N N . LYS A 1 175 ? 17.797 -13.938 -14.102 1 97.88 175 LYS A N 1
ATOM 1344 C CA . LYS A 1 175 ? 18.922 -14.805 -13.75 1 97.88 175 LYS A CA 1
ATOM 1345 C C . LYS A 1 175 ? 18.688 -15.508 -12.422 1 97.88 175 LYS A C 1
ATOM 1347 O O . LYS A 1 175 ? 19.281 -16.547 -12.148 1 97.88 175 LYS A O 1
ATOM 1352 N N . VAL A 1 176 ? 17.797 -14.969 -11.633 1 98.38 176 VAL A N 1
ATOM 1353 C CA . VAL A 1 176 ? 17.625 -15.523 -10.297 1 98.38 176 VAL A CA 1
ATOM 1354 C C . VAL A 1 176 ? 16.266 -16.188 -10.172 1 98.38 176 VAL A C 1
ATOM 1356 O O . VAL A 1 176 ? 15.906 -16.688 -9.109 1 98.38 176 VAL A O 1
ATOM 1359 N N . LEU A 1 177 ? 15.477 -16.219 -11.172 1 98.06 177 LEU A N 1
ATOM 1360 C CA . LEU A 1 177 ? 14.094 -16.688 -11.125 1 98.06 177 LEU A CA 1
ATOM 1361 C C . LEU A 1 177 ? 14.023 -18.141 -10.656 1 98.06 177 LEU A C 1
ATOM 1363 O O . LEU A 1 177 ? 13.195 -18.469 -9.805 1 98.06 177 LEU A O 1
ATOM 1367 N N . PRO A 1 178 ? 14.945 -19.016 -11.18 1 97 178 PRO A N 1
ATOM 1368 C CA . PRO A 1 178 ? 14.844 -20.406 -10.719 1 97 178 PRO A CA 1
ATOM 1369 C C . PRO A 1 178 ? 15.023 -20.547 -9.211 1 97 178 PRO A C 1
ATOM 1371 O O . PRO A 1 178 ? 14.242 -21.234 -8.547 1 97 178 PRO A O 1
ATOM 1374 N N . LYS A 1 179 ? 15.984 -19.844 -8.703 1 97.25 179 LYS A N 1
ATOM 1375 C CA . LYS A 1 179 ? 16.281 -19.875 -7.27 1 97.25 179 LYS A CA 1
ATOM 1376 C C . LYS A 1 179 ? 15.164 -19.203 -6.469 1 97.25 179 LYS A C 1
ATOM 1378 O O . LYS A 1 179 ? 14.758 -19.703 -5.418 1 97.25 179 LYS A O 1
ATOM 1383 N N . ALA A 1 180 ? 14.68 -18.094 -6.918 1 98 180 ALA A N 1
ATOM 1384 C CA . ALA A 1 180 ? 13.609 -17.359 -6.25 1 98 180 ALA A CA 1
ATOM 1385 C C . ALA A 1 180 ? 12.32 -18.172 -6.223 1 98 180 ALA A C 1
ATOM 1387 O O . ALA A 1 180 ? 11.609 -18.188 -5.215 1 98 180 ALA A O 1
ATOM 1388 N N . ALA A 1 181 ? 12.023 -18.828 -7.348 1 97.12 181 ALA A N 1
ATOM 1389 C CA . ALA A 1 181 ? 10.812 -19.641 -7.449 1 97.12 181 ALA A CA 1
ATOM 1390 C C . ALA A 1 181 ? 10.836 -20.781 -6.445 1 97.12 181 ALA A C 1
ATOM 1392 O O . ALA A 1 181 ? 9.82 -21.094 -5.82 1 97.12 181 ALA A O 1
ATOM 1393 N N . LEU A 1 182 ? 11.984 -21.391 -6.289 1 95.44 182 LEU A N 1
ATOM 1394 C CA . LEU A 1 182 ? 12.125 -22.516 -5.371 1 95.44 182 LEU A CA 1
ATOM 1395 C C . LEU A 1 182 ? 11.992 -22.047 -3.922 1 95.44 182 LEU A C 1
ATOM 1397 O O . LEU A 1 182 ? 11.492 -22.797 -3.072 1 95.44 182 LEU A O 1
ATOM 1401 N N . ALA A 1 183 ? 12.406 -20.859 -3.639 1 98.06 183 ALA A N 1
ATOM 1402 C CA . ALA A 1 183 ? 12.391 -20.312 -2.283 1 98.06 183 ALA A CA 1
ATOM 1403 C C . ALA A 1 183 ? 10.992 -19.844 -1.891 1 98.06 183 ALA A C 1
ATOM 1405 O O . ALA A 1 183 ? 10.68 -19.734 -0.703 1 98.06 183 ALA A O 1
ATOM 1406 N N . LEU A 1 184 ? 10.195 -19.578 -2.852 1 98.31 184 LEU A N 1
ATOM 1407 C CA . LEU A 1 184 ? 8.859 -19.031 -2.646 1 98.31 184 LEU A CA 1
ATOM 1408 C C . LEU A 1 184 ? 7.863 -20.125 -2.293 1 98.31 184 LEU A C 1
ATOM 1410 O O . LEU A 1 184 ? 7.852 -21.188 -2.926 1 98.31 184 LEU A O 1
ATOM 1414 N N . MET A 1 185 ? 7.047 -19.938 -1.265 1 97.75 185 MET A N 1
ATOM 1415 C CA . MET A 1 185 ? 5.984 -20.875 -0.914 1 97.75 185 MET A CA 1
ATOM 1416 C C . MET A 1 185 ? 4.969 -20.984 -2.043 1 97.75 185 MET A C 1
ATOM 1418 O O . MET A 1 185 ? 4.68 -20.016 -2.73 1 97.75 185 MET A O 1
ATOM 1422 N N . PRO A 1 186 ? 4.387 -22.188 -2.199 1 96.56 186 PRO A N 1
ATOM 1423 C CA . PRO A 1 186 ? 3.33 -22.328 -3.205 1 96.56 186 PRO A CA 1
ATOM 1424 C C . PRO A 1 186 ? 2.18 -21.344 -2.982 1 96.56 186 PRO A C 1
ATOM 1426 O O . PRO A 1 186 ? 1.843 -21.031 -1.838 1 96.56 186 PRO A O 1
ATOM 1429 N N . ASP A 1 187 ? 1.614 -20.844 -4.078 1 97.25 187 ASP A N 1
ATOM 1430 C CA . ASP A 1 187 ? 0.432 -19.984 -4.113 1 97.25 187 ASP A CA 1
ATOM 1431 C C . ASP A 1 187 ? 0.76 -18.578 -3.627 1 97.25 187 ASP A C 1
ATOM 1433 O O . ASP A 1 187 ? -0.143 -17.781 -3.346 1 97.25 187 ASP A O 1
ATOM 1437 N N . ARG A 1 188 ? 2.051 -18.297 -3.408 1 98.38 188 ARG A N 1
ATOM 1438 C CA . ARG A 1 188 ? 2.482 -16.969 -3.002 1 98.38 188 ARG A CA 1
ATOM 1439 C C . ARG A 1 188 ? 3.066 -16.188 -4.18 1 98.38 188 ARG A C 1
ATOM 1441 O O . ARG A 1 188 ? 3.191 -16.734 -5.281 1 98.38 188 ARG A O 1
ATOM 1448 N N . PHE A 1 189 ? 3.441 -14.977 -3.912 1 98.81 189 PHE A N 1
ATOM 1449 C CA . PHE A 1 189 ? 3.676 -14.078 -5.031 1 98.81 189 PHE A CA 1
ATOM 1450 C C . PHE A 1 189 ? 5.141 -13.664 -5.098 1 98.81 189 PHE A C 1
ATOM 1452 O O . PHE A 1 189 ? 5.812 -13.57 -4.066 1 98.81 189 PHE A O 1
ATOM 1459 N N . LEU A 1 190 ? 5.621 -13.461 -6.281 1 98.94 190 LEU A N 1
ATOM 1460 C CA . LEU A 1 190 ? 6.879 -12.812 -6.633 1 98.94 190 LEU A CA 1
ATOM 1461 C C . LEU A 1 190 ? 6.633 -11.555 -7.453 1 98.94 190 LEU A C 1
ATOM 1463 O O . LEU A 1 190 ? 5.898 -11.586 -8.445 1 98.94 190 LEU A O 1
ATOM 1467 N N . VAL A 1 191 ? 7.168 -10.398 -7.039 1 98.94 191 VAL A N 1
ATOM 1468 C CA . VAL A 1 191 ? 7.008 -9.148 -7.773 1 98.94 191 VAL A CA 1
ATOM 1469 C C . VAL A 1 191 ? 8.375 -8.594 -8.164 1 98.94 191 VAL A C 1
ATOM 1471 O O . VAL A 1 191 ? 9.273 -8.5 -7.324 1 98.94 19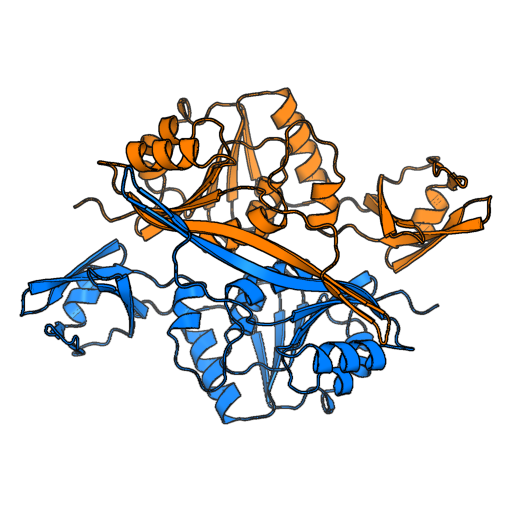1 VAL A O 1
ATOM 1474 N N . ALA A 1 192 ? 8.508 -8.266 -9.406 1 98.94 192 ALA A N 1
ATOM 1475 C CA . ALA A 1 192 ? 9.734 -7.652 -9.922 1 98.94 192 ALA A CA 1
ATOM 1476 C C . ALA A 1 192 ? 9.484 -6.211 -10.359 1 98.94 192 ALA A C 1
ATOM 1478 O O . ALA A 1 192 ? 8.445 -5.906 -10.945 1 98.94 192 ALA A O 1
ATOM 1479 N N . TYR A 1 193 ? 10.375 -5.363 -10.023 1 98.75 193 TYR A N 1
ATOM 1480 C CA . TYR A 1 193 ? 10.406 -3.947 -10.375 1 98.75 193 TYR A CA 1
ATOM 1481 C C . TYR A 1 193 ? 11.359 -3.691 -11.539 1 98.75 193 TYR A C 1
ATOM 1483 O O . TYR A 1 193 ? 12.578 -3.82 -11.391 1 98.75 193 TYR A O 1
ATOM 1491 N N . LEU A 1 194 ? 10.758 -3.24 -12.727 1 98.38 194 LEU A N 1
ATOM 1492 C CA . LEU A 1 194 ? 11.578 -3.088 -13.922 1 98.38 194 LEU A CA 1
ATOM 1493 C C . LEU A 1 194 ? 11.25 -1.781 -14.641 1 98.38 194 LEU A C 1
ATOM 1495 O O . LEU A 1 194 ? 10.086 -1.497 -14.922 1 98.38 194 LEU A O 1
ATOM 1499 N N . PRO A 1 195 ? 12.258 -1.031 -15.039 1 95.62 195 PRO A N 1
ATOM 1500 C CA . PRO A 1 195 ? 12 0.261 -15.688 1 95.62 195 PRO A CA 1
ATOM 1501 C C . PRO A 1 195 ? 11.68 0.129 -17.172 1 95.62 195 PRO A C 1
ATOM 1503 O O . PRO A 1 195 ? 11.039 1.012 -17.75 1 95.62 195 PRO A O 1
ATOM 1506 N N . ASN A 1 196 ? 12.117 -1.059 -17.828 1 96.31 196 ASN A N 1
ATOM 1507 C CA . ASN A 1 196 ? 12.016 -1.147 -19.281 1 96.31 196 ASN A CA 1
ATOM 1508 C C . ASN A 1 196 ? 11.148 -2.33 -19.719 1 96.31 196 ASN A C 1
ATOM 1510 O O . ASN A 1 196 ? 11.242 -3.414 -19.141 1 96.31 196 ASN A O 1
ATOM 1514 N N . ILE A 1 197 ? 10.367 -2.064 -20.766 1 97.56 197 ILE A N 1
ATOM 1515 C CA . ILE A 1 197 ? 9.453 -3.096 -21.234 1 97.56 197 ILE A CA 1
ATOM 1516 C C . ILE A 1 197 ? 10.25 -4.277 -21.781 1 97.56 197 ILE A C 1
ATOM 1518 O O . ILE A 1 197 ? 9.82 -5.426 -21.688 1 97.56 197 ILE A O 1
ATOM 1522 N N . THR A 1 198 ? 11.477 -4.016 -22.328 1 97.56 198 THR A N 1
ATOM 1523 C CA . THR A 1 198 ? 12.305 -5.098 -22.859 1 97.56 198 THR A CA 1
ATOM 1524 C C . THR A 1 198 ? 12.758 -6.023 -21.734 1 97.56 198 THR A C 1
ATOM 1526 O O . THR A 1 198 ? 12.875 -7.234 -21.922 1 97.56 198 THR A O 1
ATOM 1529 N N . GLN A 1 199 ? 12.984 -5.484 -20.578 1 98.12 199 GLN A N 1
ATOM 1530 C CA . GLN A 1 199 ? 13.328 -6.305 -19.422 1 98.12 199 GLN A CA 1
ATOM 1531 C C . GLN A 1 199 ? 12.141 -7.156 -18.969 1 98.12 199 GLN A C 1
ATOM 1533 O O . GLN A 1 199 ? 12.312 -8.297 -18.547 1 98.12 199 GLN A O 1
ATOM 1538 N N . VAL A 1 200 ? 10.977 -6.531 -19.078 1 98.56 200 VAL A N 1
ATOM 1539 C CA . VAL A 1 200 ? 9.766 -7.27 -18.734 1 98.56 200 VAL A CA 1
ATOM 1540 C C . VAL A 1 200 ? 9.641 -8.5 -19.641 1 98.56 200 VAL A C 1
ATOM 1542 O O . VAL A 1 200 ? 9.375 -9.602 -19.156 1 98.56 200 VAL A O 1
ATOM 1545 N N . LEU A 1 201 ? 9.875 -8.289 -20.953 1 98.44 201 LEU A N 1
ATOM 1546 C CA . LEU A 1 201 ? 9.758 -9.391 -21.906 1 98.44 201 LEU A CA 1
ATOM 1547 C C . LEU A 1 201 ? 10.789 -10.477 -21.609 1 98.44 201 LEU A C 1
ATOM 1549 O O . LEU A 1 201 ? 10.477 -11.664 -21.656 1 98.44 201 LEU A O 1
ATOM 1553 N N . GLU A 1 202 ? 11.977 -10.047 -21.266 1 98.44 202 GLU A N 1
ATOM 1554 C CA . GLU A 1 202 ? 13.023 -11 -20.922 1 98.44 202 GLU A CA 1
ATOM 1555 C C . GLU A 1 202 ? 12.672 -11.781 -19.656 1 98.44 202 GLU A C 1
ATOM 1557 O O . GLU A 1 202 ? 12.898 -12.992 -19.578 1 98.44 202 GLU A O 1
ATOM 1562 N N . LEU A 1 203 ? 12.156 -11.117 -18.719 1 98.75 203 LEU A N 1
ATOM 1563 C CA . LEU A 1 203 ? 11.758 -11.758 -17.453 1 98.75 203 LEU A CA 1
ATOM 1564 C C . LEU A 1 203 ? 10.672 -12.797 -17.703 1 98.75 203 LEU A C 1
ATOM 1566 O O . LEU A 1 203 ? 10.75 -13.914 -17.172 1 98.75 203 LEU A O 1
ATOM 1570 N N . VAL A 1 204 ? 9.648 -12.398 -18.453 1 98.5 204 VAL A N 1
ATOM 1571 C CA . VAL A 1 204 ? 8.539 -13.297 -18.734 1 98.5 204 VAL A CA 1
ATOM 1572 C C . VAL A 1 204 ? 9.047 -14.531 -19.484 1 98.5 204 VAL A C 1
ATOM 1574 O O . VAL A 1 204 ? 8.648 -15.656 -19.188 1 98.5 204 VAL A O 1
ATOM 1577 N N . LYS A 1 205 ? 9.938 -14.32 -20.422 1 98.19 205 LYS A N 1
ATOM 1578 C CA . LYS A 1 205 ? 10.562 -15.43 -21.125 1 98.19 205 LYS A CA 1
ATOM 1579 C C . LYS A 1 205 ? 11.328 -16.328 -20.172 1 98.19 205 LYS A C 1
ATOM 1581 O O . LYS A 1 205 ? 11.242 -17.562 -20.266 1 98.19 205 LYS A O 1
ATOM 1586 N N . GLY A 1 206 ? 12.031 -15.734 -19.266 1 97.94 206 GLY A N 1
ATOM 1587 C CA . GLY A 1 206 ? 12.836 -16.469 -18.312 1 97.94 206 GLY A CA 1
ATOM 1588 C C . GLY A 1 206 ? 12.008 -17.297 -17.328 1 97.94 206 GLY A C 1
ATOM 1589 O O . GLY A 1 206 ? 12.523 -18.219 -16.703 1 97.94 206 GLY A O 1
ATOM 1590 N N . ALA A 1 207 ? 10.781 -16.922 -17.156 1 97.69 207 ALA A N 1
ATOM 1591 C CA . ALA A 1 207 ? 9.906 -17.625 -16.219 1 97.69 207 ALA A CA 1
ATOM 1592 C C . ALA A 1 207 ? 9.32 -18.891 -16.859 1 97.69 207 ALA A C 1
ATOM 1594 O O . ALA A 1 207 ? 8.75 -19.719 -16.156 1 97.69 207 ALA A O 1
ATOM 1595 N N . GLU A 1 208 ? 9.445 -18.984 -18.188 1 95.38 208 GLU A N 1
ATOM 1596 C CA . GLU A 1 208 ? 8.922 -20.172 -18.875 1 95.38 208 GLU A CA 1
ATOM 1597 C C . GLU A 1 208 ? 9.555 -21.453 -18.328 1 95.38 208 GLU A C 1
ATOM 1599 O O . GLU A 1 208 ? 10.773 -21.516 -18.156 1 95.38 208 GLU A O 1
ATOM 1604 N N . GLY A 1 209 ? 8.719 -22.406 -18.047 1 94.12 209 GLY A N 1
ATOM 1605 C CA . GLY A 1 209 ? 9.195 -23.672 -17.547 1 94.12 209 GLY A CA 1
ATOM 1606 C C . GLY A 1 209 ? 9.328 -23.703 -16.031 1 94.12 209 GLY A C 1
ATOM 1607 O O . GLY A 1 209 ? 9.523 -24.766 -15.445 1 94.12 209 GLY A O 1
ATOM 1608 N N . LEU A 1 210 ? 9.281 -22.609 -15.375 1 96.31 210 LEU A N 1
ATOM 1609 C CA . LEU A 1 210 ? 9.289 -22.531 -13.922 1 96.31 210 LEU A CA 1
ATOM 1610 C C . LEU A 1 210 ? 7.867 -22.609 -13.367 1 96.31 210 LEU A C 1
ATOM 1612 O O . LEU A 1 210 ? 6.902 -22.359 -14.094 1 96.31 210 LEU A O 1
ATOM 1616 N N . PRO A 1 211 ? 7.703 -23 -12.148 1 94.81 211 PRO A N 1
ATOM 1617 C CA . PRO A 1 211 ? 6.363 -23.031 -11.555 1 94.81 211 PRO A CA 1
ATOM 1618 C C . PRO A 1 211 ? 5.859 -21.641 -11.164 1 94.81 211 PRO A C 1
ATOM 1620 O O . PRO A 1 211 ? 5.41 -21.438 -10.031 1 94.81 211 PRO A O 1
ATOM 1623 N N . LEU A 1 212 ? 5.93 -20.719 -12.117 1 96.62 212 LEU A N 1
ATOM 1624 C CA . LEU A 1 212 ? 5.48 -19.328 -11.961 1 96.62 212 LEU A CA 1
ATOM 1625 C C . LEU A 1 212 ? 4.453 -18.969 -13.023 1 96.62 212 LEU A C 1
ATOM 1627 O O . LEU A 1 212 ? 4.699 -19.156 -14.219 1 96.62 212 LEU A O 1
ATOM 1631 N N . ARG A 1 213 ? 3.365 -18.5 -12.555 1 94.19 213 ARG A N 1
ATOM 1632 C CA . ARG A 1 213 ? 2.344 -18 -13.469 1 94.19 213 ARG A CA 1
ATOM 1633 C C . ARG A 1 213 ? 2.322 -16.484 -13.477 1 94.19 213 ARG A C 1
ATOM 1635 O O . ARG A 1 213 ? 2.25 -15.844 -12.422 1 94.19 213 ARG A O 1
ATOM 1642 N N . LEU A 1 214 ? 2.365 -15.922 -14.672 1 96.44 214 LEU A N 1
ATOM 1643 C CA . LEU A 1 214 ? 2.238 -14.469 -14.789 1 96.44 214 LEU A CA 1
ATOM 1644 C C . LEU A 1 214 ? 0.823 -14.016 -14.445 1 96.44 214 LEU A C 1
ATOM 1646 O O . LEU A 1 214 ? -0.132 -14.383 -15.141 1 96.44 214 LEU A O 1
ATOM 1650 N N . GLU A 1 215 ? 0.702 -13.234 -13.391 1 95.81 215 GLU A N 1
ATOM 1651 C CA . GLU A 1 215 ? -0.615 -12.758 -12.969 1 95.81 215 GLU A CA 1
ATOM 1652 C C . GLU A 1 215 ? -0.922 -11.383 -13.555 1 95.81 215 GLU A C 1
ATOM 1654 O O . GLU A 1 215 ? -2.027 -11.148 -14.047 1 95.81 215 GLU A O 1
ATOM 1659 N N . ARG A 1 216 ? 0.028 -10.508 -13.398 1 96.38 216 ARG A N 1
ATOM 1660 C CA . ARG A 1 216 ? -0.208 -9.125 -13.805 1 96.38 216 ARG A CA 1
ATOM 1661 C C . ARG A 1 216 ? 1.1 -8.43 -14.172 1 96.38 216 ARG A C 1
ATOM 1663 O O . ARG A 1 216 ? 2.148 -8.734 -13.602 1 96.38 216 ARG A O 1
ATOM 1670 N N . VAL A 1 217 ? 1.028 -7.555 -15.117 1 98.56 217 VAL A N 1
ATOM 1671 C CA . VAL A 1 217 ? 2.029 -6.527 -15.383 1 98.56 217 VAL A CA 1
ATOM 1672 C C . VAL A 1 217 ? 1.371 -5.148 -15.359 1 98.56 217 VAL A C 1
ATOM 1674 O O . VAL A 1 217 ? 0.372 -4.918 -16.047 1 98.56 217 VAL A O 1
ATOM 1677 N N . LEU A 1 218 ? 1.942 -4.219 -14.547 1 98 218 LEU A N 1
ATOM 1678 C CA . LEU A 1 218 ? 1.233 -2.943 -14.484 1 98 218 LEU A CA 1
ATOM 1679 C C . LEU A 1 218 ? 2.197 -1.798 -14.195 1 98 218 LEU A C 1
ATOM 1681 O O . LEU A 1 218 ? 3.33 -2.029 -13.766 1 98 218 LEU A O 1
ATOM 1685 N N . GLU A 1 219 ? 1.782 -0.572 -14.523 1 97.94 219 GLU A N 1
ATOM 1686 C CA . GLU A 1 219 ? 2.354 0.697 -14.086 1 97.94 219 GLU A CA 1
ATOM 1687 C C . GLU A 1 219 ? 1.486 1.351 -13.016 1 97.94 219 GLU A C 1
ATOM 1689 O O . GLU A 1 219 ? 0.257 1.332 -13.102 1 97.94 219 GLU A O 1
ATOM 1694 N N . VAL A 1 220 ? 2.146 1.837 -12.078 1 97.81 220 VAL A N 1
ATOM 1695 C CA . VAL A 1 220 ? 1.436 2.545 -11.016 1 97.81 220 VAL A CA 1
ATOM 1696 C C . VAL A 1 220 ? 1.534 4.051 -11.242 1 97.81 220 VAL A C 1
ATOM 1698 O O . VAL A 1 220 ? 2.629 4.586 -11.43 1 97.81 220 VAL A O 1
ATOM 1701 N N . GLY A 1 221 ? 0.359 4.727 -11.25 1 96.81 221 GLY A N 1
ATOM 1702 C CA . GLY A 1 221 ? 0.314 6.172 -11.391 1 96.81 221 GLY A CA 1
ATOM 1703 C C . GLY A 1 221 ? -0.396 6.859 -10.242 1 96.81 221 GLY A C 1
ATOM 1704 O O . GLY A 1 221 ? -1.447 6.402 -9.789 1 96.81 221 GLY A O 1
ATOM 1705 N N . TRP A 1 222 ? 0.232 7.895 -9.664 1 97.25 222 TRP A N 1
ATOM 1706 C CA . TRP A 1 222 ? -0.407 8.852 -8.766 1 97.25 222 TRP A CA 1
ATOM 1707 C C . TRP A 1 222 ? -0.528 10.219 -9.43 1 97.25 222 TRP A C 1
ATOM 1709 O O . TRP A 1 222 ? 0.447 10.977 -9.5 1 97.25 222 TRP A O 1
ATOM 1719 N N . ARG A 1 223 ? -1.734 10.484 -9.945 1 96.88 223 ARG A N 1
ATOM 1720 C CA . ARG A 1 223 ? -1.993 11.75 -10.617 1 96.88 223 ARG A CA 1
ATOM 1721 C C . ARG A 1 223 ? -2.406 12.828 -9.617 1 96.88 223 ARG A C 1
ATOM 1723 O O . ARG A 1 223 ? -3.518 12.789 -9.078 1 96.88 223 ARG A O 1
ATOM 1730 N N . GLU A 1 224 ? -1.564 13.828 -9.492 1 97.31 224 GLU A N 1
ATOM 1731 C CA . GLU A 1 224 ? -1.78 14.859 -8.477 1 97.31 224 GLU A CA 1
ATOM 1732 C C . GLU A 1 224 ? -2.633 16 -9.023 1 97.31 224 GLU A C 1
ATOM 1734 O O . GLU A 1 224 ? -2.543 16.344 -10.203 1 97.31 224 GLU A O 1
ATOM 1739 N N . TRP A 1 225 ? -3.408 16.578 -8.18 1 97.62 225 TRP A N 1
ATOM 1740 C CA . TRP A 1 225 ? -4.273 17.719 -8.5 1 97.62 225 TRP A CA 1
ATOM 1741 C C . TRP A 1 225 ? -3.871 18.953 -7.703 1 97.62 225 TRP A C 1
ATOM 1743 O O . TRP A 1 225 ? -3.477 18.844 -6.539 1 97.62 225 TRP A O 1
ATOM 1753 N N . GLU A 1 226 ? -3.949 20.016 -8.312 1 96.19 226 GLU A N 1
ATOM 1754 C CA . GLU A 1 226 ? -3.883 21.312 -7.629 1 96.19 226 GLU A CA 1
ATOM 1755 C C . GLU A 1 226 ? -5.277 21.812 -7.266 1 96.19 226 GLU A C 1
ATOM 1757 O O . GLU A 1 226 ? -6.133 21.969 -8.141 1 96.19 226 GLU A O 1
ATOM 1762 N N . ILE A 1 227 ? -5.477 22.016 -5.957 1 96.62 227 ILE A N 1
ATOM 1763 C CA . ILE A 1 227 ? -6.754 22.5 -5.465 1 96.62 227 ILE A CA 1
ATOM 1764 C C . ILE A 1 227 ? -6.551 23.828 -4.742 1 96.62 227 ILE A C 1
ATOM 1766 O O . ILE A 1 227 ? -5.91 23.891 -3.688 1 96.62 227 ILE A O 1
ATOM 1770 N N . ARG A 1 228 ? -7.02 24.859 -5.289 1 91.69 228 ARG A N 1
ATOM 1771 C CA . ARG A 1 228 ? -7.164 26.203 -4.734 1 91.69 228 ARG A CA 1
ATOM 1772 C C . ARG A 1 228 ? -8.516 26.812 -5.102 1 91.69 228 ARG A C 1
ATOM 1774 O O . ARG A 1 228 ? -8.719 27.25 -6.234 1 91.69 228 ARG A O 1
ATOM 1781 N N . LEU A 1 229 ? -9.328 26.844 -4.188 1 90.44 229 LEU A N 1
ATOM 1782 C CA . LEU A 1 229 ? -10.711 27.203 -4.48 1 90.44 229 LEU A CA 1
ATOM 1783 C C . LEU A 1 229 ? -10.781 28.562 -5.176 1 90.44 229 LEU A C 1
ATOM 1785 O O . LEU A 1 229 ? -10.18 29.531 -4.715 1 90.44 229 LEU A O 1
ATOM 1789 N N . PRO A 1 230 ? -11.375 28.516 -6.273 1 89.44 230 PRO A N 1
ATOM 1790 C CA . PRO A 1 230 ? -12.227 27.469 -6.848 1 89.44 230 PRO A CA 1
ATOM 1791 C C . PRO A 1 230 ? -11.492 26.625 -7.883 1 89.44 230 PRO A C 1
ATOM 1793 O O . PRO A 1 230 ? -12.125 25.875 -8.625 1 89.44 230 PRO A O 1
ATOM 1796 N N . VAL A 1 231 ? -10.25 26.844 -7.965 1 93.25 231 VAL A N 1
ATOM 1797 C CA . VAL A 1 231 ? -9.438 26.172 -8.977 1 93.25 231 VAL A CA 1
ATOM 1798 C C . VAL A 1 231 ? -9.258 24.703 -8.625 1 93.25 231 VAL A C 1
ATOM 1800 O O . VAL A 1 231 ? -8.992 24.359 -7.469 1 93.25 231 VAL A O 1
ATOM 1803 N N . ALA A 1 232 ? -9.453 23.828 -9.586 1 96.06 232 ALA A N 1
ATOM 1804 C CA . ALA A 1 232 ? -9.219 22.391 -9.453 1 96.06 232 ALA A CA 1
ATOM 1805 C C . ALA A 1 232 ? -8.836 21.766 -10.789 1 96.06 232 ALA A C 1
ATOM 1807 O O . ALA A 1 232 ? -9.664 21.688 -11.703 1 96.06 232 ALA A O 1
ATOM 1808 N N . HIS A 1 233 ? -7.637 21.375 -10.906 1 96.56 233 HIS A N 1
ATOM 1809 C CA . HIS A 1 233 ? -7.191 20.703 -12.117 1 96.56 233 HIS A CA 1
ATOM 1810 C C . HIS A 1 233 ? -5.961 19.844 -11.852 1 96.56 233 HIS A C 1
ATOM 1812 O O . HIS A 1 233 ? -5.246 20.062 -10.867 1 96.56 233 HIS A O 1
ATOM 1818 N N . PRO A 1 234 ? -5.695 18.812 -12.641 1 95.19 234 PRO A N 1
ATOM 1819 C CA . PRO A 1 234 ? -4.449 18.062 -12.477 1 95.19 234 PRO A CA 1
ATOM 1820 C C . PRO A 1 234 ? -3.207 18.938 -12.57 1 95.19 234 PRO A C 1
ATOM 1822 O O . PRO A 1 234 ? -3.188 19.906 -13.344 1 95.19 234 PRO A O 1
ATOM 1825 N N . ARG A 1 235 ? -2.248 18.641 -11.719 1 95.38 235 ARG A N 1
ATOM 1826 C CA . ARG A 1 235 ? -0.972 19.328 -11.883 1 95.38 235 ARG A CA 1
ATOM 1827 C C . ARG A 1 235 ? -0.418 19.125 -13.289 1 95.38 235 ARG A C 1
ATOM 1829 O O . ARG A 1 235 ? -0.521 18.031 -13.852 1 95.38 235 ARG A O 1
ATOM 1836 N N . PHE A 1 236 ? 0.187 20.109 -13.805 1 92.56 236 PHE A N 1
ATOM 1837 C CA . PHE A 1 236 ? 0.681 20.047 -15.172 1 92.56 236 PHE A CA 1
ATOM 1838 C C . PHE A 1 236 ? 1.85 19.078 -15.297 1 92.56 236 PHE A C 1
ATOM 1840 O O . PHE A 1 236 ? 1.891 18.266 -16.219 1 92.56 236 PHE A O 1
ATOM 1847 N N . GLN A 1 237 ? 2.76 19.25 -14.375 1 91.81 237 GLN A N 1
ATOM 1848 C CA . GLN A 1 237 ? 3.893 18.344 -14.352 1 91.81 237 GLN A CA 1
ATOM 1849 C C . GLN A 1 237 ? 3.615 17.141 -13.438 1 91.81 237 GLN A C 1
ATOM 1851 O O . GLN A 1 237 ? 3.199 17.328 -12.289 1 91.81 237 GLN A O 1
ATOM 1856 N N . GLN A 1 238 ? 3.688 15.992 -14.062 1 91.06 238 GLN A N 1
ATOM 1857 C CA . GLN A 1 238 ? 3.455 14.742 -13.336 1 91.06 238 GLN A CA 1
ATOM 1858 C C . GLN A 1 238 ? 4.637 13.789 -13.484 1 91.06 238 GLN A C 1
ATOM 1860 O O . GLN A 1 238 ? 5.367 13.852 -14.477 1 91.06 238 GLN A O 1
ATOM 1865 N N . VAL A 1 239 ? 4.824 13.023 -12.383 1 86.06 239 VAL A N 1
ATOM 186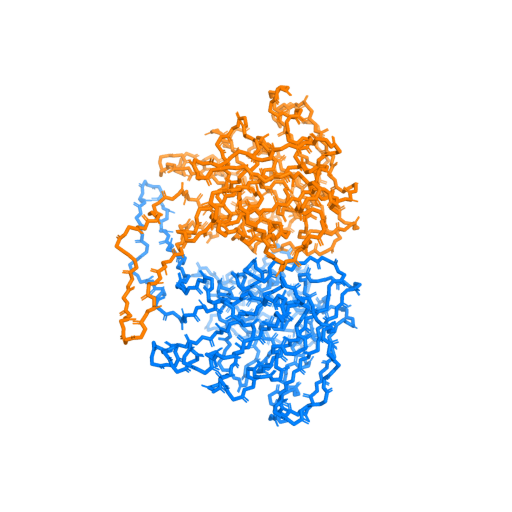6 C CA . VAL A 1 239 ? 5.719 11.891 -12.57 1 86.06 239 VAL A CA 1
ATOM 1867 C C . VAL A 1 239 ? 5.059 10.859 -13.484 1 86.06 239 VAL A C 1
ATOM 1869 O O . VAL A 1 239 ? 3.982 10.344 -13.164 1 86.06 239 VAL A O 1
ATOM 1872 N N . GLY A 1 240 ? 5.637 10.648 -14.633 1 87.5 240 GLY A N 1
ATOM 1873 C CA . GLY A 1 240 ? 5.07 9.695 -15.578 1 87.5 240 GLY A CA 1
ATOM 1874 C C . GLY A 1 240 ? 5.41 8.258 -15.25 1 87.5 240 GLY A C 1
ATOM 1875 O O . GLY A 1 240 ? 5.109 7.773 -14.156 1 87.5 240 GLY A O 1
ATOM 1876 N N . HIS A 1 241 ? 6.156 7.617 -16.172 1 93.19 241 HIS A N 1
ATOM 1877 C CA . HIS A 1 241 ? 6.543 6.223 -15.984 1 93.19 241 HIS A CA 1
ATOM 1878 C C . HIS A 1 241 ? 7.738 6.105 -15.047 1 93.19 241 HIS A C 1
ATOM 1880 O O . HIS A 1 241 ? 8.758 6.77 -15.242 1 93.19 241 HIS A O 1
ATOM 1886 N N . THR A 1 242 ? 7.527 5.297 -14.008 1 94.81 242 THR A N 1
ATOM 1887 C CA . THR A 1 242 ? 8.633 4.977 -13.117 1 94.81 242 THR A CA 1
ATOM 1888 C C . THR A 1 242 ? 9.125 3.549 -13.352 1 94.81 242 THR A C 1
ATOM 1890 O O . THR A 1 242 ? 10.312 3.326 -13.594 1 94.81 242 THR A O 1
ATOM 1893 N N . ALA A 1 243 ? 8.227 2.609 -13.375 1 97.62 243 ALA A N 1
ATOM 1894 C CA . ALA A 1 243 ? 8.602 1.214 -13.586 1 97.62 243 ALA A CA 1
ATOM 1895 C C . ALA A 1 243 ? 7.383 0.366 -13.938 1 97.62 243 ALA A C 1
ATOM 1897 O O . ALA A 1 243 ? 6.25 0.849 -13.891 1 97.62 243 ALA A O 1
ATOM 1898 N N . PHE A 1 244 ? 7.699 -0.85 -14.445 1 98.56 244 PHE A N 1
ATOM 1899 C CA . PHE A 1 244 ? 6.73 -1.937 -14.516 1 98.56 244 PHE A CA 1
ATOM 1900 C C . PHE A 1 244 ? 6.82 -2.83 -13.289 1 98.56 244 PHE A C 1
ATOM 1902 O O . PHE A 1 244 ? 7.918 -3.143 -12.82 1 98.56 244 PHE A O 1
ATOM 1909 N N . LEU A 1 245 ? 5.695 -3.123 -12.75 1 98.88 245 LEU A N 1
ATOM 1910 C CA . LEU A 1 245 ? 5.609 -4.184 -11.75 1 98.88 245 LEU A CA 1
ATOM 1911 C C . LEU A 1 245 ? 5.102 -5.48 -12.375 1 98.88 245 LEU A C 1
ATOM 1913 O O . LEU A 1 245 ? 4.012 -5.512 -12.953 1 98.88 245 LEU A O 1
ATOM 1917 N N . VAL A 1 246 ? 5.918 -6.527 -12.328 1 98.88 246 VAL A N 1
ATOM 1918 C CA . VAL A 1 246 ? 5.555 -7.832 -12.867 1 98.88 246 VAL A CA 1
ATOM 1919 C C . VAL A 1 246 ? 5.227 -8.789 -11.727 1 98.88 246 VAL A C 1
ATOM 1921 O O . VAL A 1 246 ? 6.062 -9.031 -10.844 1 98.88 246 VAL A O 1
ATOM 1924 N N . VAL A 1 247 ? 4.066 -9.344 -11.75 1 98.81 247 VAL A N 1
ATOM 1925 C CA . VAL A 1 247 ? 3.578 -10.164 -10.648 1 98.81 247 VAL A CA 1
ATOM 1926 C C . VAL A 1 247 ? 3.441 -11.617 -11.109 1 98.81 247 VAL A C 1
ATOM 1928 O O . VAL A 1 247 ? 2.697 -11.914 -12.047 1 98.81 247 VAL A O 1
ATOM 1931 N N . PHE A 1 248 ? 4.16 -12.492 -10.438 1 98.56 248 PHE A N 1
ATOM 1932 C CA . PHE A 1 248 ? 4.008 -13.93 -10.617 1 98.56 248 PHE A CA 1
ATOM 1933 C C . PHE A 1 248 ? 3.393 -14.57 -9.383 1 98.56 248 PHE A C 1
ATOM 1935 O O . PHE A 1 248 ? 3.562 -14.07 -8.266 1 98.56 248 PHE A O 1
ATOM 1942 N N . ARG A 1 249 ? 2.645 -15.57 -9.57 1 97.5 249 ARG A N 1
ATOM 1943 C CA . ARG A 1 249 ? 2.186 -16.469 -8.508 1 97.5 249 ARG A CA 1
ATOM 1944 C C . ARG A 1 249 ? 2.766 -17.859 -8.68 1 97.5 249 ARG A C 1
ATOM 1946 O O . ARG A 1 249 ? 2.816 -18.391 -9.797 1 97.5 249 ARG A O 1
ATOM 1953 N N . ARG A 1 250 ? 3.262 -18.453 -7.617 1 96.5 250 ARG A N 1
ATOM 1954 C CA . ARG A 1 250 ? 3.885 -19.766 -7.711 1 96.5 250 ARG A CA 1
ATOM 1955 C C . ARG A 1 250 ? 2.836 -20.875 -7.684 1 96.5 250 ARG A C 1
ATOM 1957 O O . ARG A 1 250 ? 1.953 -20.875 -6.82 1 96.5 250 ARG A O 1
ATOM 1964 N N . TRP A 1 251 ? 2.896 -21.781 -8.594 1 88.94 251 TRP A N 1
ATOM 1965 C CA . TRP A 1 251 ? 2.01 -22.938 -8.617 1 88.94 251 TRP A CA 1
ATOM 1966 C C . TRP A 1 251 ? 2.668 -24.141 -7.949 1 88.94 251 TRP A C 1
ATOM 1968 O O . TRP A 1 251 ? 3.893 -24.188 -7.809 1 88.94 251 TRP A O 1
ATOM 1978 N N . LYS A 1 252 ? 1.673 -25 -7.48 1 81.75 252 LYS A N 1
ATOM 1979 C CA . LYS A 1 252 ? 2.197 -26.266 -6.984 1 81.75 252 LYS A CA 1
ATOM 1980 C C . LYS A 1 252 ? 2.811 -27.094 -8.117 1 81.75 252 LYS A C 1
ATOM 1982 O O . LYS A 1 252 ? 2.297 -27.094 -9.234 1 81.75 252 LYS A O 1
ATOM 1987 N N . ALA A 1 253 ? 4.102 -27.312 -8.031 1 61.25 253 ALA A N 1
ATOM 1988 C CA . ALA A 1 253 ? 4.742 -28.156 -9.031 1 61.25 253 ALA A CA 1
ATOM 1989 C C . ALA A 1 253 ? 3.955 -29.453 -9.234 1 61.25 253 ALA A C 1
ATOM 1991 O O . ALA A 1 253 ? 3.41 -30.016 -8.281 1 61.25 253 ALA A O 1
ATOM 1992 N N . SER A 1 254 ? 3.229 -29.562 -10.469 1 49.34 254 SER A N 1
ATOM 1993 C CA . SER A 1 254 ? 2.637 -30.859 -10.789 1 49.34 254 SER A CA 1
ATOM 1994 C C . SER A 1 254 ? 3.648 -31.984 -10.609 1 49.34 254 SER A C 1
ATOM 1996 O O . SER A 1 254 ? 4.852 -31.781 -10.789 1 49.34 254 SER A O 1
ATOM 1998 N N . MET B 1 1 ? -6.832 -16.672 8.906 1 77.75 1 MET B N 1
ATOM 1999 C CA . MET B 1 1 ? -7.848 -16.688 7.859 1 77.75 1 MET B CA 1
ATOM 2000 C C . MET B 1 1 ? -8.648 -17.984 7.895 1 77.75 1 MET B C 1
ATOM 2002 O O . MET B 1 1 ? -8.102 -19.047 8.219 1 77.75 1 MET B O 1
ATOM 2006 N N . ASP B 1 2 ? -10.039 -17.875 7.625 1 81.88 2 ASP B N 1
ATOM 2007 C CA . ASP B 1 2 ? -10.891 -19.047 7.457 1 81.88 2 ASP B CA 1
ATOM 2008 C C . ASP B 1 2 ? -10.273 -20.047 6.484 1 81.88 2 ASP B C 1
ATOM 2010 O O . ASP B 1 2 ? -10.047 -19.719 5.316 1 81.88 2 ASP B O 1
ATOM 2014 N N . GLU B 1 3 ? -10.023 -21.188 6.918 1 84.81 3 GLU B N 1
ATOM 2015 C CA . GLU B 1 3 ? -9.289 -22.203 6.156 1 84.81 3 GLU B CA 1
ATOM 2016 C C . GLU B 1 3 ? -10.141 -22.766 5.02 1 84.81 3 GLU B C 1
ATOM 2018 O O . GLU B 1 3 ? -9.617 -23.391 4.094 1 84.81 3 GLU B O 1
ATOM 2023 N N . GLY B 1 4 ? -11.383 -22.422 5.117 1 91.56 4 GLY B N 1
ATOM 2024 C CA . GLY B 1 4 ? -12.273 -22.906 4.074 1 91.56 4 GLY B CA 1
ATOM 2025 C C . GLY B 1 4 ? -12.484 -21.906 2.955 1 91.56 4 GLY B C 1
ATOM 2026 O O . GLY B 1 4 ? -13.195 -22.188 1.988 1 91.56 4 GLY B O 1
ATOM 2027 N N . LEU B 1 5 ? -11.828 -20.75 3.1 1 95.56 5 LEU B N 1
ATOM 2028 C CA . LEU B 1 5 ? -11.984 -19.703 2.094 1 95.56 5 LEU B CA 1
ATOM 2029 C C . LEU B 1 5 ? -11.016 -19.922 0.938 1 95.56 5 LEU B C 1
ATOM 2031 O O . LEU B 1 5 ? -9.797 -19.969 1.145 1 95.56 5 LEU B O 1
ATOM 2035 N N . PHE B 1 6 ? -11.547 -20.109 -0.272 1 97.69 6 PHE B N 1
ATOM 2036 C CA . PHE B 1 6 ? -10.727 -20.328 -1.455 1 97.69 6 PHE B CA 1
ATOM 2037 C C . PHE B 1 6 ? -11.148 -19.406 -2.59 1 97.69 6 PHE B C 1
ATOM 2039 O O . PHE B 1 6 ? -12.266 -18.875 -2.588 1 97.69 6 PHE B O 1
ATOM 2046 N N . LEU B 1 7 ? -10.281 -19.156 -3.461 1 97.94 7 LEU B N 1
ATOM 2047 C CA . LEU B 1 7 ? -10.547 -18.5 -4.738 1 97.94 7 LEU B CA 1
ATOM 2048 C C . LEU B 1 7 ? -10.266 -19.453 -5.902 1 97.94 7 LEU B C 1
ATOM 2050 O O . LEU B 1 7 ? -9.148 -19.953 -6.047 1 97.94 7 LEU B O 1
ATOM 2054 N N . LEU B 1 8 ? -11.234 -19.734 -6.652 1 97.94 8 LEU B N 1
ATOM 2055 C CA . LEU B 1 8 ? -11.07 -20.516 -7.867 1 97.94 8 LEU B CA 1
ATOM 2056 C C . LEU B 1 8 ? -10.93 -19.625 -9.086 1 97.94 8 LEU B C 1
ATOM 2058 O O . LEU B 1 8 ? -11.625 -18.609 -9.195 1 97.94 8 LEU B O 1
ATOM 2062 N N . LYS B 1 9 ? -10.047 -19.969 -9.938 1 96.62 9 LYS B N 1
ATOM 2063 C CA . LYS B 1 9 ? -9.898 -19.25 -11.203 1 96.62 9 LYS B CA 1
ATOM 2064 C C . LYS B 1 9 ? -9.992 -20.203 -12.391 1 96.62 9 LYS B C 1
ATOM 2066 O O . LYS B 1 9 ? -9.375 -21.281 -12.383 1 96.62 9 LYS B O 1
ATOM 2071 N N . ASP B 1 10 ? -10.734 -19.781 -13.375 1 95.5 10 ASP B N 1
ATOM 2072 C CA . ASP B 1 10 ? -10.836 -20.641 -14.539 1 95.5 10 ASP B CA 1
ATOM 2073 C C . ASP B 1 10 ? -9.852 -20.234 -15.625 1 95.5 10 ASP B C 1
ATOM 2075 O O . ASP B 1 10 ? -8.992 -19.375 -15.398 1 95.5 10 ASP B O 1
ATOM 2079 N N . GLY B 1 11 ? -9.906 -20.859 -16.781 1 88.12 11 GLY B N 1
ATOM 2080 C CA . GLY B 1 11 ? -8.938 -20.656 -17.844 1 88.12 11 GLY B CA 1
ATOM 2081 C C . GLY B 1 11 ? -8.984 -19.25 -18.438 1 88.12 11 GLY B C 1
ATOM 2082 O O . GLY B 1 11 ? -8.008 -18.797 -19.047 1 88.12 11 GLY B O 1
ATOM 2083 N N . LYS B 1 12 ? -10.078 -18.578 -18.266 1 88.19 12 LYS B N 1
ATOM 2084 C CA . LYS B 1 12 ? -10.234 -17.25 -18.812 1 88.19 12 LYS B CA 1
ATOM 2085 C C . LYS B 1 12 ? -9.883 -16.172 -17.797 1 88.19 12 LYS B C 1
ATOM 2087 O O . LYS B 1 12 ? -9.977 -14.977 -18.078 1 88.19 12 LYS B O 1
ATOM 2092 N N . GLY B 1 13 ? -9.547 -16.625 -16.609 1 88.44 13 GLY B N 1
ATOM 2093 C CA . GLY B 1 13 ? -9.109 -15.688 -15.578 1 88.44 13 GLY B CA 1
ATOM 2094 C C . GLY B 1 13 ? -10.234 -15.227 -14.68 1 88.44 13 GLY B C 1
ATOM 2095 O O . GLY B 1 13 ? -10.031 -14.391 -13.797 1 88.44 13 GLY B O 1
ATOM 2096 N N . ARG B 1 14 ? -11.484 -15.898 -14.945 1 95.06 14 ARG B N 1
ATOM 2097 C CA . ARG B 1 14 ? -12.578 -15.562 -14.031 1 95.06 14 ARG B CA 1
ATOM 2098 C C . ARG B 1 14 ? -12.352 -16.172 -12.656 1 95.06 14 ARG B C 1
ATOM 2100 O O . ARG B 1 14 ? -11.93 -17.328 -12.539 1 95.06 14 ARG B O 1
ATOM 2107 N N . ALA B 1 15 ? -12.578 -15.242 -11.578 1 97.5 15 ALA B N 1
ATOM 2108 C CA . ALA B 1 15 ? -12.32 -15.656 -10.203 1 97.5 15 ALA B CA 1
ATOM 2109 C C . ALA B 1 15 ? -13.625 -15.828 -9.43 1 97.5 15 ALA B C 1
ATOM 2111 O O . ALA B 1 15 ? -14.562 -15.047 -9.594 1 97.5 15 ALA B O 1
ATOM 2112 N N . PHE B 1 16 ? -13.656 -16.844 -8.602 1 97.94 16 PHE B N 1
ATOM 2113 C CA . PHE B 1 16 ? -14.828 -17.172 -7.797 1 97.94 16 PHE B CA 1
ATOM 2114 C C . PHE B 1 16 ? -14.438 -17.438 -6.348 1 97.94 16 PHE B C 1
ATOM 2116 O O . PHE B 1 16 ? -13.672 -18.359 -6.066 1 97.94 16 PHE B O 1
ATOM 2123 N N . LEU B 1 17 ? -14.961 -16.594 -5.465 1 97.69 17 LEU B N 1
ATOM 2124 C CA . LEU B 1 17 ? -14.742 -16.828 -4.043 1 97.69 17 LEU B CA 1
ATOM 2125 C C . LEU B 1 17 ? -15.656 -17.938 -3.523 1 97.69 17 LEU B C 1
ATOM 2127 O O . LEU B 1 17 ? -16.875 -17.891 -3.738 1 97.69 17 LEU B O 1
ATOM 2131 N N . VAL B 1 18 ? -15.055 -18.938 -2.877 1 97.19 18 VAL B N 1
ATOM 2132 C CA . VAL B 1 18 ? -15.812 -20.094 -2.422 1 97.19 18 VAL B CA 1
ATOM 2133 C C . VAL B 1 18 ? -15.484 -20.391 -0.959 1 97.19 18 VAL B C 1
ATOM 2135 O O . VAL B 1 18 ? -14.312 -20.406 -0.571 1 97.19 18 VAL B O 1
ATOM 2138 N N . ARG B 1 19 ? -16.469 -20.531 -0.165 1 95.44 19 ARG B N 1
ATOM 2139 C CA . ARG B 1 19 ? -16.297 -21.062 1.179 1 95.44 19 ARG B CA 1
ATOM 2140 C C . ARG B 1 19 ? -16.641 -22.562 1.211 1 95.44 19 ARG B C 1
ATOM 2142 O O . ARG B 1 19 ? -17.812 -22.938 1.167 1 95.44 19 ARG B O 1
ATOM 2149 N N . ALA B 1 20 ? -15.617 -23.344 1.331 1 95 20 ALA B N 1
ATOM 2150 C CA . ALA B 1 20 ? -15.789 -24.797 1.277 1 95 20 ALA B CA 1
ATOM 2151 C C . ALA B 1 20 ? -16.484 -25.312 2.535 1 95 20 ALA B C 1
ATOM 2153 O O . ALA B 1 20 ? -16.156 -24.906 3.648 1 95 20 ALA B O 1
ATOM 2154 N N . LYS B 1 21 ? -17.422 -26.062 2.383 1 92.38 21 LYS B N 1
ATOM 2155 C CA . LYS B 1 21 ? -18.141 -26.734 3.459 1 92.38 21 LYS B CA 1
ATOM 2156 C C . LYS B 1 21 ? -18.375 -28.203 3.125 1 92.38 21 LYS B C 1
ATOM 2158 O O . LYS B 1 21 ? -18.484 -28.562 1.954 1 92.38 21 LYS B O 1
ATOM 2163 N N . PRO B 1 22 ? -18.422 -28.953 4.215 1 90.88 22 PRO B N 1
ATOM 2164 C CA . PRO B 1 22 ? -18.703 -30.375 3.947 1 90.88 22 PRO B CA 1
ATOM 2165 C C . PRO B 1 22 ? -19.984 -30.578 3.139 1 90.88 22 PRO B C 1
ATOM 2167 O O . PRO B 1 22 ? -21 -29.953 3.436 1 90.88 22 PRO B O 1
ATOM 2170 N N . GLY B 1 23 ? -19.875 -31.406 2.135 1 93.88 23 GLY B N 1
ATOM 2171 C CA . GLY B 1 23 ? -21.047 -31.719 1.323 1 93.88 23 GLY B CA 1
ATOM 2172 C C . GLY B 1 23 ? -21.375 -30.641 0.315 1 93.88 23 GLY B C 1
ATOM 2173 O O . GLY B 1 23 ? -22.297 -30.797 -0.485 1 93.88 23 GLY B O 1
ATOM 2174 N N . GLY B 1 24 ? -20.625 -29.547 0.302 1 95.38 24 GLY B N 1
ATOM 2175 C CA . GLY B 1 24 ? -20.891 -28.453 -0.612 1 95.38 24 GLY B CA 1
ATOM 2176 C C . GLY B 1 24 ? -20.453 -28.734 -2.035 1 95.38 24 GLY B C 1
ATOM 2177 O O . GLY B 1 24 ? -19.688 -29.672 -2.275 1 95.38 24 GLY B O 1
ATOM 2178 N N . VAL B 1 25 ? -21.062 -27.953 -3.016 1 97.56 25 VAL B N 1
ATOM 2179 C CA . VAL B 1 25 ? -20.719 -28.078 -4.43 1 97.56 25 VAL B CA 1
ATOM 2180 C C . VAL B 1 25 ? -20.578 -26.688 -5.051 1 97.56 25 VAL B C 1
ATOM 2182 O O . VAL B 1 25 ? -21.422 -25.812 -4.828 1 97.56 25 VAL B O 1
ATOM 2185 N N . PHE B 1 26 ? -19.453 -26.469 -5.738 1 97.5 26 PHE B N 1
ATOM 2186 C CA . PHE B 1 26 ? -19.281 -25.25 -6.516 1 97.5 26 PHE B CA 1
ATOM 2187 C C . PHE B 1 26 ? -19.844 -25.406 -7.922 1 97.5 26 PHE B C 1
ATOM 2189 O O . PHE B 1 26 ? -19.562 -26.406 -8.602 1 97.5 26 PHE B O 1
ATOM 2196 N N . HIS B 1 27 ? -20.609 -24.422 -8.359 1 96.88 27 HIS B N 1
ATOM 2197 C CA . HIS B 1 27 ? -21.25 -24.469 -9.672 1 96.88 27 HIS B CA 1
ATOM 2198 C C . HIS B 1 27 ? -20.562 -23.516 -10.648 1 96.88 27 HIS B C 1
ATOM 2200 O O . HIS B 1 27 ? -20.469 -22.312 -10.383 1 96.88 27 HIS B O 1
ATOM 2206 N N . HIS B 1 28 ? -20.109 -24.016 -11.672 1 94.81 28 HIS B N 1
ATOM 2207 C CA . HIS B 1 28 ? -19.562 -23.312 -12.82 1 94.81 28 HIS B CA 1
ATOM 2208 C C . HIS B 1 28 ? -20.406 -23.531 -14.07 1 94.81 28 HIS B C 1
ATOM 2210 O O . HIS B 1 28 ? -21.125 -24.531 -14.164 1 94.81 28 HIS B O 1
ATOM 2216 N N . HIS B 1 29 ? -20.391 -22.578 -15 1 94.38 29 HIS B N 1
ATOM 2217 C CA . HIS B 1 29 ? -21.172 -22.719 -16.219 1 94.38 29 HIS B CA 1
ATOM 2218 C C . HIS B 1 29 ? -20.719 -23.938 -17.031 1 94.38 29 HIS B C 1
ATOM 2220 O O . HIS B 1 29 ? -21.484 -24.5 -17.812 1 94.38 29 HIS B O 1
ATOM 2226 N N . ARG B 1 30 ? -19.484 -24.406 -16.781 1 94.88 30 ARG B N 1
ATOM 2227 C CA . ARG B 1 30 ? -18.969 -25.609 -17.422 1 94.88 30 ARG B CA 1
ATOM 2228 C C . ARG B 1 30 ? -18.859 -26.766 -16.438 1 94.88 30 ARG B C 1
ATOM 2230 O O . ARG B 1 30 ? -17.859 -27.469 -16.406 1 94.88 30 ARG B O 1
ATOM 2237 N N . GLY B 1 31 ? -19.812 -26.859 -15.5 1 96.25 31 GLY B N 1
ATOM 2238 C CA . GLY B 1 31 ? -19.875 -28 -14.625 1 96.25 31 GLY B CA 1
ATOM 2239 C C . GLY B 1 31 ? -19.766 -27.641 -13.156 1 96.25 31 GLY B C 1
ATOM 2240 O O . GLY B 1 31 ? -19.953 -26.484 -12.781 1 96.25 31 GLY B O 1
ATOM 2241 N N . THR B 1 32 ? -19.547 -28.766 -12.344 1 97.62 32 THR B N 1
ATOM 2242 C CA . THR B 1 32 ? -19.516 -28.562 -10.906 1 97.62 32 THR B CA 1
ATOM 2243 C C . THR B 1 32 ? -18.25 -29.172 -10.305 1 97.62 32 THR B C 1
ATOM 2245 O O . THR B 1 32 ? -17.625 -30.031 -10.922 1 97.62 32 THR B O 1
ATOM 2248 N N . VAL B 1 33 ? -17.844 -28.656 -9.18 1 97.88 33 VAL B N 1
ATOM 2249 C CA . VAL B 1 33 ? -16.734 -29.203 -8.398 1 97.88 33 VAL B CA 1
ATOM 2250 C C . VAL B 1 33 ? -17.172 -29.438 -6.957 1 97.88 33 VAL B C 1
ATOM 2252 O O . VAL B 1 33 ? -17.578 -28.5 -6.266 1 97.88 33 VAL B O 1
ATOM 2255 N N . PRO B 1 34 ? -17.094 -30.719 -6.508 1 97.62 34 PRO B N 1
ATOM 2256 C CA . PRO B 1 34 ? -17.375 -30.922 -5.082 1 97.62 34 PRO B CA 1
ATOM 2257 C C . PRO B 1 34 ? -16.391 -30.156 -4.188 1 97.62 34 PRO B C 1
ATOM 2259 O O . PRO B 1 34 ? -15.203 -30.062 -4.5 1 97.62 34 PRO B O 1
ATOM 2262 N N . HIS B 1 35 ? -16.844 -29.578 -3.029 1 97.75 35 HIS B N 1
ATOM 2263 C CA . HIS B 1 35 ? -15.984 -28.812 -2.121 1 97.75 35 HIS B CA 1
ATOM 2264 C C . HIS B 1 35 ? -14.852 -29.688 -1.583 1 97.75 35 HIS B C 1
ATOM 2266 O O . HIS B 1 35 ? -13.758 -29.188 -1.317 1 97.75 35 HIS B O 1
ATOM 2272 N N . GLU B 1 36 ? -15.133 -30.984 -1.497 1 96.62 36 GLU B N 1
ATOM 2273 C CA . GLU B 1 36 ? -14.102 -31.906 -1.038 1 96.62 36 GLU B CA 1
ATOM 2274 C C . GLU B 1 36 ? -12.906 -31.906 -1.982 1 96.62 36 GLU B C 1
ATOM 2276 O O . GLU B 1 36 ? -11.758 -32.031 -1.541 1 96.62 36 GLU B O 1
ATOM 2281 N N . ALA B 1 37 ? -13.164 -31.812 -3.26 1 96.69 37 ALA B N 1
ATOM 2282 C CA . ALA B 1 37 ? -12.094 -31.766 -4.25 1 96.69 37 ALA B CA 1
ATOM 2283 C C . ALA B 1 37 ? -11.266 -30.484 -4.105 1 96.69 37 ALA B C 1
ATOM 2285 O O . ALA B 1 37 ? -10.047 -30.516 -4.285 1 96.69 37 ALA B O 1
ATOM 2286 N N . ILE B 1 38 ? -11.922 -29.375 -3.801 1 96.75 38 ILE B N 1
ATOM 2287 C CA . ILE B 1 38 ? -11.25 -28.094 -3.584 1 96.75 38 ILE B CA 1
ATOM 2288 C C . ILE B 1 38 ? -10.336 -28.188 -2.367 1 96.75 38 ILE B C 1
ATOM 2290 O O . ILE B 1 38 ? -9.172 -27.797 -2.426 1 96.75 38 ILE B O 1
ATOM 2294 N N . LEU B 1 39 ? -10.875 -28.781 -1.281 1 95.88 39 LEU B N 1
ATOM 2295 C CA . LEU B 1 39 ? -10.117 -28.938 -0.044 1 95.88 39 LEU B CA 1
ATOM 2296 C C . LEU B 1 39 ? -8.906 -29.844 -0.257 1 95.88 39 LEU B C 1
ATOM 2298 O O . LEU B 1 39 ? -7.828 -29.578 0.278 1 95.88 39 LEU B O 1
ATOM 2302 N N . GLU B 1 40 ? -9.086 -30.891 -1.085 1 94.75 40 GLU B N 1
ATOM 2303 C CA . GLU B 1 40 ? -8.016 -31.844 -1.363 1 94.75 40 GLU B CA 1
ATOM 2304 C C . GLU B 1 40 ? -6.918 -31.203 -2.209 1 94.75 40 GLU B C 1
ATOM 2306 O O . GLU B 1 40 ? -5.73 -31.406 -1.961 1 94.75 40 GLU B O 1
ATOM 2311 N N . ALA B 1 41 ? -7.301 -30.469 -3.221 1 94.19 41 ALA B N 1
ATOM 2312 C CA . ALA B 1 41 ? -6.328 -29.797 -4.078 1 94.19 41 ALA B CA 1
ATOM 2313 C C . ALA B 1 41 ? -5.523 -28.766 -3.295 1 94.19 41 ALA B C 1
ATOM 2315 O O . ALA B 1 41 ? -4.293 -28.734 -3.393 1 94.19 41 ALA B O 1
ATOM 2316 N N . GLY B 1 42 ? -6.27 -27.969 -2.475 1 93.25 42 GLY B N 1
ATOM 2317 C CA . GLY B 1 42 ? -5.629 -26.953 -1.653 1 93.25 42 GLY B CA 1
ATOM 2318 C C . GLY B 1 42 ? -5.055 -25.812 -2.461 1 93.25 42 GLY B C 1
ATOM 2319 O O . GLY B 1 42 ? -5.082 -25.844 -3.693 1 93.25 42 GLY B O 1
ATOM 2320 N N . PRO B 1 43 ? -4.535 -24.797 -1.782 1 94 43 PRO B N 1
ATOM 2321 C CA . PRO B 1 43 ? -3.982 -23.641 -2.471 1 94 43 PRO B CA 1
ATOM 2322 C C . PRO B 1 43 ? -2.812 -23.984 -3.389 1 94 43 PRO B C 1
ATOM 2324 O O . PRO B 1 43 ? -1.895 -24.703 -2.977 1 94 43 PRO B O 1
ATOM 2327 N N . GLY B 1 44 ? -2.818 -23.422 -4.547 1 93 44 GLY B N 1
ATOM 2328 C CA . GLY B 1 44 ? -1.804 -23.719 -5.543 1 93 44 GLY B CA 1
ATOM 2329 C C . GLY B 1 44 ? -2.141 -24.938 -6.391 1 93 44 GLY B C 1
ATOM 2330 O O . GLY B 1 44 ? -1.455 -25.219 -7.375 1 93 44 GLY B O 1
ATOM 2331 N N . GLY B 1 45 ? -3.203 -25.578 -6.051 1 94 45 GLY B N 1
ATOM 2332 C CA . GLY B 1 45 ? -3.611 -26.781 -6.773 1 94 45 GLY B CA 1
ATOM 2333 C C . GLY B 1 45 ? -4.566 -26.484 -7.914 1 94 45 GLY B C 1
ATOM 2334 O O . GLY B 1 45 ? -4.73 -25.328 -8.32 1 94 45 GLY B O 1
ATOM 2335 N N . ARG B 1 46 ? -5.074 -27.641 -8.43 1 95.44 46 ARG B N 1
ATOM 2336 C CA . ARG B 1 46 ? -6.035 -27.578 -9.523 1 95.44 46 ARG B CA 1
ATOM 2337 C C . ARG B 1 46 ? -7.145 -28.609 -9.344 1 95.44 46 ARG B C 1
ATOM 2339 O O . ARG B 1 46 ? -6.938 -29.641 -8.719 1 95.44 46 ARG B O 1
ATOM 2346 N N . VAL B 1 47 ? -8.273 -28.219 -9.82 1 96.44 47 VAL B N 1
ATOM 2347 C CA . VAL B 1 47 ? -9.414 -29.141 -9.852 1 96.44 47 VAL B CA 1
ATOM 2348 C C . VAL B 1 47 ? -10.086 -29.078 -11.219 1 96.44 47 VAL B C 1
ATOM 2350 O O . VAL B 1 47 ? -9.859 -28.156 -11.992 1 96.44 47 VAL B O 1
ATOM 2353 N N . LYS B 1 48 ? -10.797 -30.094 -11.492 1 96.75 48 LYS B N 1
ATOM 2354 C CA . LYS B 1 48 ? -11.547 -30.156 -12.742 1 96.75 48 LYS B CA 1
ATOM 2355 C C . LYS B 1 48 ? -13.039 -30.344 -12.484 1 96.75 48 LYS B C 1
ATOM 2357 O O . LYS B 1 48 ? -13.43 -31.094 -11.594 1 96.75 48 LYS B O 1
ATOM 2362 N N . THR B 1 49 ? -13.812 -29.625 -13.242 1 96.56 49 THR B N 1
ATOM 2363 C CA . THR B 1 49 ? -15.242 -29.906 -13.203 1 96.56 49 THR B CA 1
ATOM 2364 C C . THR B 1 49 ? -15.555 -31.25 -13.859 1 96.56 49 THR B C 1
ATOM 2366 O O . THR B 1 49 ? -14.711 -31.812 -14.562 1 96.56 49 THR B O 1
ATOM 2369 N N . HIS B 1 50 ? -16.781 -31.672 -13.672 1 94.31 50 HIS B N 1
ATOM 2370 C CA . HIS B 1 50 ? -17.141 -32.938 -14.266 1 94.31 50 HIS B CA 1
ATOM 2371 C C . HIS B 1 50 ? -17.234 -32.844 -15.789 1 94.31 50 HIS B C 1
ATOM 2373 O O . HIS B 1 50 ? -17.25 -33.875 -16.484 1 94.31 50 HIS B O 1
ATOM 2379 N N . LEU B 1 51 ? -17.219 -31.594 -16.312 1 95.31 51 LEU B N 1
ATOM 2380 C CA . LEU B 1 51 ? -17.234 -31.406 -17.766 1 95.31 51 LEU B CA 1
ATOM 2381 C C . LEU B 1 51 ? -15.852 -31.078 -18.297 1 95.31 51 LEU B C 1
ATOM 2383 O O . LEU B 1 51 ? -15.688 -30.734 -19.469 1 95.31 51 LEU B O 1
ATOM 2387 N N . GLY B 1 52 ? -14.883 -31.016 -17.422 1 93.81 52 GLY B N 1
ATOM 2388 C CA . GLY B 1 52 ? -13.5 -30.984 -17.875 1 93.81 52 GLY B CA 1
ATOM 2389 C C . GLY B 1 52 ? -12.875 -29.594 -17.766 1 93.81 52 GLY B C 1
ATOM 2390 O O . GLY B 1 52 ? -11.719 -29.406 -18.141 1 93.81 52 GLY B O 1
ATOM 2391 N N . GLU B 1 53 ? -13.672 -28.641 -17.234 1 95 53 GLU B N 1
ATOM 2392 C CA . GLU B 1 53 ? -13.086 -27.312 -17.031 1 95 53 GLU B CA 1
ATOM 2393 C C . GLU B 1 53 ? -12.078 -27.328 -15.883 1 95 53 GLU B C 1
ATOM 2395 O O . GLU B 1 53 ? -12.375 -27.812 -14.789 1 95 53 GLU B O 1
ATOM 2400 N N . GLU B 1 54 ? -10.852 -26.859 -16.188 1 95.81 54 GLU B N 1
ATOM 2401 C CA . GLU B 1 54 ? -9.828 -26.797 -15.141 1 95.81 54 GLU B CA 1
ATOM 2402 C C . GLU B 1 54 ? -9.906 -25.469 -14.375 1 95.81 54 GLU B C 1
ATOM 2404 O O . GLU B 1 54 ? -10.039 -24.406 -14.984 1 95.81 54 GLU B O 1
ATOM 2409 N N . LEU B 1 55 ? -9.875 -25.594 -13.07 1 96.94 55 LEU B N 1
ATOM 2410 C CA . LEU B 1 55 ? -9.844 -24.422 -12.195 1 96.94 55 LEU B CA 1
ATOM 2411 C C . LEU B 1 55 ? -8.641 -24.484 -11.258 1 96.94 55 LEU B C 1
ATOM 2413 O O . LEU B 1 55 ? -8.328 -25.547 -10.711 1 96.94 55 LEU B O 1
ATOM 2417 N N . SER B 1 56 ? -7.93 -23.375 -11.195 1 96.25 56 SER B N 1
ATOM 2418 C CA . SER B 1 56 ? -6.891 -23.297 -10.172 1 96.25 56 SER B CA 1
ATOM 2419 C C . SER B 1 56 ? -7.48 -22.922 -8.812 1 96.25 56 SER B C 1
ATOM 2421 O O . SER B 1 56 ? -8.492 -22.219 -8.742 1 96.25 56 SER B O 1
ATOM 2423 N N . VAL B 1 57 ? -6.906 -23.453 -7.762 1 96.94 57 VAL B N 1
ATOM 2424 C CA . VAL B 1 57 ? -7.367 -23.234 -6.391 1 96.94 57 VAL B CA 1
ATOM 2425 C C . VAL B 1 57 ? -6.363 -22.375 -5.637 1 96.94 57 VAL B C 1
ATOM 2427 O O . VAL B 1 57 ? -5.18 -22.703 -5.555 1 96.94 57 VAL B O 1
ATOM 2430 N N . HIS B 1 58 ? -6.898 -21.25 -5.051 1 97.12 58 HIS B N 1
ATOM 2431 C CA . HIS B 1 58 ? -6.012 -20.312 -4.379 1 97.12 58 HIS B CA 1
ATOM 2432 C C . HIS B 1 58 ? -6.59 -19.859 -3.045 1 97.12 58 HIS B C 1
ATOM 2434 O O . HIS B 1 58 ? -7.805 -19.922 -2.838 1 97.12 58 HIS B O 1
ATOM 2440 N N . ARG B 1 59 ? -5.656 -19.531 -2.123 1 96.94 59 ARG B N 1
ATOM 2441 C CA . ARG B 1 59 ? -6.082 -18.594 -1.086 1 96.94 59 ARG B CA 1
ATOM 2442 C C . ARG B 1 59 ? -6.238 -17.188 -1.649 1 96.94 59 ARG B C 1
ATOM 2444 O O . ARG B 1 59 ? -5.336 -16.672 -2.316 1 96.94 59 ARG B O 1
ATOM 2451 N N . PRO B 1 60 ? -7.387 -16.625 -1.393 1 97.75 60 PRO B N 1
ATOM 2452 C CA . PRO B 1 60 ? -7.508 -15.266 -1.92 1 97.75 60 PRO B CA 1
ATOM 2453 C C . PRO B 1 60 ? -6.543 -14.289 -1.254 1 97.75 60 PRO B C 1
ATOM 2455 O O . PRO B 1 60 ? -6.398 -14.297 -0.029 1 97.75 60 PRO B O 1
ATOM 2458 N N . SER B 1 61 ? -5.844 -13.492 -2.074 1 98 61 SER B N 1
ATOM 2459 C CA . SER B 1 61 ? -5.18 -12.32 -1.524 1 98 61 SER B CA 1
ATOM 2460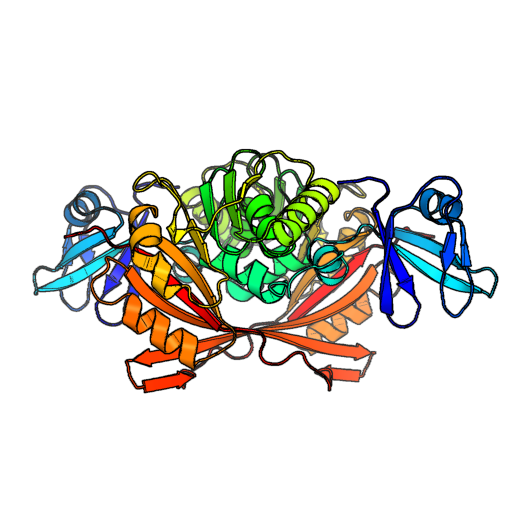 C C . SER B 1 61 ? -6.188 -11.32 -0.964 1 98 61 SER B C 1
ATOM 2462 O O . SER B 1 61 ? -7.391 -11.445 -1.199 1 98 61 SER B O 1
ATOM 2464 N N . LEU B 1 62 ? -5.68 -10.344 -0.249 1 98.38 62 LEU B N 1
ATOM 2465 C CA . LEU B 1 62 ? -6.566 -9.312 0.283 1 98.38 62 LEU B CA 1
ATOM 2466 C C . LEU B 1 62 ? -7.312 -8.602 -0.841 1 98.38 62 LEU B C 1
ATOM 2468 O O . LEU B 1 62 ? -8.523 -8.391 -0.751 1 98.38 62 LEU B O 1
ATOM 2472 N N . GLU B 1 63 ? -6.637 -8.227 -1.895 1 98.12 63 GLU B N 1
ATOM 2473 C CA . GLU B 1 63 ? -7.27 -7.594 -3.051 1 98.12 63 GLU B CA 1
ATOM 2474 C C . GLU B 1 63 ? -8.359 -8.492 -3.637 1 98.12 63 GLU B C 1
ATOM 2476 O O . GLU B 1 63 ? -9.484 -8.047 -3.854 1 98.12 63 GLU B O 1
ATOM 2481 N N . GLU B 1 64 ? -8.008 -9.75 -3.873 1 97.5 64 GLU B N 1
ATOM 2482 C CA . GLU B 1 64 ? -8.945 -10.695 -4.465 1 97.5 64 GLU B CA 1
ATOM 2483 C C . GLU B 1 64 ? -10.164 -10.898 -3.572 1 97.5 64 GLU B C 1
ATOM 2485 O O . GLU B 1 64 ? -11.297 -10.938 -4.059 1 97.5 64 GLU B O 1
ATOM 2490 N N . TYR B 1 65 ? -9.93 -11 -2.287 1 98.19 65 TYR B N 1
ATOM 2491 C CA . TYR B 1 65 ? -11.031 -11.188 -1.348 1 98.19 65 TYR B CA 1
ATOM 2492 C C . TYR B 1 65 ? -11.977 -10 -1.368 1 98.19 65 TYR B C 1
ATOM 2494 O O . TYR B 1 65 ? -13.195 -10.164 -1.493 1 98.19 65 TYR B O 1
ATOM 2502 N N . VAL B 1 66 ? -11.438 -8.812 -1.321 1 97.62 66 VAL B N 1
ATOM 2503 C CA . VAL B 1 66 ? -12.242 -7.602 -1.235 1 97.62 66 VAL B CA 1
ATOM 2504 C C . VAL B 1 66 ? -13.055 -7.426 -2.52 1 97.62 66 VAL B C 1
ATOM 2506 O O . VAL B 1 66 ? -14.203 -6.969 -2.482 1 97.62 66 VAL B O 1
ATOM 2509 N N . LEU B 1 67 ? -12.508 -7.82 -3.635 1 96.44 67 LEU B N 1
ATOM 2510 C CA . LEU B 1 67 ? -13.172 -7.656 -4.922 1 96.44 67 LEU B CA 1
ATOM 2511 C C . LEU B 1 67 ? -14.297 -8.68 -5.086 1 96.44 67 LEU B C 1
ATOM 2513 O O . LEU B 1 67 ? -15.18 -8.508 -5.93 1 96.44 67 LEU B O 1
ATOM 2517 N N . HIS B 1 68 ? -14.273 -9.773 -4.238 1 96.69 68 HIS B N 1
ATOM 2518 C CA . HIS B 1 68 ? -15.203 -10.859 -4.527 1 96.69 68 HIS B CA 1
ATOM 2519 C C . HIS B 1 68 ? -16.078 -11.172 -3.318 1 96.69 68 HIS B C 1
ATOM 2521 O O . HIS B 1 68 ? -17.016 -11.969 -3.414 1 96.69 68 HIS B O 1
ATOM 2527 N N . MET B 1 69 ? -15.797 -10.547 -2.17 1 95.81 69 MET B N 1
ATOM 2528 C CA . MET B 1 69 ? -16.594 -10.805 -0.969 1 95.81 69 MET B CA 1
ATOM 2529 C C . MET B 1 69 ? -18 -10.242 -1.11 1 95.81 69 MET B C 1
ATOM 2531 O O . MET B 1 69 ? -18.25 -9.438 -2.006 1 95.81 69 MET B O 1
ATOM 2535 N N . LYS B 1 70 ? -18.875 -10.75 -0.291 1 94.06 70 LYS B N 1
ATOM 2536 C CA . LYS B 1 70 ? -20.219 -10.203 -0.261 1 94.06 70 LYS B CA 1
ATOM 2537 C C . LYS B 1 70 ? -20.203 -8.727 0.111 1 94.06 70 LYS B C 1
ATOM 2539 O O . LYS B 1 70 ? -19.531 -8.32 1.056 1 94.06 70 LYS B O 1
ATOM 2544 N N . ARG B 1 71 ? -20.984 -7.961 -0.683 1 92.19 71 ARG B N 1
ATOM 2545 C CA . ARG B 1 71 ? -20.938 -6.52 -0.454 1 92.19 71 ARG B CA 1
ATOM 2546 C C . ARG B 1 71 ? -22.344 -5.977 -0.18 1 92.19 71 ARG B C 1
ATOM 2548 O O . ARG B 1 71 ? -23.312 -6.418 -0.792 1 92.19 71 ARG B O 1
ATOM 2555 N N . SER B 1 72 ? -22.344 -5.062 0.703 1 89.62 72 SER B N 1
ATOM 2556 C CA . SER B 1 72 ? -23.547 -4.316 1.008 1 89.62 72 SER B CA 1
ATOM 2557 C C . SER B 1 72 ? -23.391 -2.838 0.662 1 89.62 72 SER B C 1
ATOM 2559 O O . SER B 1 72 ? -24.359 -2.072 0.724 1 89.62 72 SER B O 1
ATOM 2561 N N . ALA B 1 73 ? -22.219 -2.447 0.365 1 85.88 73 ALA B N 1
ATOM 2562 C CA . ALA B 1 73 ? -21.828 -1.101 -0.058 1 85.88 73 ALA B CA 1
ATOM 2563 C C . ALA B 1 73 ? -20.766 -1.148 -1.139 1 85.88 73 ALA B C 1
ATOM 2565 O O . ALA B 1 73 ? -20.047 -2.148 -1.275 1 85.88 73 ALA B O 1
ATOM 2566 N N . THR B 1 74 ? -20.766 -0.13 -1.956 1 85 74 THR B N 1
ATOM 2567 C CA . THR B 1 74 ? -19.688 -0.039 -2.93 1 85 74 THR B CA 1
ATOM 2568 C C . THR B 1 74 ? -18.328 0.027 -2.23 1 85 74 THR B C 1
ATOM 2570 O O . THR B 1 74 ? -18.125 0.838 -1.324 1 85 74 THR B O 1
ATOM 2573 N N . PRO B 1 75 ? -17.469 -0.847 -2.533 1 87.31 75 PRO B N 1
ATOM 2574 C CA . PRO B 1 75 ? -16.203 -0.916 -1.811 1 87.31 75 PRO B CA 1
ATOM 2575 C C . PRO B 1 75 ? -15.211 0.152 -2.264 1 87.31 75 PRO B C 1
ATOM 2577 O O . PRO B 1 75 ? -15.273 0.616 -3.404 1 87.31 75 PRO B O 1
ATOM 2580 N N . THR B 1 76 ? -14.312 0.583 -1.332 1 94.94 76 THR B N 1
ATOM 2581 C CA . THR B 1 76 ? -13.062 1.224 -1.721 1 94.94 76 THR B CA 1
ATOM 2582 C C . THR B 1 76 ? -12.195 0.267 -2.531 1 94.94 76 THR B C 1
ATOM 2584 O O . THR B 1 76 ? -11.859 -0.825 -2.064 1 94.94 76 THR B O 1
ATOM 2587 N N . TYR B 1 77 ? -11.883 0.654 -3.723 1 96.62 77 TYR B N 1
ATOM 2588 C CA . TYR B 1 77 ? -11.094 -0.229 -4.574 1 96.62 77 TYR B CA 1
ATOM 2589 C C . TYR B 1 77 ? -9.75 -0.541 -3.932 1 96.62 77 TYR B C 1
ATOM 2591 O O . TYR B 1 77 ? -9.109 0.343 -3.357 1 96.62 77 TYR B O 1
ATOM 2599 N N . PRO B 1 78 ? -9.297 -1.733 -4.113 1 97.56 78 PRO B N 1
ATOM 2600 C CA . PRO B 1 78 ? -8.07 -2.168 -3.432 1 97.56 78 PRO B CA 1
ATOM 2601 C C . PRO B 1 78 ? -6.871 -1.281 -3.752 1 97.56 78 PRO B C 1
ATOM 2603 O O . PRO B 1 78 ? -6.059 -0.996 -2.871 1 97.56 78 PRO B O 1
ATOM 2606 N N . LYS B 1 79 ? -6.727 -0.819 -5.039 1 97.94 79 LYS B N 1
ATOM 2607 C CA . LYS B 1 79 ? -5.59 0.04 -5.363 1 97.94 79 LYS B CA 1
ATOM 2608 C C . LYS B 1 79 ? -5.629 1.332 -4.555 1 97.94 79 LYS B C 1
ATOM 2610 O O . LYS B 1 79 ? -4.59 1.835 -4.125 1 97.94 79 LYS B O 1
ATOM 2615 N N . ASP B 1 80 ? -6.809 1.871 -4.348 1 98.56 80 ASP B N 1
ATOM 2616 C CA . ASP B 1 80 ? -6.973 3.09 -3.559 1 98.56 80 ASP B CA 1
ATOM 2617 C C . ASP B 1 80 ? -6.758 2.814 -2.072 1 98.56 80 ASP B C 1
ATOM 2619 O O . ASP B 1 80 ? -6.113 3.604 -1.378 1 98.56 80 ASP B O 1
ATOM 2623 N N . ALA B 1 81 ? -7.359 1.677 -1.599 1 98.75 81 ALA B N 1
ATOM 2624 C CA . ALA B 1 81 ? -7.195 1.31 -0.194 1 98.75 81 ALA B CA 1
ATOM 2625 C C . ALA B 1 81 ? -5.723 1.139 0.163 1 98.75 81 ALA B C 1
ATOM 2627 O O . ALA B 1 81 ? -5.273 1.602 1.215 1 98.75 81 ALA B O 1
ATOM 2628 N N . SER B 1 82 ? -4.973 0.484 -0.707 1 98.69 82 SER B N 1
ATOM 2629 C CA . SER B 1 82 ? -3.543 0.305 -0.477 1 98.69 82 SER B CA 1
ATOM 2630 C C . SER B 1 82 ? -2.814 1.645 -0.46 1 98.69 82 SER B C 1
ATOM 2632 O O . SER B 1 82 ? -1.917 1.859 0.357 1 98.69 82 SER B O 1
ATOM 2634 N N . ALA B 1 83 ? -3.188 2.516 -1.359 1 98.75 83 ALA B N 1
ATOM 2635 C CA . ALA B 1 83 ? -2.594 3.85 -1.387 1 98.75 83 ALA B CA 1
ATOM 2636 C C . ALA B 1 83 ? -2.93 4.625 -0.117 1 98.75 83 ALA B C 1
ATOM 2638 O O . ALA B 1 83 ? -2.088 5.352 0.416 1 98.75 83 ALA B O 1
ATOM 2639 N N . MET B 1 84 ? -4.164 4.488 0.377 1 98.88 84 MET B N 1
ATOM 2640 C CA . MET B 1 84 ? -4.57 5.18 1.598 1 98.88 84 MET B CA 1
ATOM 2641 C C . MET B 1 84 ? -3.703 4.754 2.777 1 98.88 84 MET B C 1
ATOM 2643 O O . MET B 1 84 ? -3.314 5.59 3.598 1 98.88 84 MET B O 1
ATOM 2647 N N . VAL B 1 85 ? -3.406 3.473 2.83 1 98.94 85 VAL B N 1
ATOM 2648 C CA . VAL B 1 85 ? -2.551 2.965 3.896 1 98.94 85 VAL B CA 1
ATOM 2649 C C . VAL B 1 85 ? -1.187 3.646 3.834 1 98.94 85 VAL B C 1
ATOM 2651 O O . VAL B 1 85 ? -0.65 4.074 4.859 1 98.94 85 VAL B O 1
ATOM 2654 N N . ALA B 1 86 ? -0.654 3.756 2.635 1 98.81 86 ALA B N 1
ATOM 2655 C CA . ALA B 1 86 ? 0.644 4.398 2.443 1 98.81 86 ALA B CA 1
ATOM 2656 C C . ALA B 1 86 ? 0.575 5.883 2.783 1 98.81 86 ALA B C 1
ATOM 2658 O O . ALA B 1 86 ? 1.457 6.414 3.465 1 98.81 86 ALA B O 1
ATOM 2659 N N . LEU B 1 87 ? -0.49 6.555 2.354 1 98.88 87 LEU B N 1
ATOM 2660 C CA . LEU B 1 87 ? -0.645 7.992 2.529 1 98.88 87 LEU B CA 1
ATOM 2661 C C . LEU B 1 87 ? -0.891 8.336 3.994 1 98.88 87 LEU B C 1
ATOM 2663 O O . LEU B 1 87 ? -0.494 9.406 4.461 1 98.88 87 LEU B O 1
ATOM 2667 N N . LEU B 1 88 ? -1.454 7.41 4.742 1 98.94 88 LEU B N 1
ATOM 2668 C CA . LEU B 1 88 ? -1.666 7.578 6.176 1 98.94 88 LEU B CA 1
ATOM 2669 C C . LEU B 1 88 ? -0.385 7.293 6.953 1 98.94 88 LEU B C 1
ATOM 2671 O O . LEU B 1 88 ? -0.305 7.57 8.148 1 98.94 88 LEU B O 1
ATOM 2675 N N . ASP B 1 89 ? 0.582 6.734 6.301 1 98.75 89 ASP B N 1
ATOM 2676 C CA . ASP B 1 89 ? 1.854 6.359 6.906 1 98.75 89 ASP B CA 1
ATOM 2677 C C . ASP B 1 89 ? 1.642 5.414 8.086 1 98.75 89 ASP B C 1
ATOM 2679 O O . ASP B 1 89 ? 2.195 5.629 9.172 1 98.75 89 ASP B O 1
ATOM 2683 N N . LEU B 1 90 ? 0.824 4.387 7.879 1 98.81 90 LEU B N 1
ATOM 2684 C CA . LEU B 1 90 ? 0.482 3.473 8.961 1 98.81 90 LEU B CA 1
ATOM 2685 C C . LEU B 1 90 ? 1.604 2.467 9.203 1 98.81 90 LEU B C 1
ATOM 2687 O O . LEU B 1 90 ? 2.273 2.043 8.258 1 98.81 90 LEU B O 1
ATOM 2691 N N . ALA B 1 91 ? 1.815 2.084 10.406 1 98.5 91 ALA B N 1
ATOM 2692 C CA . ALA B 1 91 ? 2.791 1.096 10.859 1 98.5 91 ALA B CA 1
ATOM 2693 C C . ALA B 1 91 ? 2.209 0.214 11.961 1 98.5 91 ALA B C 1
ATOM 2695 O O . ALA B 1 91 ? 1.205 0.569 12.586 1 98.5 91 ALA B O 1
ATOM 2696 N N . PRO B 1 92 ? 2.834 -0.953 12.156 1 98.44 92 PRO B N 1
ATOM 2697 C CA . PRO B 1 92 ? 2.35 -1.848 13.211 1 98.44 92 PRO B CA 1
ATOM 2698 C C . PRO B 1 92 ? 2.262 -1.161 14.578 1 98.44 92 PRO B C 1
ATOM 2700 O O . PRO B 1 92 ? 3.162 -0.406 14.953 1 98.44 92 PRO B O 1
ATOM 2703 N N . GLY B 1 93 ? 1.113 -1.405 15.281 1 98.44 93 GLY B N 1
ATOM 2704 C CA . GLY B 1 93 ? 0.941 -0.889 16.625 1 98.44 93 GLY B CA 1
ATOM 2705 C C . GLY B 1 93 ? 0.126 0.39 16.672 1 98.44 93 GLY B C 1
ATOM 2706 O O . GLY B 1 93 ? -0.307 0.815 17.75 1 98.44 93 GLY B O 1
ATOM 2707 N N . MET B 1 94 ? -0.186 1.008 15.539 1 98.75 94 MET B N 1
ATOM 2708 C CA . MET B 1 94 ? -0.853 2.307 15.5 1 98.75 94 MET B CA 1
ATOM 2709 C C . MET B 1 94 ? -2.361 2.148 15.664 1 98.75 94 MET B C 1
ATOM 2711 O O . MET B 1 94 ? -2.9 1.057 15.477 1 98.75 94 MET B O 1
ATOM 2715 N N . ARG B 1 95 ? -2.988 3.225 16.031 1 98.88 95 ARG B N 1
ATOM 2716 C CA . ARG B 1 95 ? -4.441 3.305 16.156 1 98.88 95 ARG B CA 1
ATOM 2717 C C . ARG B 1 95 ? -5.035 4.172 15.055 1 98.88 95 ARG B C 1
ATOM 2719 O O . ARG B 1 95 ? -4.594 5.301 14.836 1 98.88 95 ARG B O 1
ATOM 2726 N N . VAL B 1 96 ? -6.086 3.637 14.391 1 98.94 96 VAL B N 1
ATOM 2727 C CA . VAL B 1 96 ? -6.684 4.336 13.258 1 98.94 96 VAL B CA 1
ATOM 2728 C C . VAL B 1 96 ? -8.188 4.504 13.484 1 98.94 96 VAL B C 1
ATOM 2730 O O . VAL B 1 96 ? -8.852 3.588 13.984 1 98.94 96 VAL B O 1
ATOM 2733 N N . LEU B 1 97 ? -8.672 5.68 13.211 1 98.94 97 LEU B N 1
ATOM 2734 C CA . LEU B 1 97 ? -10.102 5.953 13.172 1 98.94 97 LEU B CA 1
ATOM 2735 C C . LEU B 1 97 ? -10.641 5.836 11.75 1 98.94 97 LEU B C 1
ATOM 2737 O O . LEU B 1 97 ? -10.133 6.488 10.836 1 98.94 97 LEU B O 1
ATOM 2741 N N . GLU B 1 98 ? -11.578 4.977 11.555 1 98.88 98 GLU B N 1
ATOM 2742 C CA . GLU B 1 98 ? -12.258 4.844 10.273 1 98.88 98 GLU B CA 1
ATOM 2743 C C . GLU B 1 98 ? -13.727 5.223 10.383 1 98.88 98 GLU B C 1
ATOM 2745 O O . GLU B 1 98 ? -14.398 4.844 11.344 1 98.88 98 GLU B O 1
ATOM 2750 N N . ALA B 1 99 ? -14.211 6.016 9.445 1 98.56 99 ALA B N 1
ATOM 2751 C CA . ALA B 1 99 ? -15.641 6.23 9.281 1 98.56 99 ALA B CA 1
ATOM 2752 C C . ALA B 1 99 ? -16.109 5.836 7.883 1 98.56 99 ALA B C 1
ATOM 2754 O O . ALA B 1 99 ? -15.453 6.172 6.891 1 98.56 99 ALA B O 1
ATOM 2755 N N . GLY B 1 100 ? -17.203 5.176 7.789 1 97.25 100 GLY B N 1
ATOM 2756 C CA . GLY B 1 100 ? -17.656 4.543 6.555 1 97.25 100 GLY B CA 1
ATOM 2757 C C . GLY B 1 100 ? -17.125 3.133 6.387 1 97.25 100 GLY B C 1
ATOM 2758 O O . GLY B 1 100 ? -16.438 2.832 5.402 1 97.25 100 GLY B O 1
ATOM 2759 N N . THR B 1 101 ? -17.5 2.26 7.324 1 97.5 101 THR B N 1
ATOM 2760 C CA . THR B 1 101 ? -17.031 0.881 7.324 1 97.5 101 THR B CA 1
ATOM 2761 C C . THR B 1 101 ? -17.469 0.156 6.055 1 97.5 101 THR B C 1
ATOM 2763 O O . THR B 1 101 ? -16.688 -0.593 5.461 1 97.5 101 THR B O 1
ATOM 2766 N N . GLY B 1 102 ? -18.781 0.356 5.656 1 96.38 102 GLY B N 1
ATOM 2767 C CA . GLY B 1 102 ? -19.328 -0.327 4.492 1 96.38 102 GLY B CA 1
ATOM 2768 C C . GLY B 1 102 ? -19.266 -1.838 4.609 1 96.38 102 GLY B C 1
ATOM 2769 O O . GLY B 1 102 ? -19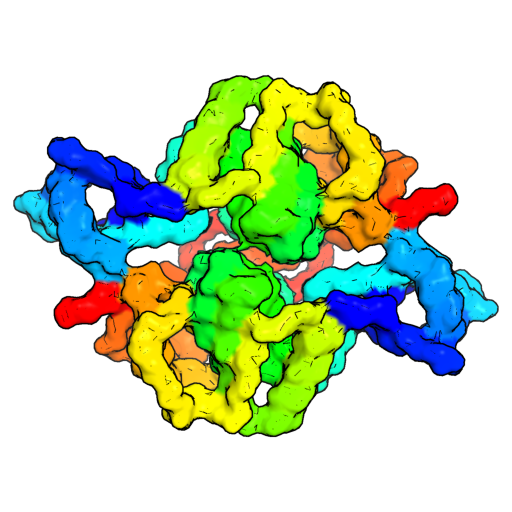.734 -2.41 5.594 1 96.38 102 GLY B O 1
ATOM 2770 N N . SER B 1 103 ? -18.688 -2.475 3.625 1 96.94 103 SER B N 1
ATOM 2771 C CA . SER B 1 103 ? -18.578 -3.932 3.625 1 96.94 103 SER B CA 1
ATOM 2772 C C . SER B 1 103 ? -17.297 -4.395 4.312 1 96.94 103 SER B C 1
ATOM 2774 O O . SER B 1 103 ? -17.047 -5.594 4.414 1 96.94 103 SER B O 1
ATOM 2776 N N . GLY B 1 104 ? -16.5 -3.496 4.734 1 98.12 104 GLY B N 1
ATOM 2777 C CA . GLY B 1 104 ? -15.312 -3.828 5.5 1 98.12 104 GLY B CA 1
ATOM 2778 C C . GLY B 1 104 ? -14.062 -3.945 4.645 1 98.12 104 GLY B C 1
ATOM 2779 O O . GLY B 1 104 ? -13.031 -4.445 5.102 1 98.12 104 GLY B O 1
ATOM 2780 N N . GLY B 1 105 ? -14.195 -3.533 3.363 1 98 105 GLY B N 1
ATOM 2781 C CA . GLY B 1 105 ? -13.055 -3.637 2.465 1 98 105 GLY B CA 1
ATOM 2782 C C . GLY B 1 105 ? -11.859 -2.811 2.912 1 98 105 GLY B C 1
ATOM 2783 O O . GLY B 1 105 ? -10.773 -3.35 3.143 1 98 105 GLY B O 1
ATOM 2784 N N . LEU B 1 106 ? -12.086 -1.476 3.08 1 98.62 106 LEU B N 1
ATOM 2785 C CA . LEU B 1 106 ? -11.023 -0.593 3.553 1 98.62 106 LEU B CA 1
ATOM 2786 C C . LEU B 1 106 ? -10.57 -0.989 4.953 1 98.62 106 LEU B C 1
ATOM 2788 O O . LEU B 1 106 ? -9.375 -0.965 5.254 1 98.62 106 LEU B O 1
ATOM 2792 N N . THR B 1 107 ? -11.484 -1.444 5.801 1 98.75 107 THR B N 1
ATOM 2793 C CA . THR B 1 107 ? -11.203 -1.867 7.168 1 98.75 107 THR B CA 1
ATOM 2794 C C . THR B 1 107 ? -10.125 -2.945 7.191 1 98.75 107 THR B C 1
ATOM 2796 O O . THR B 1 107 ? -9.211 -2.902 8.016 1 98.75 107 THR B O 1
ATOM 2799 N N . LEU B 1 108 ? -10.219 -3.854 6.27 1 98.69 108 LEU B N 1
ATOM 2800 C CA . LEU B 1 108 ? -9.281 -4.965 6.207 1 98.69 108 LEU B CA 1
ATOM 2801 C C . LEU B 1 108 ? -7.871 -4.461 5.898 1 98.69 108 LEU B C 1
ATOM 2803 O O . LEU B 1 108 ? -6.898 -4.926 6.496 1 98.69 108 LEU B O 1
ATOM 2807 N N . PHE B 1 109 ? -7.738 -3.518 4.961 1 98.88 109 PHE B N 1
ATOM 2808 C CA . PHE B 1 109 ? -6.438 -2.949 4.629 1 98.88 109 PHE B CA 1
ATOM 2809 C C . PHE B 1 109 ? -5.844 -2.223 5.832 1 98.88 109 PHE B C 1
ATOM 2811 O O . PHE B 1 109 ? -4.66 -2.379 6.137 1 98.88 109 PHE B O 1
ATOM 2818 N N . LEU B 1 110 ? -6.66 -1.447 6.512 1 98.94 110 LEU B N 1
ATOM 2819 C CA . LEU B 1 110 ? -6.203 -0.706 7.684 1 98.94 110 LEU B CA 1
ATOM 2820 C C . LEU B 1 110 ? -5.777 -1.655 8.797 1 98.94 110 LEU B C 1
ATOM 2822 O O . LEU B 1 110 ? -4.707 -1.486 9.383 1 98.94 110 LEU B O 1
ATOM 2826 N N . ALA B 1 111 ? -6.602 -2.65 9.078 1 98.88 111 ALA B N 1
ATOM 2827 C CA . ALA B 1 111 ? -6.348 -3.611 10.148 1 98.88 111 ALA B CA 1
ATOM 2828 C C . ALA B 1 111 ? -5.039 -4.359 9.914 1 98.88 111 ALA B C 1
ATOM 2830 O O . ALA B 1 111 ? -4.242 -4.539 10.844 1 98.88 111 ALA B O 1
ATOM 2831 N N . ARG B 1 112 ? -4.867 -4.793 8.688 1 98.75 112 ARG B N 1
ATOM 2832 C CA . ARG B 1 112 ? -3.641 -5.508 8.359 1 98.75 112 ARG B CA 1
ATOM 2833 C C . ARG B 1 112 ? -2.422 -4.605 8.516 1 98.75 112 ARG B C 1
ATOM 2835 O O . ARG B 1 112 ? -1.381 -5.035 9.016 1 98.75 112 ARG B O 1
ATOM 2842 N N . ALA B 1 113 ? -2.51 -3.367 8.109 1 98.81 113 ALA B N 1
ATOM 2843 C CA . ALA B 1 113 ? -1.389 -2.432 8.133 1 98.81 113 ALA B CA 1
ATOM 2844 C C . ALA B 1 113 ? -0.921 -2.16 9.555 1 98.81 113 ALA B C 1
ATOM 2846 O O . ALA B 1 113 ? 0.281 -2.082 9.82 1 98.81 113 ALA B O 1
ATOM 2847 N N . VAL B 1 114 ? -1.847 -2.062 10.516 1 98.81 114 VAL B N 1
ATOM 2848 C CA . VAL B 1 114 ? -1.459 -1.694 11.875 1 98.81 114 VAL B CA 1
ATOM 2849 C C . VAL B 1 114 ? -1.119 -2.951 12.672 1 98.81 114 VAL B C 1
ATOM 2851 O O . VAL B 1 114 ? -0.552 -2.865 13.766 1 98.81 114 VAL B O 1
ATOM 2854 N N . GLY B 1 115 ? -1.501 -4.141 12.141 1 98.12 115 GLY B N 1
ATOM 2855 C CA . GLY B 1 115 ? -1.105 -5.406 12.742 1 98.12 115 GLY B CA 1
ATOM 2856 C C . GLY B 1 115 ? -1.863 -5.73 14.016 1 98.12 115 GLY B C 1
ATOM 2857 O O . GLY B 1 115 ? -2.646 -4.91 14.5 1 98.12 115 GLY B O 1
ATOM 2858 N N . PRO B 1 116 ? -1.577 -6.895 14.602 1 97.31 116 PRO B N 1
ATOM 2859 C CA . PRO B 1 116 ? -2.324 -7.395 15.758 1 97.31 116 PRO B CA 1
ATOM 2860 C C . PRO B 1 116 ? -2.186 -6.492 16.984 1 97.31 116 PRO B C 1
ATOM 2862 O O . PRO B 1 116 ? -3.043 -6.516 17.875 1 97.31 116 PRO B O 1
ATOM 2865 N N . GLU B 1 117 ? -1.141 -5.73 17.062 1 97.75 117 GLU B N 1
ATOM 2866 C CA . GLU B 1 117 ? -0.912 -4.875 18.219 1 97.75 117 GLU B CA 1
ATOM 2867 C C . GLU B 1 117 ? -1.521 -3.492 18.016 1 97.75 117 GLU B C 1
ATOM 2869 O O . GLU B 1 117 ? -1.483 -2.65 18.922 1 97.75 117 GLU B O 1
ATOM 2874 N N . GLY B 1 118 ? -1.981 -3.211 16.766 1 98.62 118 GLY B N 1
ATOM 2875 C CA . GLY B 1 118 ? -2.672 -1.963 16.484 1 98.62 118 GLY B CA 1
ATOM 2876 C C . GLY B 1 118 ? -4.172 -2.053 16.688 1 98.62 118 GLY B C 1
ATOM 2877 O O . GLY B 1 118 ? -4.676 -3.041 17.234 1 98.62 118 GLY B O 1
ATOM 2878 N N . LEU B 1 119 ? -4.875 -0.968 16.297 1 98.88 119 LEU B N 1
ATOM 2879 C CA . LEU B 1 119 ? -6.32 -0.957 16.484 1 98.88 119 LEU B CA 1
ATOM 2880 C C . LEU B 1 119 ? -7 -0.073 15.445 1 98.88 119 LEU B C 1
ATOM 2882 O O . LEU B 1 119 ? -6.523 1.028 15.156 1 98.88 119 LEU B O 1
ATOM 2886 N N . VAL B 1 120 ? -8.07 -0.581 14.906 1 98.94 120 VAL B N 1
ATOM 2887 C CA . VAL B 1 120 ? -8.953 0.204 14.047 1 98.94 120 VAL B CA 1
ATOM 2888 C C . VAL B 1 120 ? -10.312 0.386 14.734 1 98.94 120 VAL B C 1
ATOM 2890 O O . VAL B 1 120 ? -10.984 -0.593 15.055 1 98.94 120 VAL B O 1
ATOM 2893 N N . ASP B 1 121 ? -10.656 1.583 15.062 1 98.88 121 ASP B N 1
ATOM 2894 C CA . ASP B 1 121 ? -12.023 1.92 15.438 1 98.88 121 ASP B CA 1
ATOM 2895 C C . ASP B 1 121 ? -12.852 2.316 14.219 1 98.88 121 ASP B C 1
ATOM 2897 O O . ASP B 1 121 ? -12.609 3.365 13.617 1 98.88 121 ASP B O 1
ATOM 2901 N N . SER B 1 122 ? -13.773 1.495 13.859 1 98.69 122 SER B N 1
ATOM 2902 C CA . SER B 1 122 ? -14.531 1.686 12.625 1 98.69 122 SER B CA 1
ATOM 2903 C C . SER B 1 122 ? -15.984 2.025 12.914 1 98.69 122 SER B C 1
ATOM 2905 O O . SER B 1 122 ? -16.688 1.254 13.562 1 98.69 122 SER B O 1
ATOM 2907 N N . TYR B 1 123 ? -16.453 3.158 12.391 1 98.56 123 TYR B N 1
ATOM 2908 C CA . TYR B 1 123 ? -17.812 3.66 12.648 1 98.56 123 TYR B CA 1
ATOM 2909 C C . TYR B 1 123 ? -18.688 3.523 11.414 1 98.56 123 TYR B C 1
ATOM 2911 O O . TYR B 1 123 ? -18.312 3.947 10.32 1 98.56 123 TYR B O 1
ATOM 2919 N N . GLU B 1 124 ? -19.797 2.932 11.5 1 97.56 124 GLU B N 1
ATOM 2920 C CA . GLU B 1 124 ? -20.812 2.73 10.469 1 97.56 124 GLU B CA 1
ATOM 2921 C C . GLU B 1 124 ? -22.219 2.941 11.031 1 97.56 124 GLU B C 1
ATOM 2923 O O . GLU B 1 124 ? -22.547 2.406 12.086 1 97.56 124 GLU B O 1
ATOM 2928 N N . ALA B 1 125 ? -23.016 3.762 10.312 1 96.56 125 ALA B N 1
ATOM 2929 C CA . ALA B 1 125 ? -24.344 4.137 10.812 1 96.56 125 ALA B CA 1
ATOM 2930 C C . ALA B 1 125 ? -25.375 3.082 10.453 1 96.56 125 ALA B C 1
ATOM 2932 O O . ALA B 1 125 ? -26.422 2.975 11.109 1 96.56 125 ALA B O 1
ATOM 2933 N N . ARG B 1 126 ? -25.219 2.318 9.414 1 96.56 126 ARG B N 1
ATOM 2934 C CA . ARG B 1 126 ? -26.219 1.368 8.906 1 96.56 126 ARG B CA 1
ATOM 2935 C C . ARG B 1 126 ? -25.953 -0.03 9.461 1 96.56 126 ARG B C 1
ATOM 2937 O O . ARG B 1 126 ? -24.938 -0.653 9.148 1 96.56 126 ARG B O 1
ATOM 2944 N N . PRO B 1 127 ? -26.859 -0.577 10.125 1 97.06 127 PRO B N 1
ATOM 2945 C CA . PRO B 1 127 ? -26.656 -1.861 10.805 1 97.06 127 PRO B CA 1
ATOM 2946 C C . PRO B 1 127 ? -26.344 -2.998 9.828 1 97.06 127 PRO B C 1
ATOM 2948 O O . PRO B 1 127 ? -25.531 -3.865 10.125 1 97.06 127 PRO B O 1
ATOM 2951 N N . GLN B 1 128 ? -27.031 -2.996 8.734 1 96.19 128 GLN B N 1
ATOM 2952 C CA . GLN B 1 128 ? -26.844 -4.074 7.77 1 96.19 128 GLN B CA 1
ATOM 2953 C C . GLN B 1 128 ? -25.422 -4.062 7.215 1 96.19 128 GLN B C 1
ATOM 2955 O O . GLN B 1 128 ? -24.797 -5.117 7.039 1 96.19 128 GLN B O 1
ATOM 2960 N N . HIS B 1 129 ? -24.953 -2.838 6.914 1 96.56 129 HIS B N 1
ATOM 2961 C CA . HIS B 1 129 ? -23.578 -2.715 6.445 1 96.56 129 HIS B CA 1
ATOM 2962 C C . HIS B 1 129 ? -22.578 -3.199 7.496 1 96.56 129 HIS B C 1
ATOM 2964 O O . HIS B 1 129 ? -21.672 -3.967 7.188 1 96.56 129 HIS B O 1
ATOM 2970 N N . LEU B 1 130 ? -22.781 -2.834 8.688 1 97.06 130 LEU B N 1
ATOM 2971 C CA . LEU B 1 130 ? -21.859 -3.17 9.758 1 97.06 130 LEU B CA 1
ATOM 2972 C C . LEU B 1 130 ? -21.828 -4.676 10.008 1 97.06 130 LEU B C 1
ATOM 2974 O O . LEU B 1 130 ? -20.766 -5.258 10.219 1 97.06 130 LEU B O 1
ATOM 2978 N N . LYS B 1 131 ? -22.984 -5.273 10.023 1 97.06 131 LYS B N 1
ATOM 2979 C CA . LYS B 1 131 ? -23.062 -6.719 10.203 1 97.06 131 LYS B CA 1
ATOM 2980 C C . LYS B 1 131 ? -22.297 -7.457 9.117 1 97.06 131 LYS B C 1
ATOM 2982 O O . LYS B 1 131 ? -21.531 -8.383 9.414 1 97.06 131 LYS B O 1
ATOM 2987 N N . GLN B 1 132 ? -22.5 -7.02 7.938 1 96.88 132 GLN B N 1
ATOM 2988 C CA . GLN B 1 132 ? -21.781 -7.621 6.82 1 96.88 132 GLN B CA 1
ATOM 2989 C C . GLN B 1 132 ? -20.281 -7.395 6.945 1 96.88 132 GLN B C 1
ATOM 2991 O O . GLN B 1 132 ? -19.484 -8.305 6.691 1 96.88 132 GLN B O 1
ATOM 2996 N N . ALA B 1 133 ? -19.891 -6.18 7.301 1 97.75 133 ALA B N 1
ATOM 2997 C CA . ALA B 1 133 ? -18.484 -5.844 7.465 1 97.75 133 ALA B CA 1
ATOM 2998 C C . ALA B 1 133 ? -17.828 -6.727 8.523 1 97.75 133 ALA B C 1
ATOM 3000 O O . ALA B 1 133 ? -16.719 -7.242 8.312 1 97.75 133 ALA B O 1
ATOM 3001 N N . GLU B 1 134 ? -18.484 -6.871 9.617 1 97.56 134 GLU B N 1
ATOM 3002 C CA . GLU B 1 134 ? -17.969 -7.715 10.688 1 97.56 134 GLU B CA 1
ATOM 3003 C C . GLU B 1 134 ? -17.75 -9.148 10.211 1 97.56 134 GLU B C 1
ATOM 3005 O O . GLU B 1 134 ? -16.719 -9.75 10.484 1 97.56 134 GLU B O 1
ATOM 3010 N N . ALA B 1 135 ? -18.734 -9.68 9.516 1 96.56 135 ALA B N 1
ATOM 3011 C CA . ALA B 1 135 ? -18.625 -11.039 8.984 1 96.56 135 ALA B CA 1
ATOM 3012 C C . ALA B 1 135 ? -17.469 -11.148 8 1 96.56 135 ALA B C 1
ATOM 3014 O O . ALA B 1 135 ? -16.688 -12.102 8.062 1 96.56 135 ALA B O 1
ATOM 3015 N N . ASN B 1 136 ? -17.359 -10.188 7.117 1 97.12 136 ASN B N 1
ATOM 3016 C CA . ASN B 1 136 ? -16.281 -10.18 6.129 1 97.12 136 ASN B CA 1
ATOM 3017 C C . ASN B 1 136 ? -14.914 -10.117 6.793 1 97.12 136 ASN B C 1
ATOM 3019 O O . ASN B 1 136 ? -14.016 -10.883 6.449 1 97.12 136 ASN B O 1
ATOM 3023 N N . VAL B 1 137 ? -14.773 -9.195 7.758 1 98 137 VAL B N 1
ATOM 3024 C CA . VAL B 1 137 ? -13.484 -8.977 8.398 1 98 137 VAL B CA 1
ATOM 3025 C C . VAL B 1 137 ? -13.086 -10.211 9.203 1 98 137 VAL B C 1
ATOM 3027 O O . VAL B 1 137 ? -11.945 -10.672 9.125 1 98 137 VAL B O 1
ATOM 3030 N N . ARG B 1 138 ? -14.008 -10.82 9.852 1 96.38 138 ARG B N 1
ATOM 3031 C CA . ARG B 1 138 ? -13.719 -11.992 10.68 1 96.38 138 ARG B CA 1
ATOM 3032 C C . ARG B 1 138 ? -13.359 -13.195 9.812 1 96.38 138 ARG B C 1
ATOM 3034 O O . ARG B 1 138 ? -12.531 -14.023 10.203 1 96.38 138 ARG B O 1
ATOM 3041 N N . ALA B 1 139 ? -13.93 -13.273 8.688 1 96.31 139 ALA B N 1
ATOM 3042 C CA . ALA B 1 139 ? -13.695 -14.406 7.797 1 96.31 139 ALA B CA 1
ATOM 3043 C C . ALA B 1 139 ? -12.273 -14.367 7.227 1 96.31 139 ALA B C 1
ATOM 3045 O O . ALA B 1 139 ? -11.656 -15.414 7.012 1 96.31 139 ALA B O 1
ATOM 3046 N N . PHE B 1 140 ? -11.742 -13.227 7.012 1 97.56 140 PHE B N 1
ATOM 3047 C CA . PHE B 1 140 ? -10.477 -13.102 6.293 1 97.56 140 PHE B CA 1
ATOM 3048 C C . PHE B 1 140 ? -9.336 -12.797 7.258 1 97.56 140 PHE B C 1
ATOM 3050 O O . PHE B 1 140 ? -8.211 -13.258 7.062 1 97.56 140 PHE B O 1
ATOM 3057 N N . TRP B 1 141 ? -9.578 -11.93 8.203 1 96.94 141 TRP B N 1
ATOM 3058 C CA . TRP B 1 141 ? -8.578 -11.391 9.117 1 96.94 141 TRP B CA 1
ATOM 3059 C C . TRP B 1 141 ? -8.773 -11.938 10.531 1 96.94 141 TRP B C 1
ATOM 3061 O O . TRP B 1 141 ? -9.711 -11.547 11.227 1 96.94 141 TRP B O 1
ATOM 3071 N N . PRO B 1 142 ? -7.871 -12.828 10.992 1 91.31 142 PRO B N 1
ATOM 3072 C CA . PRO B 1 142 ? -8.102 -13.609 12.211 1 91.31 142 PRO B CA 1
ATOM 3073 C C . PRO B 1 142 ? -7.645 -12.875 13.469 1 91.31 142 PRO B C 1
ATOM 3075 O O . PRO B 1 142 ? -7.191 -13.508 14.43 1 91.31 142 PRO B O 1
ATOM 3078 N N . HIS B 1 143 ? -7.605 -11.617 13.492 1 94.62 143 HIS B N 1
ATOM 3079 C CA . HIS B 1 143 ? -7.164 -10.844 14.648 1 94.62 143 HIS B CA 1
ATOM 3080 C C . HIS B 1 143 ? -8.273 -9.938 15.156 1 94.62 143 HIS B C 1
ATOM 3082 O O . HIS B 1 143 ? -9.172 -9.555 14.398 1 94.62 143 HIS B O 1
ATOM 3088 N N . ASP B 1 144 ? -8.164 -9.656 16.422 1 96.12 144 ASP B N 1
ATOM 3089 C CA . ASP B 1 144 ? -9.195 -8.844 17.062 1 96.12 144 ASP B CA 1
ATOM 3090 C C . ASP B 1 144 ? -8.727 -7.398 17.234 1 96.12 144 ASP B C 1
ATOM 3092 O O . ASP B 1 144 ? -8.797 -6.844 18.328 1 96.12 144 ASP B O 1
ATOM 3096 N N . ASN B 1 145 ? -8.266 -6.836 16.141 1 98.5 145 ASN B N 1
ATOM 3097 C CA . ASN B 1 145 ? -7.758 -5.473 16.25 1 98.5 145 ASN B CA 1
ATOM 3098 C C . ASN B 1 145 ? -8.688 -4.477 15.562 1 98.5 145 ASN B C 1
ATOM 3100 O O . ASN B 1 145 ? -8.258 -3.391 15.164 1 98.5 145 ASN B O 1
ATOM 3104 N N . VAL B 1 146 ? -9.938 -4.875 15.32 1 98.81 146 VAL B N 1
ATOM 3105 C CA . VAL B 1 146 ? -10.945 -3.965 14.797 1 98.81 146 VAL B CA 1
ATOM 3106 C C . VAL B 1 146 ? -12.117 -3.863 15.773 1 98.81 146 VAL B C 1
ATOM 3108 O O . VAL B 1 146 ? -12.688 -4.879 16.172 1 98.81 146 VAL B O 1
ATOM 3111 N N . ARG B 1 147 ? -12.391 -2.715 16.188 1 98.69 147 ARG B N 1
ATOM 3112 C CA . ARG B 1 147 ? -13.578 -2.424 16.984 1 98.69 147 ARG B CA 1
ATOM 3113 C C . ARG B 1 147 ? -14.648 -1.739 16.141 1 98.69 147 ARG B C 1
ATOM 3115 O O . ARG B 1 147 ? -14.453 -0.614 15.68 1 98.69 147 ARG B O 1
ATOM 3122 N N . PHE B 1 148 ? -15.766 -2.41 16 1 98.44 148 PHE B N 1
ATOM 3123 C CA . PHE B 1 148 ? -16.875 -1.886 15.203 1 98.44 148 PHE B CA 1
ATOM 3124 C C . PHE B 1 148 ? -17.828 -1.083 16.062 1 98.44 148 PHE B C 1
ATOM 3126 O O . PHE B 1 148 ? -18.188 -1.512 17.156 1 98.44 148 PHE B O 1
ATOM 3133 N N . HIS B 1 149 ? -18.172 0.077 15.562 1 98.56 149 HIS B N 1
ATOM 3134 C CA . HIS B 1 149 ? -19.125 0.944 16.25 1 98.56 149 HIS B CA 1
ATOM 3135 C C . HIS B 1 149 ? -20.344 1.238 15.375 1 98.56 149 HIS B C 1
ATOM 3137 O O . HIS B 1 149 ? -20.203 1.838 14.305 1 98.56 149 HIS B O 1
ATOM 3143 N N . LEU B 1 150 ? -21.516 0.768 15.859 1 98.12 150 LEU B N 1
ATOM 3144 C CA . LEU B 1 150 ? -22.75 1.114 15.164 1 98.12 150 LEU B CA 1
ATOM 3145 C C . LEU B 1 150 ? -23.203 2.525 15.531 1 98.12 150 LEU B C 1
ATOM 3147 O O . LEU B 1 150 ? -24.078 2.701 16.375 1 98.12 150 LEU B O 1
ATOM 3151 N N . LYS B 1 151 ? -22.594 3.484 14.836 1 97.31 151 LYS B N 1
ATOM 3152 C CA . LYS B 1 151 ? -22.812 4.898 15.117 1 97.31 151 LYS B CA 1
ATOM 3153 C C . LYS B 1 151 ? -22.266 5.777 13.992 1 97.31 151 LYS B C 1
ATOM 3155 O O . LYS B 1 151 ? -21.219 5.465 13.414 1 97.31 151 LYS B O 1
ATOM 3160 N N . ALA B 1 152 ? -22.984 6.867 13.742 1 97 152 ALA B N 1
ATOM 3161 C CA . ALA B 1 152 ? -22.375 7.891 12.891 1 97 152 ALA B CA 1
ATOM 3162 C C . ALA B 1 152 ? -21.219 8.586 13.609 1 97 152 ALA B C 1
ATOM 3164 O O . ALA B 1 152 ? -21.297 8.867 14.812 1 97 152 ALA B O 1
ATOM 3165 N N . LEU B 1 153 ? -20.125 8.828 12.859 1 97.06 153 LEU B N 1
ATOM 3166 C CA . LEU B 1 153 ? -18.984 9.461 13.5 1 97.06 153 LEU B CA 1
ATOM 3167 C C . LEU B 1 153 ? -19.359 10.805 14.102 1 97.06 153 LEU B C 1
ATOM 3169 O O . LEU B 1 153 ? -18.812 11.219 15.125 1 97.06 153 LEU B O 1
ATOM 3173 N N . GLU B 1 154 ? -20.344 11.5 13.492 1 95.62 154 GLU B N 1
ATOM 3174 C CA . GLU B 1 154 ? -20.828 12.781 14 1 95.62 154 GLU B CA 1
ATOM 3175 C C . GLU B 1 154 ? -21.297 12.664 15.445 1 95.62 154 GLU B C 1
ATOM 3177 O O . GLU B 1 154 ? -21.234 13.633 16.203 1 95.62 154 GLU B O 1
ATOM 3182 N N . GLU B 1 155 ? -21.766 11.523 15.789 1 95.81 155 GLU B N 1
ATOM 3183 C CA . GLU B 1 155 ? -22.359 11.305 17.109 1 95.81 155 GLU B CA 1
ATOM 3184 C C . GLU B 1 155 ? -21.344 10.664 18.062 1 95.81 155 GLU B C 1
ATOM 3186 O O . GLU B 1 155 ? -21.641 10.477 19.25 1 95.81 155 GLU B O 1
ATOM 3191 N N . ALA B 1 156 ? -20.203 10.32 17.547 1 95.62 156 ALA B N 1
ATOM 3192 C CA . ALA B 1 156 ? -19.219 9.594 18.344 1 95.62 156 ALA B CA 1
ATOM 3193 C C . ALA B 1 156 ? -18.531 10.516 19.344 1 95.62 156 ALA B C 1
ATOM 3195 O O . ALA B 1 156 ? -18.406 11.719 19.109 1 95.62 156 ALA B O 1
ATOM 3196 N N . GLU B 1 157 ? -18.25 9.961 20.484 1 94.81 157 GLU B N 1
ATOM 3197 C CA . GLU B 1 157 ? -17.359 10.617 21.438 1 94.81 157 GLU B CA 1
ATOM 3198 C C . GLU B 1 157 ? -15.922 10.125 21.281 1 94.81 157 GLU B C 1
ATOM 3200 O O . GLU B 1 157 ? -15.625 8.953 21.562 1 94.81 157 GLU B O 1
ATOM 3205 N N . LEU B 1 158 ? -15.117 10.969 20.859 1 96.31 158 LEU B N 1
ATOM 3206 C CA . LEU B 1 158 ? -13.734 10.594 20.578 1 96.31 158 LEU B CA 1
ATOM 3207 C C . LEU B 1 158 ? -12.781 11.289 21.547 1 96.31 158 LEU B C 1
ATOM 3209 O O . LEU B 1 158 ? -12.977 12.461 21.891 1 96.31 158 LEU B O 1
ATOM 3213 N N . GLU B 1 159 ? -11.844 10.555 21.984 1 95.69 159 GLU B N 1
ATOM 3214 C CA . GLU B 1 159 ? -10.758 11.148 22.75 1 95.69 159 GLU B CA 1
ATOM 3215 C C . GLU B 1 159 ? -9.852 11.992 21.875 1 95.69 159 GLU B C 1
ATOM 3217 O O . GLU B 1 159 ? -9.578 11.633 20.719 1 95.69 159 GLU B O 1
ATOM 3222 N N . GLY B 1 160 ? -9.414 13.133 22.438 1 96.62 160 GLY B N 1
ATOM 3223 C CA . GLY B 1 160 ? -8.492 13.977 21.703 1 96.62 160 GLY B CA 1
ATOM 3224 C C . GLY B 1 160 ? -7.145 13.328 21.453 1 96.62 160 GLY B C 1
ATOM 3225 O O . GLY B 1 160 ? -6.605 12.656 22.344 1 96.62 160 GLY B O 1
ATOM 3226 N N . GLU B 1 161 ? -6.676 13.484 20.234 1 97.25 161 GLU B N 1
ATOM 3227 C CA . GLU B 1 161 ? -5.328 13.055 19.875 1 97.25 161 GLU B CA 1
ATOM 3228 C C . GLU B 1 161 ? -5.105 11.586 20.219 1 97.25 161 GLU B C 1
ATOM 3230 O O . GLU B 1 161 ? -4.07 11.227 20.781 1 97.25 161 GLU B O 1
ATOM 3235 N N . ALA B 1 162 ? -6.094 10.766 19.875 1 98.31 162 ALA B N 1
ATOM 3236 C CA . ALA B 1 162 ? -6.059 9.352 20.25 1 98.31 162 ALA B CA 1
ATOM 3237 C C . ALA B 1 162 ? -5.637 8.484 19.078 1 98.31 162 ALA B C 1
ATOM 3239 O O . ALA B 1 162 ? -5.293 7.312 19.25 1 98.31 162 ALA B O 1
ATOM 3240 N N . TYR B 1 163 ? -5.609 9.094 17.891 1 98.75 163 TYR B N 1
ATOM 3241 C CA . TYR B 1 163 ? -5.422 8.25 16.703 1 98.75 163 TYR B CA 1
ATOM 3242 C C . TYR B 1 163 ? -4.191 8.688 15.914 1 98.75 163 TYR B C 1
ATOM 3244 O O . TYR B 1 163 ? -3.93 9.883 15.773 1 98.75 163 TYR B O 1
ATOM 3252 N N . HIS B 1 164 ? -3.48 7.699 15.344 1 98.75 164 HIS B N 1
ATOM 3253 C CA . HIS B 1 164 ? -2.316 7.922 14.5 1 98.75 164 HIS B CA 1
ATOM 3254 C C . HIS B 1 164 ? -2.734 8.227 13.062 1 98.75 164 HIS B C 1
ATOM 3256 O O . HIS B 1 164 ? -1.929 8.719 12.266 1 98.75 164 HIS B O 1
ATOM 3262 N N . GLY B 1 165 ? -3.926 7.914 12.672 1 98.88 165 GLY B N 1
ATOM 3263 C CA . GLY B 1 165 ? -4.48 8.164 11.352 1 98.88 165 GLY B CA 1
ATOM 3264 C C . GLY B 1 165 ? -6 8.18 11.336 1 98.88 165 GLY B C 1
ATOM 3265 O O . GLY B 1 165 ? -6.641 7.555 12.18 1 98.88 165 GLY B O 1
ATOM 3266 N N . VAL B 1 166 ? -6.562 8.891 10.398 1 98.94 166 VAL B N 1
ATOM 3267 C CA . VAL B 1 166 ? -8.008 8.945 10.188 1 98.94 166 VAL B CA 1
ATOM 3268 C C . VAL B 1 166 ? -8.328 8.648 8.719 1 98.94 166 VAL B C 1
ATOM 3270 O O . VAL B 1 166 ? -7.773 9.289 7.82 1 98.94 166 VAL B O 1
ATOM 3273 N N . ALA B 1 167 ? -9.156 7.676 8.492 1 98.94 167 ALA B N 1
ATOM 3274 C CA . ALA B 1 167 ? -9.633 7.316 7.156 1 98.94 167 ALA B CA 1
ATOM 3275 C C . ALA B 1 167 ? -11.125 7.566 7.016 1 98.94 167 ALA B C 1
ATOM 3277 O O . ALA B 1 167 ? -11.93 7.004 7.766 1 98.94 167 ALA B O 1
ATOM 3278 N N . LEU B 1 168 ? -11.477 8.391 6.043 1 98.81 168 LEU B N 1
ATOM 3279 C CA . LEU B 1 168 ? -12.883 8.727 5.852 1 98.81 168 LEU B CA 1
ATOM 3280 C C . LEU B 1 168 ? -13.375 8.273 4.48 1 98.81 168 LEU B C 1
ATOM 3282 O O . LEU B 1 168 ? -12.812 8.672 3.455 1 98.81 168 LEU B O 1
ATOM 3286 N N . ASP B 1 169 ? -14.281 7.449 4.414 1 98.19 169 ASP B N 1
ATOM 3287 C CA . ASP B 1 169 ? -15.023 7.055 3.219 1 98.19 169 ASP B CA 1
ATOM 3288 C C . ASP B 1 169 ? -16.516 7.285 3.4 1 98.19 169 ASP B C 1
ATOM 3290 O O . ASP B 1 169 ? -17.281 6.336 3.584 1 98.19 169 ASP B O 1
ATOM 3294 N N . LEU B 1 170 ? -16.906 8.539 3.332 1 97.25 170 LEU B N 1
ATOM 3295 C CA . LEU B 1 170 ? -18.25 9.023 3.59 1 97.25 170 LEU B CA 1
ATOM 3296 C C . LEU B 1 170 ? -18.766 9.867 2.422 1 97.25 170 LEU B C 1
ATOM 3298 O O . LEU B 1 170 ? -17.969 10.422 1.665 1 97.25 170 LEU B O 1
ATOM 3302 N N . MET B 1 171 ? -20.031 9.969 2.318 1 95.25 171 MET B N 1
ATOM 3303 C CA . MET B 1 171 ? -20.625 10.836 1.311 1 95.25 171 MET B CA 1
ATOM 3304 C C . MET B 1 171 ? -20.328 12.305 1.599 1 95.25 171 MET B C 1
ATOM 3306 O O . MET B 1 171 ? -20.047 13.078 0.68 1 95.25 171 MET B O 1
ATOM 3310 N N . GLU B 1 172 ? -20.391 12.656 2.906 1 97.81 172 GLU B N 1
ATOM 3311 C CA . GLU B 1 172 ? -20.156 14.031 3.328 1 97.81 172 GLU B CA 1
ATOM 3312 C C . GLU B 1 172 ? -19.109 14.102 4.441 1 97.81 172 GLU B C 1
ATOM 3314 O O . GLU B 1 172 ? -19.422 14.516 5.559 1 97.81 172 GLU B O 1
ATOM 3319 N N . PRO B 1 173 ? -17.875 13.828 4.098 1 98.38 173 PRO B N 1
ATOM 3320 C CA . PRO B 1 173 ? -16.859 13.773 5.148 1 98.38 173 PRO B CA 1
ATOM 3321 C C . PRO B 1 173 ? -16.609 15.133 5.801 1 98.38 173 PRO B C 1
ATOM 3323 O O . PRO B 1 173 ? -16.094 15.195 6.918 1 98.38 173 PRO B O 1
ATOM 3326 N N . TRP B 1 174 ? -16.938 16.281 5.152 1 98.31 174 TRP B N 1
ATOM 3327 C CA . TRP B 1 174 ? -16.703 17.609 5.711 1 98.31 174 TRP B CA 1
ATOM 3328 C C . TRP B 1 174 ? -17.516 17.812 6.984 1 98.31 174 TRP B C 1
ATOM 3330 O O . TRP B 1 174 ? -17.156 18.641 7.828 1 98.31 174 TRP B O 1
ATOM 3340 N N . LYS B 1 175 ? -18.547 17.031 7.223 1 97.88 175 LYS B N 1
ATOM 3341 C CA . LYS B 1 175 ? -19.391 17.172 8.406 1 97.88 175 LYS B CA 1
ATOM 3342 C C . LYS B 1 175 ? -18.672 16.656 9.656 1 97.88 175 LYS B C 1
ATOM 3344 O O . LYS B 1 175 ? -19.016 17.047 10.773 1 97.88 175 LYS B O 1
ATOM 3349 N N . VAL B 1 176 ? -17.672 15.844 9.453 1 98.38 176 VAL B N 1
ATOM 3350 C CA . VAL B 1 176 ? -17.047 15.219 10.617 1 98.38 176 VAL B CA 1
ATOM 3351 C C . VAL B 1 176 ? -15.625 15.742 10.773 1 98.38 176 VAL B C 1
ATOM 3353 O O . VAL B 1 176 ? -14.914 15.328 11.688 1 98.38 176 VAL B O 1
ATOM 3356 N N . LEU B 1 177 ? -15.18 16.625 9.977 1 98.06 177 LEU B N 1
ATOM 3357 C CA . LEU B 1 177 ? -13.797 17.078 9.953 1 98.06 177 LEU B CA 1
ATOM 3358 C C . LEU B 1 177 ? -13.398 17.672 11.297 1 98.06 177 LEU B C 1
ATOM 3360 O O . LEU B 1 177 ? -12.312 17.375 11.812 1 98.06 177 LEU B O 1
ATOM 3364 N N . PRO B 1 178 ? -14.297 18.516 11.93 1 97 178 PRO B N 1
ATOM 3365 C CA . PRO B 1 178 ? -13.867 19.078 13.211 1 97 178 PRO B CA 1
ATOM 3366 C C . PRO B 1 178 ? -13.578 18.016 14.266 1 97 178 PRO B C 1
ATOM 3368 O O . PRO B 1 178 ? -12.547 18.078 14.938 1 97 178 PRO B O 1
ATOM 3371 N N . LYS B 1 179 ? -14.43 17.031 14.312 1 97.25 179 LYS B N 1
ATOM 3372 C CA . LYS B 1 179 ? -14.273 15.945 15.266 1 97.25 179 LYS B CA 1
ATOM 3373 C C . LYS B 1 179 ? -13.078 15.062 14.906 1 97.25 179 LYS B C 1
ATOM 3375 O O . LYS B 1 179 ? -12.32 14.656 15.789 1 97.25 179 LYS B O 1
ATOM 3380 N N . ALA B 1 180 ? -12.906 14.75 13.672 1 97.94 180 ALA B N 1
ATOM 3381 C CA . ALA B 1 180 ? -11.797 13.922 13.195 1 97.94 180 ALA B CA 1
ATOM 3382 C C . ALA B 1 180 ? -10.461 14.602 13.438 1 97.94 180 ALA B C 1
ATOM 3384 O O . ALA B 1 180 ? -9.484 13.961 13.836 1 97.94 180 ALA B O 1
ATOM 3385 N N . ALA B 1 181 ? -10.422 15.914 13.18 1 97.06 181 ALA B N 1
ATOM 3386 C CA . ALA B 1 181 ? -9.195 16.688 13.367 1 97.06 181 ALA B CA 1
ATOM 3387 C C . ALA B 1 181 ? -8.766 16.672 14.836 1 97.06 181 ALA B C 1
ATOM 3389 O O . ALA B 1 181 ? -7.574 16.547 15.133 1 97.06 181 ALA B O 1
ATOM 3390 N N . LEU B 1 182 ? -9.711 16.781 15.727 1 95.38 182 LEU B N 1
ATOM 3391 C CA . LEU B 1 182 ? -9.414 16.797 17.156 1 95.38 182 LEU B CA 1
ATOM 3392 C C . LEU B 1 182 ? -8.93 15.43 17.625 1 95.38 182 LEU B C 1
ATOM 3394 O O . LEU B 1 182 ? -8.109 15.336 18.531 1 95.38 182 LEU B O 1
ATOM 3398 N N . ALA B 1 183 ? -9.422 14.383 17 1 98 183 ALA B N 1
ATOM 3399 C CA . ALA B 1 183 ? -9.086 13.016 17.391 1 98 183 ALA B CA 1
ATOM 3400 C C . ALA B 1 183 ? -7.711 12.609 16.859 1 98 183 ALA B C 1
ATOM 3402 O O . ALA B 1 183 ? -7.082 11.695 17.391 1 98 183 ALA B O 1
ATOM 3403 N N . LEU B 1 184 ? -7.27 13.266 15.867 1 98.31 184 LEU B N 1
ATOM 3404 C CA . LEU B 1 184 ? -6.023 12.945 15.18 1 98.31 184 LEU B CA 1
ATOM 3405 C C . LEU B 1 184 ? -4.828 13.523 15.922 1 98.31 184 LEU B C 1
ATOM 3407 O O . LEU B 1 184 ? -4.855 14.688 16.344 1 98.31 184 LEU B O 1
ATOM 3411 N N . MET B 1 185 ? -3.775 12.75 16.141 1 97.62 185 MET B N 1
ATOM 3412 C CA . MET B 1 185 ? -2.537 13.234 16.75 1 97.62 185 MET B CA 1
ATOM 3413 C C . MET B 1 185 ? -1.89 14.305 15.875 1 97.62 185 MET B C 1
ATOM 3415 O O . MET B 1 185 ? -1.958 14.234 14.641 1 97.62 185 MET B O 1
ATOM 3419 N N . PRO B 1 186 ? -1.221 15.266 16.516 1 96.38 186 PRO B N 1
ATOM 3420 C CA . PRO B 1 186 ? -0.5 16.266 15.711 1 96.38 186 PRO B CA 1
ATOM 3421 C C . PRO B 1 186 ? 0.518 15.625 14.766 1 96.38 186 PRO B C 1
ATOM 3423 O O . PRO B 1 186 ? 1.127 14.602 15.102 1 96.38 186 PRO B O 1
ATOM 3426 N N . ASP B 1 187 ? 0.658 16.203 13.578 1 97.12 187 ASP B N 1
ATOM 3427 C CA . ASP B 1 187 ? 1.647 15.844 12.562 1 97.12 187 ASP B CA 1
ATOM 3428 C C . ASP B 1 187 ? 1.284 14.531 11.883 1 97.12 187 ASP B C 1
ATOM 3430 O O . ASP B 1 187 ? 2.105 13.945 11.18 1 97.12 187 ASP B O 1
ATOM 3434 N N . ARG B 1 188 ? 0.086 14 12.188 1 98.31 188 ARG B N 1
ATOM 3435 C CA . ARG B 1 188 ? -0.384 12.773 11.547 1 98.31 188 ARG B CA 1
ATOM 3436 C C . ARG B 1 188 ? -1.388 13.078 10.445 1 98.31 188 ARG B C 1
ATOM 3438 O O . ARG B 1 188 ? -1.749 14.242 10.227 1 98.31 188 ARG B O 1
ATOM 3445 N N . PHE B 1 189 ? -1.834 12.047 9.812 1 98.81 189 PHE B N 1
ATOM 3446 C CA . PHE B 1 189 ? -2.51 12.266 8.539 1 98.81 189 PHE B CA 1
ATOM 3447 C C . PHE B 1 189 ? -3.971 11.844 8.617 1 98.81 189 PHE B C 1
ATOM 3449 O O . PHE B 1 189 ? -4.316 10.922 9.352 1 98.81 189 PHE B O 1
ATOM 3456 N N . LEU B 1 190 ? -4.805 12.539 7.906 1 98.94 190 LEU B N 1
ATOM 3457 C CA . LEU B 1 190 ? -6.188 12.211 7.578 1 98.94 190 LEU B CA 1
ATOM 3458 C C . LEU B 1 190 ? -6.367 12.047 6.074 1 98.94 190 LEU B C 1
ATOM 3460 O O . LEU B 1 190 ? -5.957 12.914 5.297 1 98.94 190 LEU B O 1
ATOM 3464 N N . VAL B 1 191 ? -6.918 10.914 5.609 1 98.94 191 VAL B N 1
ATOM 3465 C CA . VAL B 1 191 ? -7.152 10.68 4.188 1 98.94 191 VAL B CA 1
ATOM 3466 C C . VAL B 1 191 ? -8.641 10.43 3.945 1 98.94 191 VAL B C 1
ATOM 3468 O O . VAL B 1 191 ? -9.258 9.617 4.637 1 98.94 191 VAL B O 1
ATOM 3471 N N . ALA B 1 192 ? -9.172 11.141 2.998 1 98.94 192 ALA B N 1
ATOM 3472 C CA . ALA B 1 192 ? -10.562 10.961 2.594 1 98.94 192 ALA B CA 1
ATOM 3473 C C . ALA B 1 192 ? -10.656 10.391 1.181 1 98.94 192 ALA B C 1
ATOM 3475 O O . ALA B 1 192 ? -9.883 10.773 0.299 1 98.94 192 ALA B O 1
ATOM 3476 N N . TYR B 1 193 ? -11.523 9.461 1.001 1 98.75 193 TYR B N 1
ATOM 3477 C CA . TYR B 1 193 ? -11.844 8.805 -0.262 1 98.75 193 TYR B CA 1
ATOM 3478 C C . TYR B 1 193 ? -13.125 9.375 -0.864 1 98.75 193 TYR B C 1
ATOM 3480 O O . TYR B 1 193 ? -14.219 9.18 -0.325 1 98.75 193 TYR B O 1
ATOM 3488 N N . LEU B 1 194 ? -12.969 10.07 -2.076 1 98.44 194 LEU B N 1
ATOM 3489 C CA . LEU B 1 194 ? -14.117 10.75 -2.658 1 98.44 194 LEU B CA 1
ATOM 3490 C C . LEU B 1 194 ? -14.203 10.492 -4.16 1 98.44 194 LEU B C 1
ATOM 3492 O O . LEU B 1 194 ? -13.219 10.688 -4.883 1 98.44 194 LEU B O 1
ATOM 3496 N N . PRO B 1 195 ? -15.375 10.172 -4.676 1 95.75 195 PRO B N 1
ATOM 3497 C CA . PRO B 1 195 ? -15.508 9.852 -6.098 1 95.75 195 PRO B CA 1
ATOM 3498 C C . PRO B 1 195 ? -15.617 11.102 -6.973 1 95.75 195 PRO B C 1
ATOM 3500 O O . PRO B 1 195 ? -15.32 11.047 -8.172 1 95.75 195 PRO B O 1
ATOM 3503 N N . ASN B 1 196 ? -16.062 12.305 -6.336 1 96.5 196 ASN B N 1
ATOM 3504 C CA . ASN B 1 196 ? -16.391 13.469 -7.16 1 96.5 196 ASN B CA 1
ATOM 3505 C C . ASN B 1 196 ? -15.523 14.672 -6.777 1 96.5 196 ASN B C 1
ATOM 3507 O O . ASN B 1 196 ? -15.297 14.93 -5.598 1 96.5 196 ASN B O 1
ATOM 3511 N N . ILE B 1 197 ? -15.133 15.391 -7.828 1 97.62 197 ILE B N 1
ATOM 3512 C CA . ILE B 1 197 ? -14.266 16.547 -7.605 1 97.62 197 ILE B CA 1
ATOM 3513 C C . ILE B 1 197 ? -15.023 17.609 -6.809 1 97.62 197 ILE B C 1
ATOM 3515 O O . ILE B 1 197 ? -14.422 18.344 -6.016 1 97.62 197 ILE B O 1
ATOM 3519 N N . THR B 1 198 ? -16.375 17.688 -6.957 1 97.62 198 THR B N 1
ATOM 3520 C CA . THR B 1 198 ? -17.172 18.656 -6.211 1 97.62 198 THR B CA 1
ATOM 3521 C C . THR B 1 198 ? -17.141 18.344 -4.719 1 97.62 198 THR B C 1
ATOM 3523 O O . THR B 1 198 ? -17.141 19.266 -3.891 1 97.62 198 THR B O 1
ATOM 3526 N N . GLN B 1 199 ? -17.062 17.094 -4.363 1 98.19 199 GLN B N 1
ATOM 3527 C CA . GLN B 1 199 ? -16.938 16.703 -2.963 1 98.19 199 GLN B CA 1
ATOM 3528 C C . GLN B 1 199 ? -15.562 17.094 -2.414 1 98.19 199 GLN B C 1
ATOM 3530 O O . GLN B 1 199 ? -15.445 17.484 -1.249 1 98.19 199 GLN B O 1
ATOM 3535 N N . VAL B 1 200 ? -14.586 16.938 -3.297 1 98.56 200 VAL B N 1
ATOM 3536 C CA . VAL B 1 200 ? -13.242 17.328 -2.896 1 98.56 200 VAL B CA 1
ATOM 3537 C C . VAL B 1 200 ? -13.219 18.812 -2.541 1 98.56 200 VAL B C 1
ATOM 3539 O O . VAL B 1 200 ? -12.68 19.203 -1.504 1 98.56 200 VAL B O 1
ATOM 3542 N N . LEU B 1 201 ? -13.859 19.625 -3.4 1 98.44 201 LEU B N 1
ATOM 3543 C CA . LEU B 1 201 ? -13.883 21.062 -3.172 1 98.44 201 LEU B CA 1
ATOM 3544 C C . LEU B 1 201 ? -14.617 21.391 -1.877 1 98.44 201 LEU B C 1
ATOM 3546 O O . LEU B 1 201 ? -14.172 22.25 -1.108 1 98.44 201 LEU B O 1
ATOM 3550 N N . GLU B 1 202 ? -15.703 20.703 -1.653 1 98.44 202 GLU B N 1
ATOM 3551 C CA . GLU B 1 202 ? -16.453 20.906 -0.424 1 98.44 202 GLU B CA 1
ATOM 3552 C C . GLU B 1 202 ? -15.641 20.516 0.803 1 98.44 202 GLU B C 1
ATOM 3554 O O . GLU B 1 202 ? -15.672 21.203 1.824 1 98.44 202 GLU B O 1
ATOM 3559 N N . LEU B 1 203 ? -14.961 19.453 0.717 1 98.75 203 LEU B N 1
ATOM 3560 C CA . LEU B 1 203 ? -14.125 18.969 1.818 1 98.75 203 LEU B CA 1
ATOM 3561 C C . LEU B 1 203 ? -13.023 19.969 2.141 1 98.75 203 LEU B C 1
ATOM 3563 O O . LEU B 1 203 ? -12.797 20.297 3.309 1 98.75 203 LEU B O 1
ATOM 3567 N N . VAL B 1 204 ? -12.336 20.438 1.104 1 98.5 204 VAL B N 1
ATOM 3568 C CA . VAL B 1 204 ? -11.25 21.391 1.283 1 98.5 204 VAL B CA 1
ATOM 3569 C C . VAL B 1 204 ? -11.781 22.672 1.908 1 98.5 204 VAL B C 1
ATOM 3571 O O . VAL B 1 204 ? -11.164 23.234 2.818 1 98.5 204 VAL B O 1
ATOM 3574 N N . LYS B 1 205 ? -12.93 23.109 1.464 1 98.19 205 LYS B N 1
ATOM 3575 C CA . LYS B 1 205 ? -13.578 24.266 2.059 1 98.19 205 LYS B CA 1
ATOM 3576 C C . LYS B 1 205 ? -13.898 24.031 3.529 1 98.19 205 LYS B C 1
ATOM 3578 O O . LYS B 1 205 ? -13.672 24.891 4.371 1 98.19 205 LYS B O 1
ATOM 3583 N N . GLY B 1 206 ? -14.375 22.859 3.822 1 97.94 206 GLY B N 1
ATOM 3584 C CA . GLY B 1 206 ? -14.758 22.5 5.18 1 97.94 206 GLY B CA 1
ATOM 3585 C C . GLY B 1 206 ? -13.578 22.422 6.129 1 97.94 206 GLY B C 1
ATOM 3586 O O . GLY B 1 206 ? -13.742 22.484 7.348 1 97.94 206 GLY B O 1
ATOM 3587 N N . ALA B 1 207 ? -12.406 22.219 5.586 1 97.62 207 ALA B N 1
ATOM 3588 C CA . ALA B 1 207 ? -11.211 22.094 6.406 1 97.62 207 ALA B CA 1
ATOM 3589 C C . ALA B 1 207 ? -10.664 23.453 6.805 1 97.62 207 ALA B C 1
ATOM 3591 O O . ALA B 1 207 ? -9.805 23.562 7.684 1 97.62 207 ALA B O 1
ATOM 3592 N N . GLU B 1 208 ? -11.172 24.516 6.133 1 95.31 208 GLU B N 1
ATOM 3593 C CA . GLU B 1 208 ? -10.711 25.859 6.465 1 95.31 208 GLU B CA 1
ATOM 3594 C C . GLU B 1 208 ? -10.977 26.188 7.93 1 95.31 208 GLU B C 1
ATOM 3596 O O . GLU B 1 208 ? -12.07 25.938 8.438 1 95.31 208 GLU B O 1
ATOM 3601 N N . GLY B 1 209 ? -9.977 26.719 8.57 1 93.94 209 GLY B N 1
ATOM 3602 C CA . GLY B 1 209 ? -10.102 27.094 9.969 1 93.94 209 GLY B CA 1
ATOM 3603 C C . GLY B 1 209 ? -9.773 25.953 10.922 1 93.94 209 GLY B C 1
ATOM 3604 O O . GLY B 1 209 ? -9.648 26.172 12.125 1 93.94 209 GLY B O 1
ATOM 3605 N N . LEU B 1 210 ? -9.68 24.766 10.469 1 96.19 210 LEU B N 1
ATOM 3606 C CA . LEU B 1 210 ? -9.273 23.625 11.273 1 96.19 210 LEU B CA 1
ATOM 3607 C C . LEU B 1 210 ? -7.758 23.453 11.242 1 96.19 210 LEU B C 1
ATOM 3609 O O . LEU B 1 210 ? -7.09 23.969 10.344 1 96.19 210 LEU B O 1
ATOM 3613 N N . PRO B 1 211 ? -7.195 22.812 12.211 1 94.62 211 PRO B N 1
ATOM 3614 C CA . PRO B 1 211 ? -5.754 22.578 12.195 1 94.62 211 PRO B CA 1
ATOM 3615 C C . PRO B 1 211 ? -5.352 21.453 11.234 1 94.62 211 PRO B C 1
ATOM 3617 O O . PRO B 1 211 ? -4.633 20.531 11.625 1 94.62 211 PRO B O 1
ATOM 3620 N N . LEU B 1 212 ? -5.816 21.547 10.008 1 96.56 212 LEU B N 1
ATOM 3621 C CA . LEU B 1 212 ? -5.531 20.609 8.93 1 96.56 212 LEU B CA 1
ATOM 3622 C C . LEU B 1 212 ? -4.918 21.328 7.727 1 96.56 212 LEU B C 1
ATOM 3624 O O . LEU B 1 212 ? -5.469 22.312 7.242 1 96.56 212 LEU B O 1
ATOM 3628 N N . ARG B 1 213 ? -3.818 20.812 7.34 1 94.06 213 ARG B N 1
ATOM 3629 C CA . ARG B 1 213 ? -3.186 21.312 6.125 1 94.06 213 ARG B CA 1
ATOM 3630 C C . ARG B 1 213 ? -3.373 20.344 4.965 1 94.06 213 ARG B C 1
ATOM 3632 O O . ARG B 1 213 ? -3.082 19.156 5.094 1 94.06 213 ARG B O 1
ATOM 3639 N N . LEU B 1 214 ? -3.846 20.875 3.848 1 96.38 214 LEU B N 1
ATOM 3640 C CA . LEU B 1 214 ? -3.961 20.047 2.652 1 96.38 214 LEU B CA 1
ATOM 3641 C C . LEU B 1 214 ? -2.582 19.703 2.102 1 96.38 214 LEU B C 1
ATOM 3643 O O . LEU B 1 214 ? -1.827 20.578 1.695 1 96.38 214 LEU B O 1
ATOM 3647 N N . GLU B 1 215 ? -2.258 18.422 2.096 1 95.81 215 GLU B N 1
ATOM 3648 C CA . GLU B 1 215 ? -0.956 17.984 1.604 1 95.81 215 GLU B CA 1
ATOM 3649 C C . GLU B 1 215 ? -1.027 17.578 0.134 1 95.81 215 GLU B C 1
ATOM 3651 O O . GLU B 1 215 ? -0.162 17.953 -0.66 1 95.81 215 GLU B O 1
ATOM 3656 N N . ARG B 1 216 ? -2.01 16.75 -0.154 1 96.38 216 ARG B N 1
ATOM 3657 C CA . ARG B 1 216 ? -2.1 16.203 -1.505 1 96.38 216 ARG B CA 1
ATOM 3658 C C . ARG B 1 216 ? -3.539 15.852 -1.855 1 96.38 216 ARG B C 1
ATOM 3660 O O . ARG B 1 216 ? -4.32 15.469 -0.98 1 96.38 216 ARG B O 1
ATOM 3667 N N . VAL B 1 217 ? -3.854 16.016 -3.094 1 98.56 217 VAL B N 1
ATOM 3668 C CA . VAL B 1 217 ? -5.02 15.398 -3.729 1 98.56 217 VAL B CA 1
ATOM 3669 C C . VAL B 1 217 ? -4.582 14.586 -4.941 1 98.56 217 VAL B C 1
ATOM 3671 O O . VAL B 1 217 ? -3.877 15.094 -5.816 1 98.56 217 VAL B O 1
ATOM 3674 N N . LEU B 1 218 ? -5.023 13.297 -4.996 1 98 218 LEU B N 1
ATOM 3675 C CA . LEU B 1 218 ? -4.512 12.531 -6.129 1 98 218 LEU B CA 1
ATOM 3676 C C . LEU B 1 218 ? -5.492 11.438 -6.531 1 98 218 LEU B C 1
ATOM 3678 O O . LEU B 1 218 ? -6.41 11.109 -5.777 1 98 218 LEU B O 1
ATOM 3682 N N . GLU B 1 219 ? -5.359 10.945 -7.773 1 97.94 219 GLU B N 1
ATOM 3683 C CA . GLU B 1 219 ? -5.941 9.719 -8.297 1 97.94 219 GLU B CA 1
ATOM 3684 C C . GLU B 1 219 ? -4.895 8.609 -8.398 1 97.94 219 GLU B C 1
ATOM 3686 O O . GLU B 1 219 ? -3.752 8.867 -8.797 1 97.94 219 GLU B O 1
ATOM 3691 N N . VAL B 1 220 ? -5.309 7.492 -8.023 1 97.81 220 VAL B N 1
ATOM 3692 C CA . VAL B 1 220 ? -4.422 6.34 -8.141 1 97.81 220 VAL B CA 1
ATOM 3693 C C . VAL B 1 220 ? -4.789 5.527 -9.383 1 97.81 220 VAL B C 1
ATOM 3695 O O . VAL B 1 220 ? -5.957 5.168 -9.57 1 97.81 220 VAL B O 1
ATOM 3698 N N . GLY B 1 221 ? -3.775 5.277 -10.242 1 96.81 221 GLY B N 1
ATOM 3699 C CA . GLY B 1 221 ? -3.975 4.457 -11.422 1 96.81 221 GLY B CA 1
ATOM 3700 C C . GLY B 1 221 ? -3.062 3.244 -11.469 1 96.81 221 GLY B C 1
ATOM 3701 O O . GLY B 1 221 ? -1.87 3.346 -11.172 1 96.81 221 GLY B O 1
ATOM 3702 N N . TRP B 1 222 ? -3.635 2.061 -11.719 1 97.31 222 TRP B N 1
ATOM 3703 C CA . TRP B 1 222 ? -2.902 0.856 -12.102 1 97.31 222 TRP B CA 1
ATOM 3704 C C . TRP B 1 222 ? -3.174 0.489 -13.555 1 97.31 222 TRP B C 1
ATOM 3706 O O . TRP B 1 222 ? -4.223 -0.077 -13.875 1 97.31 222 TRP B O 1
ATOM 3716 N N . ARG B 1 223 ? -2.213 0.867 -14.414 1 96.88 223 ARG B N 1
ATOM 3717 C CA . ARG B 1 223 ? -2.338 0.582 -15.836 1 96.88 223 ARG B CA 1
ATOM 3718 C C . ARG B 1 223 ? -1.804 -0.809 -16.172 1 96.88 223 ARG B C 1
ATOM 3720 O O . ARG B 1 223 ? -0.592 -1.035 -16.156 1 96.88 223 ARG B O 1
ATOM 3727 N N . GLU B 1 224 ? -2.715 -1.665 -16.594 1 97.38 224 GLU B N 1
ATOM 3728 C CA . GLU B 1 224 ? -2.361 -3.062 -16.828 1 97.38 224 GLU B CA 1
ATOM 3729 C C . GLU B 1 224 ? -1.878 -3.281 -18.266 1 97.38 224 GLU B C 1
ATOM 3731 O O . GLU B 1 224 ? -2.361 -2.633 -19.188 1 97.38 224 GLU B O 1
ATOM 3736 N N . TRP B 1 225 ? -0.973 -4.188 -18.422 1 97.69 225 TRP B N 1
ATOM 3737 C CA . TRP B 1 225 ? -0.413 -4.559 -19.719 1 97.69 225 TRP B CA 1
ATOM 3738 C C . TRP B 1 225 ? -0.734 -6.012 -20.047 1 97.69 225 TRP B C 1
ATOM 3740 O O . TRP B 1 225 ? -0.753 -6.871 -19.156 1 97.69 225 TRP B O 1
ATOM 3750 N N . GLU B 1 226 ? -0.997 -6.242 -21.234 1 96.19 226 GLU B N 1
ATOM 3751 C CA . GLU B 1 226 ? -1.043 -7.598 -21.781 1 96.19 226 GLU B CA 1
ATOM 3752 C C . GLU B 1 226 ? 0.308 -8.008 -22.359 1 96.19 226 GLU B C 1
ATOM 3754 O O . GLU B 1 226 ? 0.833 -7.344 -23.25 1 96.19 226 GLU B O 1
ATOM 3759 N N . ILE B 1 227 ? 0.849 -9.078 -21.781 1 96.69 227 ILE B N 1
ATOM 3760 C CA . ILE B 1 227 ? 2.133 -9.594 -22.234 1 96.69 227 ILE B CA 1
ATOM 3761 C C . ILE B 1 227 ? 1.965 -11.031 -22.734 1 96.69 227 ILE B C 1
ATOM 3763 O O . ILE B 1 227 ? 1.677 -11.938 -21.953 1 96.69 227 ILE B O 1
ATOM 3767 N N . ARG B 1 228 ? 2.092 -11.227 -23.969 1 91.81 228 ARG B N 1
ATOM 3768 C CA . ARG B 1 228 ? 2.195 -12.492 -24.688 1 91.81 228 ARG B CA 1
ATOM 3769 C C . ARG B 1 228 ? 3.27 -12.422 -25.766 1 91.81 228 ARG B C 1
ATOM 3771 O O . ARG B 1 228 ? 3.043 -11.859 -26.844 1 91.81 228 ARG B O 1
ATOM 3778 N N . LEU B 1 229 ? 4.305 -13 -25.484 1 90.44 229 LEU B N 1
ATOM 3779 C CA . LEU B 1 229 ? 5.461 -12.82 -26.359 1 90.44 229 LEU B CA 1
ATOM 3780 C C . LEU B 1 229 ? 5.121 -13.188 -27.797 1 90.44 229 LEU B C 1
ATOM 3782 O O . LEU B 1 229 ? 4.555 -14.25 -28.062 1 90.44 229 LEU B O 1
ATOM 3786 N N . PRO B 1 230 ? 5.352 -12.25 -28.609 1 89.44 230 PRO B N 1
ATOM 3787 C CA . PRO B 1 230 ? 6.129 -11.023 -28.438 1 89.44 230 PRO B CA 1
ATOM 3788 C C . PRO B 1 230 ? 5.25 -9.797 -28.203 1 89.44 230 PRO B C 1
ATOM 3790 O O . PRO B 1 230 ? 5.73 -8.664 -28.281 1 89.44 230 PRO B O 1
ATOM 3793 N N . VAL B 1 231 ? 4.031 -10.062 -28.016 1 93.25 231 VAL B N 1
ATOM 3794 C CA . VAL B 1 231 ? 3.055 -8.984 -27.875 1 93.25 231 VAL B CA 1
ATOM 3795 C C . VAL B 1 231 ? 3.217 -8.32 -26.516 1 93.25 231 VAL B C 1
ATOM 3797 O O . VAL B 1 231 ? 3.363 -9 -25.5 1 93.25 231 VAL B O 1
ATOM 3800 N N . ALA B 1 232 ? 3.256 -7.004 -26.484 1 96 232 ALA B N 1
ATOM 3801 C CA . ALA B 1 232 ? 3.293 -6.207 -25.266 1 96 232 ALA B CA 1
ATOM 3802 C C . ALA B 1 232 ? 2.629 -4.852 -25.469 1 96 232 ALA B C 1
ATOM 3804 O O . ALA B 1 232 ? 3.146 -4.008 -26.203 1 96 232 ALA B O 1
ATOM 3805 N N . HIS B 1 233 ? 1.507 -4.672 -24.891 1 96.56 233 HIS B N 1
ATOM 3806 C CA . HIS B 1 233 ? 0.831 -3.383 -24.969 1 96.56 233 HIS B CA 1
ATOM 3807 C C . HIS B 1 233 ? -0.125 -3.193 -23.797 1 96.56 233 HIS B C 1
ATOM 3809 O O . HIS B 1 233 ? -0.544 -4.168 -23.156 1 96.56 233 HIS B O 1
ATOM 3815 N N . PRO B 1 234 ? -0.45 -1.971 -23.406 1 95.25 234 PRO B N 1
ATOM 3816 C CA . PRO B 1 234 ? -1.471 -1.777 -22.375 1 95.25 234 PRO B CA 1
ATOM 3817 C C . PRO B 1 234 ? -2.799 -2.447 -22.719 1 95.25 234 PRO B C 1
ATOM 3819 O O . PRO B 1 234 ? -3.184 -2.484 -23.891 1 95.25 234 PRO B O 1
ATOM 3822 N N . ARG B 1 235 ? -3.408 -3.016 -21.703 1 95.44 235 ARG B N 1
ATOM 3823 C CA . ARG B 1 235 ? -4.758 -3.516 -21.938 1 95.44 235 ARG B CA 1
ATOM 3824 C C . ARG B 1 235 ? -5.668 -2.41 -22.453 1 95.44 235 ARG B C 1
ATOM 3826 O O . ARG B 1 235 ? -5.59 -1.266 -22 1 95.44 235 ARG B O 1
ATOM 3833 N N . PHE B 1 236 ? -6.52 -2.744 -23.328 1 92.69 236 PHE B N 1
ATOM 3834 C CA . PHE B 1 236 ? -7.379 -1.753 -23.969 1 92.69 236 PHE B CA 1
ATOM 3835 C C . PHE B 1 236 ? -8.391 -1.192 -22.969 1 92.69 236 PHE B C 1
ATOM 3837 O O . PHE B 1 236 ? -8.594 0.022 -22.891 1 92.69 236 PHE B O 1
ATOM 3844 N N . GLN B 1 237 ? -9.008 -2.105 -22.281 1 91.94 237 GLN B N 1
ATOM 3845 C CA . GLN B 1 237 ? -9.945 -1.682 -21.25 1 91.94 237 GLN B CA 1
ATOM 3846 C C . GLN B 1 237 ? -9.258 -1.566 -19.891 1 91.94 237 GLN B C 1
ATOM 3848 O O . GLN B 1 237 ? -8.562 -2.492 -19.469 1 91.94 237 GLN B O 1
ATOM 3853 N N . GLN B 1 238 ? -9.336 -0.353 -19.375 1 91.25 238 GLN B N 1
ATOM 3854 C CA . GLN B 1 238 ? -8.734 -0.068 -18.078 1 91.25 238 GLN B CA 1
ATOM 3855 C C . GLN B 1 238 ? -9.766 0.519 -17.109 1 91.25 238 GLN B C 1
ATOM 3857 O O . GLN B 1 238 ? -10.734 1.14 -17.531 1 91.25 238 GLN B O 1
ATOM 3862 N N . VAL B 1 239 ? -9.523 0.158 -15.812 1 86.62 239 VAL B N 1
ATOM 3863 C CA . VAL B 1 239 ? -10.258 0.933 -14.82 1 86.62 239 VAL B CA 1
ATOM 3864 C C . VAL B 1 239 ? -9.719 2.361 -14.773 1 86.62 239 VAL B C 1
ATOM 3866 O O . VAL B 1 239 ? -8.539 2.578 -14.484 1 86.62 239 VAL B O 1
ATOM 3869 N N . GLY B 1 240 ? -10.531 3.291 -15.148 1 87.88 240 GLY B N 1
ATOM 3870 C CA . GLY B 1 240 ? -10.102 4.68 -15.18 1 87.88 240 GLY B CA 1
ATOM 3871 C C . GLY B 1 240 ? -10.109 5.336 -13.812 1 87.88 240 GLY B C 1
ATOM 3872 O O . GLY B 1 240 ? -9.398 4.906 -12.906 1 87.88 240 GLY B O 1
ATOM 3873 N N . HIS B 1 241 ? -11.07 6.25 -13.617 1 93.5 241 HIS B N 1
ATOM 3874 C CA . HIS B 1 241 ? -11.188 6.957 -12.352 1 93.5 241 HIS B CA 1
ATOM 3875 C C . HIS B 1 241 ? -12.031 6.168 -11.352 1 93.5 241 HIS B C 1
ATOM 3877 O O . HIS B 1 241 ? -13.141 5.734 -11.672 1 93.5 241 HIS B O 1
ATOM 3883 N N . THR B 1 242 ? -11.438 5.961 -10.188 1 95.31 242 THR B N 1
ATOM 3884 C CA . THR B 1 242 ? -12.18 5.348 -9.094 1 95.31 242 THR B CA 1
ATOM 3885 C C . THR B 1 242 ? -12.523 6.383 -8.031 1 95.31 242 THR B C 1
ATOM 3887 O O . THR B 1 242 ? -13.688 6.531 -7.652 1 95.31 242 THR B O 1
ATOM 3890 N N . ALA B 1 243 ? -11.562 7.141 -7.605 1 97.75 243 ALA B N 1
ATOM 3891 C CA . ALA B 1 243 ? -11.789 8.148 -6.574 1 97.75 243 ALA B CA 1
ATOM 3892 C C . ALA B 1 243 ? -10.625 9.133 -6.496 1 97.75 243 ALA B C 1
ATOM 3894 O O . ALA B 1 243 ? -9.602 8.945 -7.16 1 97.75 243 ALA B O 1
ATOM 3895 N N . PHE B 1 244 ? -10.906 10.242 -5.789 1 98.62 244 PHE B N 1
ATOM 3896 C CA . PHE B 1 244 ? -9.867 11.141 -5.301 1 98.62 244 PHE B CA 1
ATOM 3897 C C . PHE B 1 244 ? -9.461 10.781 -3.875 1 98.62 244 PHE B C 1
ATOM 3899 O O . PHE B 1 244 ? -10.32 10.477 -3.041 1 98.62 244 PHE B O 1
ATOM 3906 N N . LEU B 1 245 ? -8.195 10.719 -3.662 1 98.88 245 LEU B N 1
ATOM 3907 C CA . LEU B 1 245 ? -7.68 10.664 -2.301 1 98.88 245 LEU B CA 1
ATOM 3908 C C . LEU B 1 245 ? -7.203 12.039 -1.844 1 98.88 245 LEU B C 1
ATOM 3910 O O . LEU B 1 245 ? -6.336 12.648 -2.479 1 98.88 245 LEU B O 1
ATOM 3914 N N . VAL B 1 246 ? -7.812 12.57 -0.789 1 98.88 246 VAL B N 1
ATOM 3915 C CA . VAL B 1 246 ? -7.449 13.867 -0.233 1 98.88 246 VAL B CA 1
ATOM 3916 C C . VAL B 1 246 ? -6.672 13.672 1.066 1 98.88 246 VAL B C 1
ATOM 3918 O O . VAL B 1 246 ? -7.172 13.055 2.01 1 98.88 246 VAL B O 1
ATOM 3921 N N . VAL B 1 247 ? -5.5 14.211 1.125 1 98.81 247 VAL B N 1
ATOM 3922 C CA . VAL B 1 247 ? -4.598 13.977 2.252 1 98.81 247 VAL B CA 1
ATOM 3923 C C . VAL B 1 247 ? -4.402 15.273 3.029 1 98.81 247 VAL B C 1
ATOM 3925 O O . VAL B 1 247 ? -3.928 16.266 2.479 1 98.81 247 VAL B O 1
ATOM 3928 N N . PHE B 1 248 ? -4.77 15.25 4.297 1 98.5 248 PHE B N 1
ATOM 3929 C CA . PHE B 1 248 ? -4.477 16.328 5.223 1 98.5 248 PHE B CA 1
ATOM 3930 C C . PHE B 1 248 ? -3.441 15.898 6.258 1 98.5 248 PHE B C 1
ATOM 3932 O O . PHE B 1 248 ? -3.35 14.719 6.594 1 98.5 248 PHE B O 1
ATOM 3939 N N . ARG B 1 249 ? -2.65 16.781 6.672 1 97.5 249 ARG B N 1
ATOM 3940 C CA . ARG B 1 249 ? -1.783 16.625 7.836 1 97.5 249 ARG B CA 1
ATOM 3941 C C . ARG B 1 249 ? -2.193 17.578 8.961 1 97.5 249 ARG B C 1
ATOM 3943 O O . ARG B 1 249 ? -2.506 18.734 8.711 1 97.5 249 ARG B O 1
ATOM 3950 N N . ARG B 1 250 ? -2.258 17.094 10.164 1 96.44 250 ARG B N 1
ATOM 3951 C CA . ARG B 1 250 ? -2.693 17.922 11.281 1 96.44 250 ARG B CA 1
ATOM 3952 C C . ARG B 1 250 ? -1.54 18.766 11.828 1 96.44 250 ARG B C 1
ATOM 3954 O O . ARG B 1 250 ? -0.455 18.234 12.086 1 96.44 250 ARG B O 1
ATOM 3961 N N . TRP B 1 251 ? -1.736 20.016 11.984 1 88.5 251 TRP B N 1
ATOM 3962 C CA . TRP B 1 251 ? -0.74 20.906 12.586 1 88.5 251 TRP B CA 1
ATOM 3963 C C . TRP B 1 251 ? -0.992 21.078 14.078 1 88.5 251 TRP B C 1
ATOM 3965 O O . TRP B 1 251 ? -2.102 20.828 14.555 1 88.5 251 TRP B O 1
ATOM 3975 N N . LYS B 1 252 ? 0.219 21.391 14.719 1 80.06 252 LYS B N 1
ATOM 3976 C CA . LYS B 1 252 ? 0.058 21.719 16.141 1 80.06 252 LYS B CA 1
ATOM 3977 C C . LYS B 1 252 ? -0.737 23.016 16.312 1 80.06 252 LYS B C 1
ATOM 3979 O O . LYS B 1 252 ? -0.587 23.953 15.516 1 80.06 252 LYS B O 1
ATOM 3984 N N . ALA B 1 253 ? -1.908 22.891 16.891 1 59.31 253 ALA B N 1
ATOM 3985 C CA . ALA B 1 253 ? -2.684 24.094 17.172 1 59.31 253 ALA B CA 1
ATOM 3986 C C . ALA B 1 253 ? -1.807 25.172 17.797 1 59.31 253 ALA B C 1
ATOM 3988 O O . ALA B 1 253 ? -0.926 24.875 18.609 1 59.31 253 ALA B O 1
ATOM 3989 N N . SER B 1 254 ? -1.446 26.281 16.953 1 49.03 254 SER B N 1
ATOM 3990 C CA . SER B 1 254 ? -0.79 27.422 17.562 1 49.03 254 SER B CA 1
ATOM 3991 C C . SER B 1 254 ? -1.512 27.844 18.844 1 49.03 254 SER B C 1
ATOM 3993 O O . SER B 1 254 ? -2.73 27.703 18.953 1 49.03 254 SER B O 1
#

Organism: NCBI:txid751945